Protein AF-0000000073538025 (afdb_homodimer)

Sequence (580 aa):
MCGPDCTEAGCSPNCSAKSEVQQILNSNKSWAQTQVERDPAFFQRLVNTQTPQWLWIGCSDSRVPANELLGLGPGEVFVQRNVGNLATHKDMNVMSCMEYAVTVLKVKHIIVCGHYGCGAVKGALTLPCKAPGLVNLWIQDIRDVRDKNIEVLHKLRGQAQVDKLVELNVMRQVFNVCTSPTVQQAWDAGQPVAVHGLVYALSDGILKPLTPPITSLADFEGFSHDSELDGLRHLSLRVLEHMSFERQALRTLSMDPSPDAVEKALSPQTKQASPLAVAVTADASSVRKLMCGPDCTEAGCSPNCSAKSEVQQILNSNKSWAQTQVERDPAFFQRLVNTQTPQWLWIGCSDSRVPANELLGLGPGEVFVQRNVGNLATHKDMNVMSCMEYAVTVLKVKHIIVCGHYGCGAVKGALTLPCKAPGLVNLWIQDIRDVRDKNIEVLHKLRGQAQVDKLVELNVMRQVFNVCTSPTVQQAWDAGQPVAVHGLVYALSDGILKPLTPPITSLADFEGFSHDSELDGLRHLSLRVLEHMSFERQALRTLSMDPSPDAVEKALSPQTKQASPLAVAVTADASSVRKL

Structure (mmCIF, N/CA/C/O backbone):
data_AF-0000000073538025-model_v1
#
loop_
_entity.id
_entity.type
_entity.pdbx_description
1 polymer 'Carbonic anhydrase'
#
loop_
_atom_site.group_PDB
_atom_site.id
_atom_site.type_symbol
_atom_site.label_atom_id
_atom_site.label_alt_id
_atom_site.label_comp_id
_atom_site.label_asym_id
_atom_site.label_entity_id
_atom_site.label_seq_id
_atom_site.pdbx_PDB_ins_code
_atom_site.Cartn_x
_atom_site.Cartn_y
_atom_site.Cartn_z
_atom_site.occupancy
_atom_site.B_iso_or_equiv
_atom_site.auth_seq_id
_atom_site.auth_comp_id
_atom_site.auth_asym_id
_atom_site.auth_atom_id
_atom_site.pdbx_PDB_model_num
ATOM 1 N N . MET A 1 1 ? 6.93 31.953 -3.674 1 31.81 1 MET A N 1
ATOM 2 C CA . MET A 1 1 ? 8.219 32.312 -4.242 1 31.81 1 MET A CA 1
ATOM 3 C C . MET A 1 1 ? 9.227 32.625 -3.139 1 31.81 1 MET A C 1
ATOM 5 O O . MET A 1 1 ? 8.867 33.188 -2.096 1 31.81 1 MET A O 1
ATOM 9 N N . CYS A 1 2 ? 10.352 31.891 -3.047 1 40.12 2 CYS A N 1
ATOM 10 C CA . CYS A 1 2 ? 11.375 32.312 -2.107 1 40.12 2 CYS A CA 1
ATOM 11 C C . CYS A 1 2 ? 11.57 33.844 -2.168 1 40.12 2 CYS A C 1
ATOM 13 O O . CYS A 1 2 ? 11.477 34.438 -3.24 1 40.12 2 CYS A O 1
ATOM 15 N N . GLY A 1 3 ? 11.281 34.531 -1.188 1 37.56 3 GLY A N 1
ATOM 16 C CA . GLY A 1 3 ? 11.586 35.938 -1.282 1 37.56 3 GLY A CA 1
ATOM 17 C C . GLY A 1 3 ? 12.93 36.219 -1.922 1 37.56 3 GLY A C 1
ATOM 18 O O . GLY A 1 3 ? 13.758 35.312 -2.072 1 37.56 3 GLY A O 1
ATOM 19 N N . PRO A 1 4 ? 13.266 37.375 -2.471 1 40.31 4 PRO A N 1
ATOM 20 C CA . PRO A 1 4 ? 14.5 37.875 -3.086 1 40.31 4 PRO A CA 1
ATOM 21 C C . PRO A 1 4 ? 15.758 37.375 -2.363 1 40.31 4 PRO A C 1
ATOM 23 O O . PRO A 1 4 ? 16.797 37.188 -2.99 1 40.31 4 PRO A O 1
ATOM 26 N N . ASP A 1 5 ? 15.789 37.5 -1.063 1 40.47 5 ASP A N 1
ATOM 27 C CA . ASP A 1 5 ? 17.031 37.312 -0.326 1 40.47 5 ASP A CA 1
ATOM 28 C C . ASP A 1 5 ? 17.359 35.844 -0.179 1 40.47 5 ASP A C 1
ATOM 30 O O . ASP A 1 5 ? 18.266 35.469 0.581 1 40.47 5 ASP A O 1
ATOM 34 N N . CYS A 1 6 ? 16.547 34.844 -0.466 1 44.69 6 CYS A N 1
ATOM 35 C CA . CYS A 1 6 ? 16.969 33.469 -0.414 1 44.69 6 CYS A CA 1
ATOM 36 C C . CYS A 1 6 ? 17.984 33.156 -1.511 1 44.69 6 CYS A C 1
ATOM 38 O O . CYS A 1 6 ? 17.625 33.094 -2.691 1 44.69 6 CYS A O 1
ATOM 40 N N . THR A 1 7 ? 19.156 33.594 -1.48 1 40.44 7 THR A N 1
ATOM 41 C CA . THR A 1 7 ? 20.234 33.219 -2.383 1 40.44 7 THR A CA 1
ATOM 42 C C . THR A 1 7 ? 20.391 31.719 -2.496 1 40.44 7 THR A C 1
ATOM 44 O O . THR A 1 7 ? 20 30.984 -1.589 1 40.44 7 THR A O 1
ATOM 47 N N . GLU A 1 8 ? 20.719 31.078 -3.73 1 44.03 8 GLU A N 1
ATOM 48 C CA . GLU A 1 8 ? 20.969 29.703 -4.109 1 44.03 8 GLU A CA 1
ATOM 49 C C . GLU A 1 8 ? 21.641 28.922 -2.979 1 44.03 8 GLU A C 1
ATOM 51 O O . GLU A 1 8 ? 21.312 27.766 -2.732 1 44.03 8 GLU A O 1
ATOM 56 N N . ALA A 1 9 ? 22.766 29.453 -2.494 1 46.19 9 ALA A N 1
ATOM 57 C CA . ALA A 1 9 ? 23.734 28.859 -1.585 1 46.19 9 ALA A CA 1
ATOM 58 C C . ALA A 1 9 ? 23.141 28.656 -0.195 1 46.19 9 ALA A C 1
ATOM 60 O O . ALA A 1 9 ? 23.688 27.938 0.63 1 46.19 9 ALA A O 1
ATOM 61 N N . GLY A 1 10 ? 22.031 29.312 0.195 1 45.47 10 GLY A N 1
ATOM 62 C CA . GLY A 1 10 ? 21.562 29.391 1.569 1 45.47 10 GLY A CA 1
ATOM 63 C C . GLY A 1 10 ? 20.172 28.828 1.76 1 45.47 10 GLY A C 1
ATOM 64 O O . GLY A 1 10 ? 19.469 29.188 2.711 1 45.47 10 GLY A O 1
ATOM 65 N N . CYS A 1 11 ? 19.5 28.297 0.815 1 55.97 11 CYS A N 1
ATOM 66 C CA . CYS A 1 11 ? 18.125 27.859 1.016 1 55.97 11 CYS A CA 1
ATOM 67 C C . CYS A 1 11 ? 18.047 26.75 2.047 1 55.97 11 CYS A C 1
ATOM 69 O O . CYS A 1 11 ? 18.719 25.719 1.906 1 55.97 11 CYS A O 1
ATOM 71 N N . SER A 1 12 ? 17.453 27.016 3.234 1 66.62 12 SER A N 1
ATOM 72 C CA . SER A 1 12 ? 17.25 26.047 4.309 1 66.62 12 SER A CA 1
ATOM 73 C C . SER A 1 12 ? 16.531 24.812 3.805 1 66.62 12 SER A C 1
ATOM 75 O O . SER A 1 12 ? 15.844 24.844 2.781 1 66.62 12 SER A O 1
ATOM 77 N N . PRO A 1 13 ? 16.922 23.703 4.199 1 73.81 13 PRO A N 1
ATOM 78 C CA . PRO A 1 13 ? 16.203 22.469 3.861 1 73.81 13 PRO A CA 1
ATOM 79 C C . PRO A 1 13 ? 14.695 22.656 3.828 1 73.81 13 PRO A C 1
ATOM 81 O O . PRO A 1 13 ? 14.016 22.047 2.996 1 73.81 13 PRO A O 1
ATOM 84 N N . ASN A 1 14 ? 14.328 23.578 4.504 1 78.88 14 ASN A N 1
ATOM 85 C CA . ASN A 1 14 ? 12.898 23.844 4.562 1 78.88 14 ASN A CA 1
ATOM 86 C C . ASN A 1 14 ? 12.406 24.562 3.311 1 78.88 14 ASN A C 1
ATOM 88 O O . ASN A 1 14 ? 11.305 24.281 2.822 1 78.88 14 ASN A O 1
ATOM 92 N N . CYS A 1 15 ? 13.148 25.406 2.771 1 79.19 15 CYS A N 1
ATOM 93 C CA . CYS A 1 15 ? 12.766 26.141 1.574 1 79.19 15 CYS A CA 1
ATOM 94 C C . CYS A 1 15 ? 12.688 25.219 0.365 1 79.19 15 CYS A C 1
ATOM 96 O O . CYS A 1 15 ? 11.75 25.312 -0.435 1 79.19 15 CYS A O 1
ATOM 98 N N . SER A 1 16 ? 13.609 24.328 0.261 1 82.25 16 SER A N 1
ATOM 99 C CA . SER A 1 16 ? 13.602 23.375 -0.837 1 82.25 16 SER A CA 1
ATOM 100 C C . SER A 1 16 ? 12.414 22.422 -0.721 1 82.25 16 SER A C 1
ATOM 102 O O . SER A 1 16 ? 11.75 22.125 -1.715 1 82.25 16 SER A O 1
ATOM 104 N N . ALA A 1 17 ? 12.18 22.016 0.479 1 86.19 17 ALA A N 1
ATOM 105 C CA . ALA A 1 17 ? 11.062 21.109 0.715 1 86.19 17 ALA A CA 1
ATOM 106 C C . ALA A 1 17 ? 9.734 21.766 0.382 1 86.19 17 ALA A C 1
ATOM 108 O O . ALA A 1 17 ? 8.844 21.141 -0.187 1 86.19 17 ALA A O 1
ATOM 109 N N . LYS A 1 18 ? 9.633 22.984 0.71 1 87.5 18 LYS A N 1
ATOM 110 C CA . LYS A 1 18 ? 8.414 23.734 0.427 1 87.5 18 LYS A CA 1
ATOM 111 C C . LYS A 1 18 ? 8.188 23.859 -1.076 1 87.5 18 LYS A C 1
ATOM 113 O O . LYS A 1 18 ? 7.066 23.688 -1.559 1 87.5 18 LYS A O 1
ATOM 118 N N . SER A 1 19 ? 9.234 24.156 -1.765 1 87.19 19 SER A N 1
ATOM 119 C CA . SER A 1 19 ? 9.133 24.312 -3.213 1 87.19 19 SER A CA 1
ATOM 120 C C . SER A 1 19 ? 8.789 22.984 -3.883 1 87.19 19 SER A C 1
ATOM 122 O O . SER A 1 19 ? 7.977 22.938 -4.812 1 87.19 19 SER A O 1
ATOM 124 N N . GLU A 1 20 ? 9.383 21.984 -3.414 1 90.62 20 GLU A N 1
ATOM 125 C CA . GLU A 1 20 ? 9.18 20.688 -4.031 1 90.62 20 GLU A CA 1
ATOM 126 C C . GLU A 1 20 ? 7.766 20.172 -3.781 1 90.62 20 GLU A C 1
ATOM 128 O O . GLU A 1 20 ? 7.133 19.625 -4.68 1 90.62 20 GLU A O 1
ATOM 133 N N . VAL A 1 21 ? 7.254 20.359 -2.605 1 92.94 21 VAL A N 1
ATOM 134 C CA . VAL A 1 21 ? 5.891 19.922 -2.328 1 92.94 21 VAL A CA 1
ATOM 135 C C . VAL A 1 21 ? 4.898 20.781 -3.1 1 92.94 21 VAL A C 1
ATOM 137 O O . VAL A 1 21 ? 3.859 20.297 -3.553 1 92.94 21 VAL A O 1
ATOM 140 N N . GLN A 1 22 ? 5.234 22.031 -3.244 1 93.44 22 GLN A N 1
ATOM 141 C CA . GLN A 1 22 ? 4.371 22.906 -4.027 1 93.44 22 GLN A CA 1
ATOM 142 C C . GLN A 1 22 ? 4.277 22.438 -5.477 1 93.44 22 GLN A C 1
ATOM 144 O O . GLN A 1 22 ? 3.219 22.547 -6.102 1 93.44 22 GLN A O 1
ATOM 149 N N . GLN A 1 23 ? 5.348 22 -5.961 1 92.69 23 GLN A N 1
ATOM 150 C CA . GLN A 1 23 ? 5.34 21.469 -7.316 1 92.69 23 GLN A CA 1
ATOM 151 C C . GLN A 1 23 ? 4.391 20.266 -7.426 1 92.69 23 GLN A C 1
ATOM 153 O O . GLN A 1 23 ? 3.668 20.141 -8.414 1 92.69 23 GLN A O 1
ATOM 158 N N . ILE A 1 24 ? 4.391 19.453 -6.418 1 94 24 ILE A N 1
ATOM 159 C CA . ILE A 1 24 ? 3.506 18.281 -6.387 1 94 24 ILE A CA 1
ATOM 160 C C . ILE A 1 24 ? 2.051 18.75 -6.312 1 94 24 ILE A C 1
ATOM 162 O O . ILE A 1 24 ? 1.182 18.188 -6.988 1 94 24 ILE A O 1
ATOM 166 N N . LEU A 1 25 ? 1.857 19.75 -5.52 1 94.88 25 LEU A N 1
ATOM 167 C CA . LEU A 1 25 ? 0.5 20.266 -5.375 1 94.88 25 LEU A CA 1
ATOM 168 C C . LEU A 1 25 ? 0.011 20.875 -6.676 1 94.88 25 LEU A C 1
ATOM 170 O O . LEU A 1 25 ? -1.157 20.719 -7.043 1 94.88 25 LEU A O 1
ATOM 174 N N . ASN A 1 26 ? 0.847 21.531 -7.352 1 94.81 26 ASN A N 1
ATOM 175 C CA . ASN A 1 26 ? 0.511 22.094 -8.656 1 94.81 26 ASN A CA 1
ATOM 176 C C . ASN A 1 26 ? 0.221 21 -9.68 1 94.81 26 ASN A C 1
ATOM 178 O O . ASN A 1 26 ? -0.716 21.109 -10.469 1 94.81 26 ASN A O 1
ATOM 182 N N . SER A 1 27 ? 1.021 20 -9.617 1 93.5 27 SER A N 1
ATOM 183 C CA . SER A 1 27 ? 0.797 18.859 -10.5 1 93.5 27 SER A CA 1
ATOM 184 C C . SER A 1 27 ? -0.554 18.203 -10.227 1 93.5 27 SER A C 1
ATOM 186 O O . SER A 1 27 ? -1.254 17.812 -11.164 1 93.5 27 SER A O 1
ATOM 188 N N . ASN A 1 28 ? -0.881 18.109 -9.031 1 95.81 28 ASN A N 1
ATOM 189 C CA . ASN A 1 28 ? -2.172 17.547 -8.641 1 95.81 28 ASN A CA 1
ATOM 190 C C . ASN A 1 28 ? -3.328 18.391 -9.18 1 95.81 28 ASN A C 1
ATOM 192 O O . ASN A 1 28 ? -4.297 17.844 -9.719 1 95.81 28 ASN A O 1
ATOM 196 N N . LYS A 1 29 ? -3.201 19.641 -9.023 1 95 29 LYS A N 1
ATOM 197 C CA . LYS A 1 29 ? -4.242 20.547 -9.508 1 95 29 LYS A CA 1
ATOM 198 C C . LYS A 1 29 ? -4.418 20.406 -11.016 1 95 29 LYS A C 1
ATOM 200 O O . LYS A 1 29 ? -5.547 20.391 -11.516 1 95 29 LYS A O 1
ATOM 205 N N . SER A 1 30 ? -3.365 20.328 -11.688 1 94.5 30 SER A N 1
ATOM 206 C CA . SER A 1 30 ? -3.408 20.156 -13.133 1 94.5 30 SER A CA 1
ATOM 207 C C . SER A 1 30 ? -4.059 18.844 -13.523 1 94.5 30 SER A C 1
ATOM 209 O O . SER A 1 30 ? -4.863 18.781 -14.461 1 94.5 30 SER A O 1
ATOM 211 N N . TRP A 1 31 ? -3.664 17.812 -12.844 1 92.75 31 TRP A N 1
ATOM 212 C CA . TRP A 1 31 ? -4.258 16.5 -13.086 1 92.75 31 TRP A CA 1
ATOM 213 C C . TRP A 1 31 ? -5.766 16.531 -12.867 1 92.75 31 TRP A C 1
ATOM 215 O O . TRP A 1 31 ? -6.531 16.016 -13.688 1 92.75 31 TRP A O 1
ATOM 225 N N . ALA A 1 32 ? -6.18 17.109 -11.789 1 94.12 32 ALA A N 1
ATOM 226 C CA . ALA A 1 32 ? -7.602 17.203 -11.477 1 94.12 32 ALA A CA 1
ATOM 227 C C . ALA A 1 32 ? -8.359 17.953 -12.562 1 94.12 32 ALA A C 1
ATOM 229 O O . ALA A 1 32 ? -9.438 17.516 -12.992 1 94.12 32 ALA A O 1
ATOM 230 N N . GLN A 1 33 ? -7.746 19.031 -12.977 1 94.12 33 GLN A N 1
ATOM 231 C CA . GLN A 1 33 ? -8.367 19.828 -14.023 1 94.12 33 GLN A CA 1
ATOM 232 C C . GLN A 1 33 ? -8.5 19.031 -15.32 1 94.12 33 GLN A C 1
ATOM 234 O O . GLN A 1 33 ? -9.523 19.109 -16 1 94.12 33 GLN A O 1
ATOM 239 N N . THR A 1 34 ? -7.516 18.266 -15.625 1 93.38 34 THR A N 1
ATOM 240 C CA . THR A 1 34 ? -7.523 17.453 -16.828 1 93.38 34 THR A CA 1
ATOM 241 C C . THR A 1 34 ? -8.617 16.391 -16.766 1 93.38 34 THR A C 1
ATOM 243 O O . THR A 1 34 ? -9.258 16.094 -17.781 1 93.38 34 THR A O 1
ATOM 246 N N . GLN A 1 35 ? -8.82 15.844 -15.594 1 91.56 35 GLN A N 1
ATOM 247 C CA . GLN A 1 35 ? -9.859 14.836 -15.43 1 91.56 35 GLN A CA 1
ATOM 248 C C . GLN A 1 35 ? -11.242 15.43 -15.664 1 91.56 35 GLN A C 1
ATOM 250 O O . GLN A 1 35 ? -12.078 14.828 -16.344 1 91.56 35 GLN A O 1
ATOM 255 N N . VAL A 1 36 ? -11.445 16.609 -15.156 1 92.62 36 VAL A N 1
ATOM 256 C CA . VAL A 1 36 ? -12.742 17.281 -15.281 1 92.62 36 VAL A CA 1
ATOM 257 C C . VAL A 1 36 ? -12.961 17.688 -16.734 1 92.62 36 VAL A C 1
ATOM 259 O O . VAL A 1 36 ? -14.086 17.625 -17.25 1 92.62 36 VAL A O 1
ATOM 262 N N . GLU A 1 37 ? -11.914 18.125 -17.391 1 94.75 37 GLU A N 1
ATOM 263 C CA . GLU A 1 37 ? -12.008 18.531 -18.797 1 94.75 37 GLU A CA 1
ATOM 264 C C . GLU A 1 37 ? -12.375 17.328 -19.672 1 94.75 37 GLU A C 1
ATOM 266 O O . GLU A 1 37 ? -13.148 17.469 -20.625 1 94.75 37 GLU A O 1
ATOM 271 N N . ARG A 1 38 ? -11.859 16.219 -19.328 1 93.06 38 ARG A N 1
ATOM 272 C CA . ARG A 1 38 ? -12.133 15 -20.094 1 93.06 38 ARG A CA 1
ATOM 273 C C . ARG A 1 38 ? -13.508 14.445 -19.75 1 93.06 38 ARG A C 1
ATOM 275 O O . ARG A 1 38 ? -14.219 13.953 -20.641 1 93.06 38 ARG A O 1
ATOM 282 N N . ASP A 1 39 ? -13.828 14.5 -18.484 1 93.88 39 ASP A N 1
ATOM 283 C CA . ASP A 1 39 ? -15.102 13.984 -17.984 1 93.88 39 ASP A CA 1
ATOM 284 C C . ASP A 1 39 ? -15.594 14.805 -16.797 1 93.88 39 ASP A C 1
ATOM 286 O O . ASP A 1 39 ? -15.211 14.539 -15.656 1 93.88 39 ASP A O 1
ATOM 290 N N . PRO A 1 40 ? -16.516 15.672 -16.953 1 93.25 40 PRO A N 1
ATOM 291 C CA . PRO A 1 40 ? -16.969 16.578 -15.898 1 93.25 40 PRO A CA 1
ATOM 292 C C . PRO A 1 40 ? -17.578 15.828 -14.703 1 93.25 40 PRO A C 1
ATOM 294 O O . PRO A 1 40 ? -17.641 16.391 -13.602 1 93.25 40 PRO A O 1
ATOM 297 N N . ALA A 1 41 ? -18 14.609 -14.977 1 92.94 41 ALA A N 1
ATOM 298 C CA . ALA A 1 41 ? -18.641 13.852 -13.898 1 92.94 41 ALA A CA 1
ATOM 299 C C . ALA A 1 41 ? -17.641 12.906 -13.227 1 92.94 41 ALA A C 1
ATOM 301 O O . ALA A 1 41 ? -18.031 12.062 -12.422 1 92.94 41 ALA A O 1
ATOM 302 N N . PHE A 1 42 ? -16.375 13.055 -13.562 1 91.31 42 PHE A N 1
ATOM 303 C CA . PHE A 1 42 ? -15.328 12.125 -13.133 1 91.31 42 PHE A CA 1
ATOM 304 C C . PHE A 1 42 ? -15.328 11.984 -11.617 1 91.31 42 PHE A C 1
ATOM 306 O O . PHE A 1 42 ? -15.477 10.875 -11.094 1 91.31 42 PHE A O 1
ATOM 313 N N . PHE A 1 43 ? -15.234 13.047 -10.898 1 92.62 43 PHE A N 1
ATOM 314 C CA . PHE A 1 43 ? -15.094 13 -9.453 1 92.62 43 PHE A CA 1
ATOM 315 C C . PHE A 1 43 ? -16.438 12.695 -8.789 1 92.62 43 PHE A C 1
ATOM 317 O O . PHE A 1 43 ? -16.484 12.039 -7.746 1 92.62 43 PHE A O 1
ATOM 324 N N . GLN A 1 44 ? -17.531 13.094 -9.352 1 90.56 44 GLN A N 1
ATOM 325 C CA . GLN A 1 44 ? -18.859 12.734 -8.844 1 90.56 44 GLN A CA 1
ATOM 326 C C . GLN A 1 44 ? -19.062 11.227 -8.867 1 90.56 44 GLN A C 1
ATOM 328 O O . GLN A 1 44 ? -19.609 10.656 -7.926 1 90.56 44 GLN A O 1
ATOM 333 N N . ARG A 1 45 ? -18.609 10.672 -9.883 1 90.06 45 ARG A N 1
ATOM 334 C CA . ARG A 1 45 ? -18.719 9.227 -9.992 1 90.06 45 ARG A CA 1
ATOM 335 C C . ARG A 1 45 ? -17.828 8.523 -8.969 1 90.06 45 ARG A C 1
ATOM 337 O O . ARG A 1 45 ? -18.203 7.496 -8.406 1 90.06 45 ARG A O 1
ATOM 344 N N . LEU A 1 46 ? -16.719 9.062 -8.766 1 88.75 46 LEU A N 1
ATOM 345 C CA . LEU A 1 46 ? -15.789 8.469 -7.809 1 88.75 46 LEU A CA 1
ATOM 346 C C . LEU A 1 46 ? -16.359 8.531 -6.391 1 88.75 46 LEU A C 1
ATOM 348 O O . LEU A 1 46 ? -16.203 7.582 -5.621 1 88.75 46 LEU A O 1
ATOM 352 N N . VAL A 1 47 ? -16.984 9.594 -6.07 1 88.5 47 VAL A N 1
ATOM 353 C CA . VAL A 1 47 ? -17.547 9.781 -4.738 1 88.5 47 VAL A CA 1
ATOM 354 C C . VAL A 1 47 ? -18.703 8.805 -4.516 1 88.5 47 VAL A C 1
ATOM 356 O O . VAL A 1 47 ? -18.844 8.234 -3.434 1 88.5 47 VAL A O 1
ATOM 359 N N . ASN A 1 48 ? -19.406 8.539 -5.512 1 85.31 48 ASN A N 1
ATOM 360 C CA . ASN A 1 48 ? -20.641 7.785 -5.367 1 85.31 48 ASN A CA 1
ATOM 361 C C . ASN A 1 48 ? -20.406 6.289 -5.547 1 85.31 48 ASN A C 1
ATOM 363 O O . ASN A 1 48 ? -21.266 5.473 -5.203 1 85.31 48 ASN A O 1
ATOM 367 N N . THR A 1 49 ? -19.297 6.012 -6.086 1 78.81 49 THR A N 1
ATOM 368 C CA . THR A 1 49 ? -19.094 4.598 -6.387 1 78.81 49 THR A CA 1
ATOM 369 C C . THR A 1 49 ? -17.766 4.109 -5.797 1 78.81 49 THR A C 1
ATOM 371 O O . THR A 1 49 ? -16.719 4.664 -6.09 1 78.81 49 THR A O 1
ATOM 374 N N . GLN A 1 50 ? -17.859 3.277 -4.875 1 81.06 50 GLN A N 1
ATOM 375 C CA . GLN A 1 50 ? -16.703 2.549 -4.355 1 81.06 50 GLN A CA 1
ATOM 376 C C . GLN A 1 50 ? -16.906 1.042 -4.504 1 81.06 50 GLN A C 1
ATOM 378 O O . GLN A 1 50 ? -17.188 0.348 -3.527 1 81.06 50 GLN A O 1
ATOM 383 N N . THR A 1 51 ? -16.703 0.596 -5.648 1 89.19 51 THR A N 1
ATOM 384 C CA . THR A 1 51 ? -16.906 -0.829 -5.875 1 89.19 51 THR A CA 1
ATOM 385 C C . THR A 1 51 ? -15.75 -1.427 -6.672 1 89.19 51 THR A C 1
ATOM 387 O O . THR A 1 51 ? -15.961 -1.991 -7.746 1 89.19 51 THR A O 1
ATOM 390 N N . PRO A 1 52 ? -14.586 -1.302 -6.105 1 94.75 52 PRO A N 1
ATOM 391 C CA . PRO A 1 52 ? -13.469 -1.954 -6.797 1 94.75 52 PRO A CA 1
ATOM 392 C C . PRO A 1 52 ? -13.656 -3.465 -6.922 1 94.75 52 PRO A C 1
ATOM 394 O O . PRO A 1 52 ? -14.18 -4.102 -6.004 1 94.75 52 PRO A O 1
ATOM 397 N N . GLN A 1 53 ? -13.211 -4.008 -8.055 1 95.88 53 GLN A N 1
ATOM 398 C CA . GLN A 1 53 ? -13.344 -5.445 -8.273 1 95.88 53 GLN A CA 1
ATOM 399 C C . GLN A 1 53 ? -12.062 -6.18 -7.887 1 95.88 53 GLN A C 1
ATOM 401 O O . GLN A 1 53 ? -12.062 -7.402 -7.734 1 95.88 53 GLN A O 1
ATOM 406 N N . TRP A 1 54 ? -11.008 -5.395 -7.691 1 97.88 54 TRP A N 1
ATOM 407 C CA . TRP A 1 54 ? -9.688 -5.996 -7.5 1 97.88 54 TRP A CA 1
ATOM 408 C C . TRP A 1 54 ? -9.07 -5.539 -6.184 1 97.88 54 TRP A C 1
ATOM 410 O O . TRP A 1 54 ? -9.203 -4.375 -5.797 1 97.88 54 TRP A O 1
ATOM 420 N N . LEU A 1 55 ? -8.438 -6.422 -5.461 1 98.56 55 LEU A N 1
ATOM 421 C CA . LEU A 1 55 ? -7.461 -6.125 -4.418 1 98.56 55 LEU A CA 1
ATOM 422 C C . LEU A 1 55 ? -6.051 -6.473 -4.883 1 98.56 55 LEU A C 1
ATOM 424 O O . LEU A 1 55 ? -5.801 -7.59 -5.336 1 98.56 55 LEU A O 1
ATOM 428 N N . TRP A 1 56 ? -5.211 -5.473 -4.863 1 98.62 56 TRP A N 1
ATOM 429 C CA . TRP A 1 56 ? -3.803 -5.645 -5.207 1 98.62 56 TRP A CA 1
ATOM 430 C C . TRP A 1 56 ? -2.938 -5.688 -3.951 1 98.62 56 TRP A C 1
ATOM 432 O O . TRP A 1 56 ? -2.941 -4.746 -3.154 1 98.62 56 TRP A O 1
ATOM 442 N N . ILE A 1 57 ? -2.227 -6.777 -3.736 1 98.69 57 ILE A N 1
ATOM 443 C CA . ILE A 1 57 ? -1.195 -6.895 -2.709 1 98.69 57 ILE A CA 1
ATOM 444 C C . ILE A 1 57 ? 0.18 -6.977 -3.367 1 98.69 57 ILE A C 1
ATOM 446 O O . ILE A 1 57 ? 0.518 -7.988 -3.986 1 98.69 57 ILE A O 1
ATOM 450 N N . GLY A 1 58 ? 0.973 -5.938 -3.248 1 98.38 58 GLY A N 1
ATOM 451 C CA . GLY A 1 58 ? 2.26 -5.871 -3.922 1 98.38 58 GLY A CA 1
ATOM 452 C C . GLY A 1 58 ? 3.338 -5.211 -3.082 1 98.38 58 GLY A C 1
ATOM 453 O O . GLY A 1 58 ? 3.096 -4.84 -1.933 1 98.38 58 GLY A O 1
ATOM 454 N N . CYS A 1 59 ? 4.48 -5.129 -3.682 1 98.19 59 CYS A N 1
ATOM 455 C CA . CYS A 1 59 ? 5.625 -4.539 -2.994 1 98.19 59 CYS A CA 1
ATOM 456 C C . CYS A 1 59 ? 5.523 -3.018 -2.979 1 98.19 59 CYS A C 1
ATOM 458 O O . CYS A 1 59 ? 4.953 -2.418 -3.891 1 98.19 59 CYS A O 1
ATOM 460 N N . SER A 1 60 ? 6.105 -2.365 -1.997 1 98 60 SER A N 1
ATOM 461 C CA . SER A 1 60 ? 6.164 -0.912 -1.877 1 98 60 SER A CA 1
ATOM 462 C C . SER A 1 60 ? 7.023 -0.3 -2.98 1 98 60 SER A C 1
ATOM 464 O O . SER A 1 60 ? 7.004 0.915 -3.186 1 98 60 SER A O 1
ATOM 466 N N . ASP A 1 61 ? 7.719 -1.073 -3.736 1 96.94 61 ASP A N 1
ATOM 467 C CA . ASP A 1 61 ? 8.68 -0.636 -4.742 1 96.94 61 ASP A CA 1
ATOM 468 C C . ASP A 1 61 ? 8.047 0.376 -5.699 1 96.94 61 ASP A C 1
ATOM 470 O O . ASP A 1 61 ? 6.941 0.164 -6.195 1 96.94 61 ASP A O 1
ATOM 474 N N . SER A 1 62 ? 8.742 1.438 -5.891 1 95.88 62 SER A N 1
ATOM 475 C CA . SER A 1 62 ? 8.234 2.547 -6.695 1 95.88 62 SER A CA 1
ATOM 476 C C . SER A 1 62 ? 8.055 2.131 -8.156 1 95.88 62 SER A C 1
ATOM 478 O O . SER A 1 62 ? 7.352 2.805 -8.914 1 95.88 62 SER A O 1
ATOM 480 N N . ARG A 1 63 ? 8.648 1.117 -8.57 1 94.62 63 ARG A N 1
ATOM 481 C CA . ARG A 1 63 ? 8.68 0.715 -9.977 1 94.62 63 ARG A CA 1
ATOM 482 C C . ARG A 1 63 ? 7.543 -0.249 -10.289 1 94.62 63 ARG A C 1
ATOM 484 O O . ARG A 1 63 ? 7.406 -0.705 -11.43 1 94.62 63 ARG A O 1
ATOM 491 N N . VAL A 1 64 ? 6.645 -0.495 -9.281 1 93.81 64 VAL A N 1
ATOM 492 C CA . VAL A 1 64 ? 5.574 -1.465 -9.469 1 93.81 64 VAL A CA 1
ATOM 493 C C . VAL A 1 64 ? 4.227 -0.813 -9.164 1 93.81 64 VAL A C 1
ATOM 495 O O . VAL A 1 64 ? 3.498 -1.272 -8.281 1 93.81 64 VAL A O 1
ATOM 498 N N . PRO A 1 65 ? 3.807 0.177 -9.93 1 93 65 PRO A N 1
ATOM 499 C CA . PRO A 1 65 ? 2.527 0.842 -9.672 1 93 65 PRO A CA 1
ATOM 500 C C . PRO A 1 65 ? 1.329 0.006 -10.117 1 93 65 PRO A C 1
ATOM 502 O O . PRO A 1 65 ? 1.179 -0.281 -11.305 1 93 65 PRO A O 1
ATOM 505 N N . ALA A 1 66 ? 0.476 -0.274 -9.234 1 94.5 66 ALA A N 1
ATOM 506 C CA . ALA A 1 66 ? -0.61 -1.23 -9.43 1 94.5 66 ALA A CA 1
ATOM 507 C C . ALA A 1 66 ? -1.54 -0.783 -10.555 1 94.5 66 ALA A C 1
ATOM 509 O O . ALA A 1 66 ? -1.803 -1.541 -11.492 1 94.5 66 ALA A O 1
ATOM 510 N N . ASN A 1 67 ? -2.012 0.485 -10.547 1 93.94 67 ASN A N 1
ATOM 511 C CA . ASN A 1 67 ? -3 0.965 -11.508 1 93.94 67 ASN A CA 1
ATOM 512 C C . ASN A 1 67 ? -2.475 0.883 -12.938 1 93.94 67 ASN A C 1
ATOM 514 O O . ASN A 1 67 ? -3.16 0.372 -13.828 1 93.94 67 ASN A O 1
ATOM 518 N N . GLU A 1 68 ? -1.303 1.281 -13.141 1 90.81 68 GLU A N 1
ATOM 519 C CA . GLU A 1 68 ? -0.703 1.272 -14.477 1 90.81 68 GLU A CA 1
ATOM 520 C C . GLU A 1 68 ? -0.5 -0.153 -14.977 1 90.81 68 GLU A C 1
ATOM 522 O O . GLU A 1 68 ? -0.814 -0.461 -16.125 1 90.81 68 GLU A O 1
ATOM 527 N N . LEU A 1 69 ? -0.026 -0.993 -14.102 1 93.12 69 LEU A N 1
ATOM 528 C CA . LEU A 1 69 ? 0.29 -2.363 -14.484 1 93.12 69 LEU A CA 1
ATOM 529 C C . LEU A 1 69 ? -0.976 -3.127 -14.859 1 93.12 69 LEU A C 1
ATOM 531 O O . LEU A 1 69 ? -0.945 -3.99 -15.742 1 93.12 69 LEU A O 1
ATOM 535 N N . LEU A 1 70 ? -2.041 -2.762 -14.18 1 94.06 70 LEU A N 1
ATOM 536 C CA . LEU A 1 70 ? -3.283 -3.498 -14.383 1 94.06 70 LEU A CA 1
ATOM 537 C C . LEU A 1 70 ? -4.141 -2.828 -15.453 1 94.06 70 LEU A C 1
ATOM 539 O O . LEU A 1 70 ? -5.129 -3.406 -15.914 1 94.06 70 LEU A O 1
ATOM 543 N N . GLY A 1 71 ? -3.766 -1.637 -15.828 1 91.56 71 GLY A N 1
ATOM 544 C CA . GLY A 1 71 ? -4.59 -0.883 -16.766 1 91.56 71 GLY A CA 1
ATOM 545 C C . GLY A 1 71 ? -5.922 -0.461 -16.172 1 91.56 71 GLY A C 1
ATOM 546 O O . GLY A 1 71 ? -6.941 -0.467 -16.875 1 91.56 71 GLY A O 1
ATOM 547 N N . LEU A 1 72 ? -5.93 -0.26 -14.898 1 91.81 72 LEU A N 1
ATOM 548 C CA . LEU A 1 72 ? -7.148 0.122 -14.195 1 91.81 72 LEU A CA 1
ATOM 549 C C . LEU A 1 72 ? -7.074 1.571 -13.727 1 91.81 72 LEU A C 1
ATOM 551 O O . LEU A 1 72 ? -5.996 2.062 -13.383 1 91.81 72 LEU A O 1
ATOM 555 N N . GLY A 1 73 ? -8.172 2.254 -13.711 1 88.44 73 GLY A N 1
ATOM 556 C CA . GLY A 1 73 ? -8.242 3.641 -13.281 1 88.44 73 GLY A CA 1
ATOM 557 C C . GLY A 1 73 ? -8.609 3.787 -11.812 1 88.44 73 GLY A C 1
ATOM 558 O O . GLY A 1 73 ? -8.773 2.791 -11.109 1 88.44 73 GLY A O 1
ATOM 559 N N . PRO A 1 74 ? -8.664 5.086 -11.344 1 90.81 74 PRO A N 1
ATOM 560 C CA . PRO A 1 74 ? -9.102 5.34 -9.969 1 90.81 74 PRO A CA 1
ATOM 561 C C . PRO A 1 74 ? -10.453 4.699 -9.656 1 90.81 74 PRO A C 1
ATOM 563 O O . PRO A 1 74 ? -11.375 4.754 -10.469 1 90.81 74 PRO A O 1
ATOM 566 N N . GLY A 1 75 ? -10.531 4.023 -8.547 1 92.75 75 GLY A N 1
ATOM 567 C CA . GLY A 1 75 ? -11.781 3.432 -8.109 1 92.75 75 GLY A CA 1
ATOM 568 C C . GLY A 1 75 ? -11.898 1.959 -8.453 1 92.75 75 GLY A C 1
ATOM 569 O O . GLY A 1 75 ? -12.789 1.269 -7.949 1 92.75 75 GLY A O 1
ATOM 570 N N . GLU A 1 76 ? -10.891 1.423 -9.094 1 94.56 76 GLU A N 1
ATOM 571 C CA . GLU A 1 76 ? -11.102 0.091 -9.656 1 94.56 76 GLU A CA 1
ATOM 572 C C . GLU A 1 76 ? -10.258 -0.953 -8.922 1 94.56 76 GLU A C 1
ATOM 574 O O . GLU A 1 76 ? -10.523 -2.152 -9.031 1 94.56 76 GLU A O 1
ATOM 579 N N . VAL A 1 77 ? -9.258 -0.512 -8.195 1 96.69 77 VAL A N 1
ATOM 580 C CA . VAL A 1 77 ? -8.391 -1.479 -7.531 1 96.69 77 VAL A CA 1
ATOM 581 C C . VAL A 1 77 ? -8.062 -0.995 -6.121 1 96.69 77 VAL A C 1
ATOM 583 O O . VAL A 1 77 ? -7.535 0.106 -5.941 1 96.69 77 VAL A O 1
ATOM 586 N N . PHE A 1 78 ? -8.523 -1.776 -5.113 1 97.94 78 PHE A N 1
ATOM 587 C CA . PHE A 1 78 ? -8.094 -1.611 -3.729 1 97.94 78 PHE A CA 1
ATOM 588 C C . PHE A 1 78 ? -6.652 -2.084 -3.553 1 97.94 78 PHE A C 1
ATOM 590 O O . PHE A 1 78 ? -6.262 -3.113 -4.105 1 97.94 78 PHE A O 1
ATOM 597 N N . VAL A 1 79 ? -5.758 -1.268 -2.787 1 98.19 79 VAL A N 1
ATOM 598 C CA . VAL A 1 79 ? -4.324 -1.516 -2.896 1 98.19 79 VAL A CA 1
ATOM 599 C C . VAL A 1 79 ? -3.719 -1.662 -1.502 1 98.19 79 VAL A C 1
ATOM 601 O O . VAL A 1 79 ? -3.984 -0.849 -0.614 1 98.19 79 VAL A O 1
ATOM 604 N N . GLN A 1 80 ? -3.059 -2.689 -1.318 1 98.06 80 GLN A N 1
ATOM 605 C CA . GLN A 1 80 ? -2.182 -2.973 -0.187 1 98.06 80 GLN A CA 1
ATOM 606 C C . GLN A 1 80 ? -0.737 -3.156 -0.643 1 98.06 80 GLN A C 1
ATOM 608 O O . GLN A 1 80 ? -0.443 -4.039 -1.451 1 98.06 80 GLN A O 1
ATOM 613 N N . ARG A 1 81 ? 0.167 -2.311 -0.13 1 97.94 81 ARG A N 1
ATOM 614 C CA . ARG A 1 81 ? 1.566 -2.418 -0.532 1 97.94 81 ARG A CA 1
ATOM 615 C C . ARG A 1 81 ? 2.488 -2.381 0.682 1 97.94 81 ARG A C 1
ATOM 617 O O . ARG A 1 81 ? 2.295 -1.571 1.591 1 97.94 81 ARG A O 1
ATOM 624 N N . ASN A 1 82 ? 3.418 -3.268 0.704 1 98 82 ASN A N 1
ATOM 625 C CA . ASN A 1 82 ? 4.457 -3.354 1.724 1 98 82 ASN A CA 1
ATOM 626 C C . ASN A 1 82 ? 5.762 -3.904 1.149 1 98 82 ASN A C 1
ATOM 628 O O . ASN A 1 82 ? 5.824 -4.258 -0.029 1 98 82 ASN A O 1
ATOM 632 N N . VAL A 1 83 ? 6.77 -3.889 2.01 1 97.06 83 VAL A N 1
ATOM 633 C CA . VAL A 1 83 ? 8.078 -4.375 1.575 1 97.06 83 VAL A CA 1
ATOM 634 C C . VAL A 1 83 ? 8.023 -5.887 1.371 1 97.06 83 VAL A C 1
ATOM 636 O O . VAL A 1 83 ? 7.77 -6.637 2.316 1 97.06 83 VAL A O 1
ATOM 639 N N . GLY A 1 84 ? 8.156 -6.32 0.067 1 97.44 84 GLY A N 1
ATOM 640 C CA . GLY A 1 84 ? 8.242 -7.746 -0.212 1 97.44 84 GLY A CA 1
ATOM 641 C C . GLY A 1 84 ? 6.895 -8.375 -0.513 1 97.44 84 GLY A C 1
ATOM 642 O O . GLY A 1 84 ? 6.773 -9.602 -0.572 1 97.44 84 GLY A O 1
ATOM 643 N N . ASN A 1 85 ? 5.828 -7.574 -0.588 1 98.25 85 ASN A N 1
ATOM 644 C CA . ASN A 1 85 ? 4.484 -8.039 -0.911 1 98.25 85 ASN A CA 1
ATOM 645 C C . ASN A 1 85 ? 4.055 -9.188 0.002 1 98.25 85 ASN A C 1
ATOM 647 O O . ASN A 1 85 ? 3.619 -10.234 -0.475 1 98.25 85 ASN A O 1
ATOM 651 N N . LEU A 1 86 ? 4.137 -9.008 1.269 1 97.94 86 LEU A N 1
ATOM 652 C CA . LEU A 1 86 ? 3.838 -10.055 2.236 1 97.94 86 LEU A CA 1
ATOM 653 C C . LEU A 1 86 ? 2.367 -10.023 2.637 1 97.94 86 LEU A C 1
ATOM 655 O O . LEU A 1 86 ? 1.764 -8.953 2.713 1 97.94 86 LEU A O 1
ATOM 659 N N . ALA A 1 87 ? 1.794 -11.188 2.855 1 97.5 87 ALA A N 1
ATOM 660 C CA . ALA A 1 87 ? 0.426 -11.344 3.342 1 97.5 87 ALA A CA 1
ATOM 661 C C . ALA A 1 87 ? 0.356 -12.383 4.457 1 97.5 87 ALA A C 1
ATOM 663 O O . ALA A 1 87 ? -0.461 -13.305 4.406 1 97.5 87 ALA A O 1
ATOM 664 N N . THR A 1 88 ? 1.148 -12.203 5.477 1 94.31 88 THR A N 1
ATOM 665 C CA . THR A 1 88 ? 1.205 -13.148 6.586 1 94.31 88 THR A CA 1
ATOM 666 C C . THR A 1 88 ? 0.011 -12.961 7.52 1 94.31 88 THR A C 1
ATOM 668 O O . THR A 1 88 ? -0.487 -11.844 7.684 1 94.31 88 THR A O 1
ATOM 671 N N . HIS A 1 89 ? -0.371 -14.016 8.188 1 92 89 HIS A N 1
ATOM 672 C CA . HIS A 1 89 ? -1.509 -13.992 9.102 1 92 89 HIS A CA 1
ATOM 673 C C . HIS A 1 89 ? -1.193 -13.172 10.344 1 92 89 HIS A C 1
ATOM 675 O O . HIS A 1 89 ? -2.105 -12.742 11.055 1 92 89 HIS A O 1
ATOM 681 N N . LYS A 1 90 ? 0.045 -12.945 10.594 1 91.5 90 LYS A N 1
ATOM 682 C CA . LYS A 1 90 ? 0.448 -12.234 11.805 1 91.5 90 LYS A CA 1
ATOM 683 C C . LYS A 1 90 ? 0.415 -10.727 11.594 1 91.5 90 LYS A C 1
ATOM 685 O O . LYS A 1 90 ? 0.541 -9.961 12.555 1 91.5 90 LYS A O 1
ATOM 690 N N . ASP A 1 91 ? 0.249 -10.344 10.414 1 95.38 91 ASP A N 1
ATOM 691 C CA . ASP A 1 91 ? 0.242 -8.922 10.086 1 95.38 91 ASP A CA 1
ATOM 692 C C . ASP A 1 91 ? -1.185 -8.375 10.016 1 95.38 91 ASP A C 1
ATOM 694 O O . ASP A 1 91 ? -1.862 -8.523 9 1 95.38 91 ASP A O 1
ATOM 698 N N . MET A 1 92 ? -1.557 -7.633 11 1 94.06 92 MET A N 1
ATOM 699 C CA . MET A 1 92 ? -2.908 -7.086 11.062 1 94.06 92 MET A CA 1
ATOM 700 C C . MET A 1 92 ? -3.129 -6.055 9.961 1 94.06 92 MET A C 1
ATOM 702 O O . MET A 1 92 ? -4.25 -5.883 9.484 1 94.06 92 MET A O 1
ATOM 706 N N . ASN A 1 93 ? -2.113 -5.395 9.586 1 96.94 93 ASN A N 1
ATOM 707 C CA . ASN A 1 93 ? -2.17 -4.406 8.516 1 96.94 93 ASN A CA 1
ATOM 708 C C . ASN A 1 93 ? -2.746 -5 7.23 1 96.94 93 ASN A C 1
ATOM 710 O O . ASN A 1 93 ? -3.805 -4.578 6.77 1 96.94 93 ASN A O 1
ATOM 714 N N . VAL A 1 94 ? -2.229 -6.074 6.738 1 97.69 94 VAL A N 1
ATOM 715 C CA . VAL A 1 94 ? -2.67 -6.688 5.488 1 97.69 94 VAL A CA 1
ATOM 716 C C . VAL A 1 94 ? -3.969 -7.457 5.719 1 97.69 94 VAL A C 1
ATOM 718 O O . VAL A 1 94 ? -4.855 -7.457 4.863 1 97.69 94 VAL A O 1
ATOM 721 N N . MET A 1 95 ? -4.141 -8.047 6.902 1 96.81 95 MET A N 1
ATOM 722 C CA . MET A 1 95 ? -5.324 -8.859 7.16 1 96.81 95 MET A CA 1
ATOM 723 C C . MET A 1 95 ? -6.574 -7.988 7.246 1 96.81 95 MET A C 1
ATOM 725 O O . MET A 1 95 ? -7.641 -8.383 6.77 1 96.81 95 MET A O 1
ATOM 729 N N . SER A 1 96 ? -6.426 -6.863 7.855 1 96 96 SER A N 1
ATOM 730 C CA . SER A 1 96 ? -7.562 -5.953 7.93 1 96 96 SER A CA 1
ATOM 731 C C . SER A 1 96 ? -7.926 -5.402 6.555 1 96 96 SER A C 1
ATOM 733 O O . SER A 1 96 ? -9.102 -5.234 6.238 1 96 96 SER A O 1
ATOM 735 N N . CYS A 1 97 ? -6.91 -5.113 5.785 1 97.44 97 CYS A N 1
ATOM 736 C CA . CYS A 1 97 ? -7.137 -4.664 4.418 1 97.44 97 CYS A CA 1
ATOM 737 C C . CYS A 1 97 ? -7.898 -5.719 3.619 1 97.44 97 CYS A C 1
ATOM 739 O O . CYS A 1 97 ? -8.867 -5.398 2.928 1 97.44 97 CYS A O 1
ATOM 741 N N . MET A 1 98 ? -7.492 -6.93 3.762 1 97.44 98 MET A N 1
ATOM 742 C CA . MET A 1 98 ? -8.133 -8.031 3.059 1 97.44 98 MET A CA 1
ATOM 743 C C . MET A 1 98 ? -9.578 -8.211 3.525 1 97.44 98 MET A C 1
ATOM 745 O O . MET A 1 98 ? -10.477 -8.43 2.709 1 97.44 98 MET A O 1
ATOM 749 N N . GLU A 1 99 ? -9.766 -8.156 4.805 1 96.06 99 GLU A N 1
ATOM 750 C CA . GLU A 1 99 ? -11.117 -8.289 5.332 1 96.06 99 GLU A CA 1
ATOM 751 C C . GLU A 1 99 ? -12.039 -7.211 4.773 1 96.06 99 GLU A C 1
ATOM 753 O O . GLU A 1 99 ? -13.156 -7.504 4.34 1 96.06 99 GLU A O 1
ATOM 758 N N . TYR A 1 100 ? -11.562 -6.012 4.805 1 95.88 100 TYR A N 1
ATOM 759 C CA . TYR A 1 100 ? -12.375 -4.922 4.277 1 95.88 100 TYR A CA 1
ATOM 760 C C . TYR A 1 100 ? -12.688 -5.141 2.799 1 95.88 100 TYR A C 1
ATOM 762 O O . TYR A 1 100 ? -13.828 -4.98 2.367 1 95.88 100 TYR A O 1
ATOM 770 N N . ALA A 1 101 ? -11.711 -5.477 2.027 1 97.38 101 ALA A N 1
ATOM 771 C CA . ALA A 1 101 ? -11.852 -5.664 0.586 1 97.38 101 ALA A CA 1
ATOM 772 C C . ALA A 1 101 ? -12.852 -6.77 0.269 1 97.38 101 ALA A C 1
ATOM 774 O O . ALA A 1 101 ? -13.727 -6.594 -0.58 1 97.38 101 ALA A O 1
ATOM 775 N N . VAL A 1 102 ? -12.773 -7.855 0.979 1 97.31 102 VAL A N 1
ATOM 776 C CA . VAL A 1 102 ? -13.547 -9.047 0.651 1 97.31 102 VAL A CA 1
ATOM 777 C C . VAL A 1 102 ? -14.945 -8.93 1.255 1 97.31 102 VAL A C 1
ATOM 779 O O . VAL A 1 102 ? -15.945 -9.203 0.583 1 97.31 102 VAL A O 1
ATOM 782 N N . THR A 1 103 ? -15.031 -8.461 2.479 1 93.94 103 THR A N 1
ATOM 783 C CA . THR A 1 103 ? -16.297 -8.531 3.211 1 93.94 103 THR A CA 1
ATOM 784 C C . THR A 1 103 ? -17.125 -7.27 2.99 1 93.94 103 THR A C 1
ATOM 786 O O . THR A 1 103 ? -18.359 -7.328 2.934 1 93.94 103 THR A O 1
ATOM 789 N N . VAL A 1 104 ? -16.484 -6.156 2.861 1 92.25 104 VAL A N 1
ATOM 790 C CA . VAL A 1 104 ? -17.219 -4.898 2.771 1 92.25 104 VAL A CA 1
ATOM 791 C C . VAL A 1 104 ? -17.328 -4.465 1.31 1 92.25 104 VAL A C 1
ATOM 793 O O . VAL A 1 104 ? -18.422 -4.227 0.806 1 92.25 104 VAL A O 1
ATOM 796 N N . LEU A 1 105 ? -16.219 -4.453 0.608 1 94.88 105 LEU A N 1
ATOM 797 C CA . LEU A 1 105 ? -16.219 -3.975 -0.769 1 94.88 105 LEU A CA 1
ATOM 798 C C . LEU A 1 105 ? -16.625 -5.086 -1.731 1 94.88 105 LEU A C 1
ATOM 800 O O . LEU A 1 105 ? -16.969 -4.816 -2.883 1 94.88 105 LEU A O 1
ATOM 804 N N . LYS A 1 106 ? -16.5 -6.352 -1.3 1 96.88 106 LYS A N 1
ATOM 805 C CA . LYS A 1 106 ? -16.891 -7.535 -2.059 1 96.88 106 LYS A CA 1
ATOM 806 C C . LYS A 1 106 ? -16.109 -7.633 -3.367 1 96.88 106 LYS A C 1
ATOM 808 O O . LYS A 1 106 ? -16.703 -7.855 -4.43 1 96.88 106 LYS A O 1
ATOM 813 N N . VAL A 1 107 ? -14.828 -7.434 -3.271 1 97.44 107 VAL A N 1
ATOM 814 C CA . VAL A 1 107 ? -13.984 -7.602 -4.449 1 97.44 107 VAL A CA 1
ATOM 815 C C . VAL A 1 107 ? -14.133 -9.016 -4.996 1 97.44 107 VAL A C 1
ATOM 817 O O . VAL A 1 107 ? -14.43 -9.953 -4.246 1 97.44 107 VAL A O 1
ATOM 820 N N . LYS A 1 108 ? -13.836 -9.156 -6.293 1 97.25 108 LYS A N 1
ATOM 821 C CA . LYS A 1 108 ? -13.984 -10.453 -6.945 1 97.25 108 LYS A CA 1
ATOM 822 C C . LYS A 1 108 ? -12.633 -11.117 -7.168 1 97.25 108 LYS A C 1
ATOM 824 O O . LYS A 1 108 ? -12.555 -12.328 -7.383 1 97.25 108 LYS A O 1
ATOM 829 N N . HIS A 1 109 ? -11.602 -10.273 -7.133 1 97.88 109 HIS A N 1
ATOM 830 C CA . HIS A 1 109 ? -10.258 -10.773 -7.418 1 97.88 109 HIS A CA 1
ATOM 831 C C . HIS A 1 109 ? -9.242 -10.234 -6.414 1 97.88 109 HIS A C 1
ATOM 833 O O . HIS A 1 109 ? -9.281 -9.047 -6.062 1 97.88 109 HIS A O 1
ATOM 839 N N . ILE A 1 110 ? -8.383 -11.133 -5.926 1 98.56 110 ILE A N 1
ATOM 840 C CA . ILE A 1 110 ? -7.219 -10.75 -5.133 1 98.56 110 ILE A CA 1
ATOM 841 C C . ILE A 1 110 ? -5.941 -11.125 -5.875 1 98.56 110 ILE A C 1
ATOM 843 O O . ILE A 1 110 ? -5.73 -12.297 -6.211 1 98.56 110 ILE A O 1
ATOM 847 N N . ILE A 1 111 ? -5.148 -10.117 -6.129 1 98.56 111 ILE A N 1
ATOM 848 C CA . ILE A 1 111 ? -3.867 -10.359 -6.785 1 98.56 111 ILE A CA 1
ATOM 849 C C . ILE A 1 111 ? -2.734 -10.234 -5.77 1 98.56 111 ILE A C 1
ATOM 851 O O . ILE A 1 111 ? -2.639 -9.234 -5.059 1 98.56 111 ILE A O 1
ATOM 855 N N . VAL A 1 112 ? -1.964 -11.25 -5.629 1 98.5 112 VAL A N 1
ATOM 856 C CA . VAL A 1 112 ? -0.67 -11.18 -4.957 1 98.5 112 VAL A CA 1
ATOM 857 C C . VAL A 1 112 ? 0.445 -11.07 -5.996 1 98.5 112 VAL A C 1
ATOM 859 O O . VAL A 1 112 ? 0.68 -12.008 -6.762 1 98.5 112 VAL A O 1
ATOM 862 N N . CYS A 1 113 ? 1.146 -9.938 -5.98 1 98.62 113 CYS A N 1
ATOM 863 C CA . CYS A 1 113 ? 2.107 -9.711 -7.055 1 98.62 113 CYS A CA 1
ATOM 864 C C . CYS A 1 113 ? 3.5 -9.445 -6.496 1 98.62 113 CYS A C 1
ATOM 866 O O . CYS A 1 113 ? 3.705 -8.477 -5.762 1 98.62 113 CYS A O 1
ATOM 868 N N . GLY A 1 114 ? 4.434 -10.32 -6.797 1 98.25 114 GLY A N 1
ATOM 869 C CA . GLY A 1 114 ? 5.844 -10.039 -6.582 1 98.25 114 GLY A CA 1
ATOM 870 C C . GLY A 1 114 ? 6.516 -9.406 -7.785 1 98.25 114 GLY A C 1
ATOM 871 O O . GLY A 1 114 ? 5.871 -9.164 -8.812 1 98.25 114 GLY A O 1
ATOM 872 N N . HIS A 1 115 ? 7.742 -9.102 -7.637 1 97.75 115 HIS A N 1
ATOM 873 C CA . HIS A 1 115 ? 8.477 -8.578 -8.781 1 97.75 115 HIS A CA 1
ATOM 874 C C . HIS A 1 115 ? 9.938 -9.023 -8.758 1 97.75 115 HIS A C 1
ATOM 876 O O . HIS A 1 115 ? 10.539 -9.117 -7.684 1 97.75 115 HIS A O 1
ATOM 882 N N . TYR A 1 116 ? 10.422 -9.297 -9.906 1 95.88 116 TYR A N 1
ATOM 883 C CA . TYR A 1 116 ? 11.844 -9.609 -10.016 1 95.88 116 TYR A CA 1
ATOM 884 C C . TYR A 1 116 ? 12.703 -8.398 -9.68 1 95.88 116 TYR A C 1
ATOM 886 O O . TYR A 1 116 ? 12.305 -7.258 -9.945 1 95.88 116 TYR A O 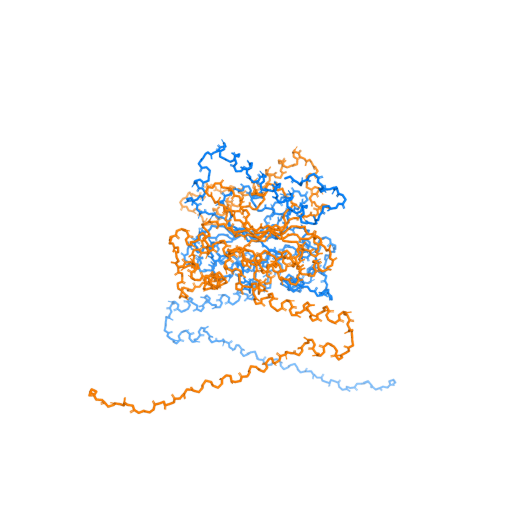1
ATOM 894 N N . GLY A 1 117 ? 13.836 -8.656 -9.078 1 92 117 GLY A N 1
ATOM 895 C CA . GLY A 1 117 ? 14.703 -7.57 -8.648 1 92 117 GLY A CA 1
ATOM 896 C C . GLY A 1 117 ? 14.281 -6.961 -7.324 1 92 117 GLY A C 1
ATOM 897 O O . GLY A 1 117 ? 14.75 -5.879 -6.957 1 92 117 GLY A O 1
ATOM 898 N N . CYS A 1 118 ? 13.453 -7.609 -6.598 1 94.88 118 CYS A N 1
ATOM 899 C CA . CYS A 1 118 ? 12.969 -7.117 -5.312 1 94.88 118 CYS A CA 1
ATOM 900 C C . CYS A 1 118 ? 14.086 -7.098 -4.277 1 94.88 118 CYS A C 1
ATOM 902 O O . CYS A 1 118 ? 14.664 -8.141 -3.965 1 94.88 118 CYS A O 1
ATOM 904 N N . GLY A 1 119 ? 14.336 -5.965 -3.688 1 91.25 119 GLY A N 1
ATOM 905 C CA . GLY A 1 119 ? 15.383 -5.816 -2.689 1 91.25 119 GLY A CA 1
ATOM 906 C C . GLY A 1 119 ? 15.133 -6.637 -1.438 1 91.25 119 GLY A C 1
ATOM 907 O O . GLY A 1 119 ? 16.078 -7.168 -0.843 1 91.25 119 GLY A O 1
ATOM 908 N N . ALA A 1 120 ? 13.914 -6.719 -0.989 1 93.5 120 ALA A N 1
ATOM 909 C CA . ALA A 1 120 ? 13.578 -7.492 0.201 1 93.5 120 ALA A CA 1
ATOM 910 C C . ALA A 1 120 ? 13.914 -8.969 0.008 1 93.5 120 ALA A C 1
ATOM 912 O O . ALA A 1 120 ? 14.445 -9.617 0.915 1 93.5 120 ALA A O 1
ATOM 913 N N . VAL A 1 121 ? 13.602 -9.508 -1.164 1 93.94 121 VAL A N 1
ATOM 914 C CA . VAL A 1 121 ? 13.859 -10.914 -1.455 1 93.94 121 VAL A CA 1
ATOM 915 C C . VAL A 1 121 ? 15.367 -11.156 -1.558 1 93.94 121 VAL A C 1
ATOM 917 O O . VAL A 1 121 ? 15.883 -12.148 -1.037 1 93.94 121 VAL A O 1
ATOM 920 N N . LYS A 1 122 ? 16.031 -10.211 -2.215 1 91.06 122 LYS A N 1
ATOM 921 C CA . LYS A 1 122 ? 17.484 -10.305 -2.287 1 91.06 122 LYS A CA 1
ATOM 922 C C . LYS A 1 122 ? 18.109 -10.281 -0.894 1 91.06 122 LYS A C 1
ATOM 924 O O . LYS A 1 122 ? 19.031 -11.047 -0.608 1 91.06 122 LYS A O 1
ATOM 929 N N . GLY A 1 123 ? 17.562 -9.414 -0.076 1 88.62 123 GLY A N 1
ATOM 930 C CA . GLY A 1 123 ? 18.031 -9.336 1.295 1 88.62 123 GLY A CA 1
ATOM 931 C C . GLY A 1 123 ? 17.812 -10.617 2.08 1 88.62 123 GLY A C 1
ATOM 932 O O . GLY A 1 123 ? 18.625 -10.961 2.953 1 88.62 123 GLY A O 1
ATOM 933 N N . ALA A 1 124 ? 16.828 -11.32 1.814 1 89.81 124 ALA A N 1
ATOM 934 C CA . ALA A 1 124 ? 16.484 -12.539 2.537 1 89.81 124 ALA A CA 1
ATOM 935 C C . ALA A 1 124 ? 17.438 -13.672 2.186 1 89.81 124 ALA A C 1
ATOM 937 O O . ALA A 1 124 ? 17.547 -14.656 2.92 1 89.81 124 ALA A O 1
ATOM 938 N N . LEU A 1 125 ? 18.016 -13.586 1.016 1 86.62 125 LEU A N 1
ATOM 939 C CA . LEU A 1 125 ? 18.969 -14.617 0.611 1 86.62 125 LEU A CA 1
ATOM 940 C C . LEU A 1 125 ? 20.266 -14.5 1.389 1 86.62 125 LEU A C 1
ATOM 942 O O . LEU A 1 125 ? 21 -15.477 1.533 1 86.62 125 LEU A O 1
ATOM 946 N N . THR A 1 126 ? 20.453 -13.273 1.79 1 75.06 126 THR A N 1
ATOM 947 C CA . THR A 1 126 ? 21.688 -13.062 2.541 1 75.06 126 THR A CA 1
ATOM 948 C C . THR A 1 126 ? 21.484 -13.352 4.023 1 75.06 126 THR A C 1
ATOM 950 O O . THR A 1 126 ? 20.375 -13.156 4.551 1 75.06 126 THR A O 1
ATOM 953 N N . LEU A 1 127 ? 22.297 -14.328 4.68 1 60.06 127 LEU A N 1
ATOM 954 C CA . LEU A 1 127 ? 22.156 -14.633 6.098 1 60.06 127 LEU A CA 1
ATOM 955 C C . LEU A 1 127 ? 21.906 -13.367 6.91 1 60.06 127 LEU A C 1
ATOM 957 O O . LEU A 1 127 ? 22.328 -12.273 6.5 1 60.06 127 LEU A O 1
ATOM 961 N N . PRO A 1 128 ? 21 -13.648 8.07 1 59.47 128 PRO A N 1
ATOM 962 C CA . PRO A 1 128 ? 20.656 -12.477 8.883 1 59.47 128 PRO A CA 1
ATOM 963 C C . PRO A 1 128 ? 21.844 -11.531 9.078 1 59.47 128 PRO A C 1
ATOM 965 O O . PRO A 1 128 ? 22.922 -11.969 9.492 1 59.47 128 PRO A O 1
ATOM 968 N N . CYS A 1 129 ? 21.844 -10.555 8.266 1 56.5 129 CYS A N 1
ATOM 969 C CA . CYS A 1 129 ? 22.859 -9.516 8.391 1 56.5 129 CYS A CA 1
ATOM 970 C C . CYS A 1 129 ? 22.875 -8.93 9.797 1 56.5 129 CYS A C 1
ATOM 972 O O . CYS A 1 129 ? 21.828 -8.875 10.461 1 56.5 129 CYS A O 1
ATOM 974 N N . LYS A 1 130 ? 23.953 -8.969 10.492 1 59.94 130 LYS A N 1
ATOM 975 C CA . LYS A 1 130 ? 24.219 -8.328 11.773 1 59.94 130 LYS A CA 1
ATOM 976 C C . LYS A 1 130 ? 23.594 -6.934 11.836 1 59.94 130 LYS A C 1
ATOM 978 O O . LYS A 1 130 ? 23.625 -6.285 12.883 1 59.94 130 LYS A O 1
ATOM 983 N N . ALA A 1 131 ? 23.047 -6.621 10.758 1 56.66 131 ALA A N 1
ATOM 984 C CA . ALA A 1 131 ? 22.594 -5.234 10.82 1 56.66 131 ALA A CA 1
ATOM 985 C C . ALA A 1 131 ? 21.234 -5.133 11.523 1 56.66 131 ALA A C 1
ATOM 987 O O . ALA A 1 131 ? 20.328 -5.914 11.242 1 56.66 131 ALA A O 1
ATOM 988 N N . PRO A 1 132 ? 21.312 -4.34 12.586 1 64.69 132 PRO A N 1
ATOM 989 C CA . PRO A 1 132 ? 20.016 -4.027 13.188 1 64.69 132 PRO A CA 1
ATOM 990 C C . PRO A 1 132 ? 19.062 -3.346 12.211 1 64.69 132 PRO A C 1
ATOM 992 O O . PRO A 1 132 ? 19.5 -2.723 11.242 1 64.69 132 PRO A O 1
ATOM 995 N N . GLY A 1 133 ? 17.812 -3.736 12.102 1 82.31 133 GLY A N 1
ATOM 996 C CA . GLY A 1 133 ? 16.875 -2.975 11.297 1 82.31 133 GLY A CA 1
ATOM 997 C C . GLY A 1 133 ? 15.5 -3.609 11.227 1 82.31 133 GLY A C 1
ATOM 998 O O . GLY A 1 133 ? 15.375 -4.832 11.305 1 82.31 133 GLY A O 1
ATOM 999 N N . LEU A 1 134 ? 14.562 -2.787 11.188 1 86.75 134 LEU A N 1
ATOM 1000 C CA . LEU A 1 134 ? 13.164 -3.201 11.117 1 86.75 134 LEU A CA 1
ATOM 1001 C C . LEU A 1 134 ? 12.898 -4.012 9.852 1 86.75 134 LEU A C 1
ATOM 1003 O O . LEU A 1 134 ? 12.133 -4.98 9.883 1 86.75 134 LEU A O 1
ATOM 1007 N N . VAL A 1 135 ? 13.633 -3.713 8.836 1 88.75 135 VAL A N 1
ATOM 1008 C CA . VAL A 1 135 ? 13.461 -4.434 7.578 1 88.75 135 VAL A CA 1
ATOM 1009 C C . VAL A 1 135 ? 13.945 -5.871 7.734 1 88.75 135 VAL A C 1
ATOM 1011 O O . VAL A 1 135 ? 13.297 -6.805 7.254 1 88.75 135 VAL A O 1
ATOM 1014 N N . ASN A 1 136 ? 15.062 -5.922 8.43 1 84.88 136 ASN A N 1
ATOM 1015 C CA . ASN A 1 136 ? 15.617 -7.25 8.664 1 84.88 136 ASN A CA 1
ATOM 1016 C C . ASN A 1 136 ? 14.641 -8.148 9.414 1 84.88 136 ASN A C 1
ATOM 1018 O O . ASN A 1 136 ? 14.539 -9.344 9.125 1 84.88 136 ASN A O 1
ATOM 1022 N N . LEU A 1 137 ? 14.008 -7.613 10.344 1 85.19 137 LEU A N 1
ATOM 1023 C CA . LEU A 1 137 ? 13.008 -8.367 11.102 1 85.19 137 LEU A CA 1
ATOM 1024 C C . LEU A 1 137 ? 11.773 -8.641 10.242 1 85.19 137 LEU A C 1
ATOM 1026 O O . LEU A 1 137 ? 11.211 -9.734 10.297 1 85.19 137 LEU A O 1
ATOM 1030 N N . TRP A 1 138 ? 11.398 -7.719 9.477 1 92.25 138 TRP A N 1
ATOM 1031 C CA . TRP A 1 138 ? 10.195 -7.777 8.648 1 92.25 138 TRP A CA 1
ATOM 1032 C C . TRP A 1 138 ? 10.305 -8.883 7.605 1 92.25 138 TRP A C 1
ATOM 1034 O O . TRP A 1 138 ? 9.328 -9.586 7.34 1 92.25 138 TRP A O 1
ATOM 1044 N N . ILE A 1 139 ? 11.477 -9.156 7.07 1 92 139 ILE A N 1
ATOM 1045 C CA . ILE A 1 139 ? 11.602 -10.07 5.938 1 92 139 ILE A CA 1
ATOM 1046 C C . ILE A 1 139 ? 11.852 -11.484 6.438 1 92 139 ILE A C 1
ATOM 1048 O O . ILE A 1 139 ? 12.242 -12.367 5.664 1 92 139 ILE A O 1
ATOM 1052 N N . GLN A 1 140 ? 11.648 -11.711 7.711 1 89.62 140 GLN A N 1
ATOM 1053 C CA . GLN A 1 140 ? 11.812 -13.047 8.281 1 89.62 140 GLN A CA 1
ATOM 1054 C C . GLN A 1 140 ? 10.922 -14.055 7.566 1 89.62 140 GLN A C 1
ATOM 1056 O O . GLN A 1 140 ? 11.32 -15.203 7.363 1 89.62 140 GLN A O 1
ATOM 1061 N N . ASP A 1 141 ? 9.789 -13.617 7.203 1 91.06 141 ASP A N 1
ATOM 1062 C CA . ASP A 1 141 ? 8.859 -14.508 6.516 1 91.06 141 ASP A CA 1
ATOM 1063 C C . ASP A 1 141 ? 9.438 -14.992 5.188 1 91.06 141 ASP A C 1
ATOM 1065 O O . ASP A 1 141 ? 9.219 -16.141 4.785 1 91.06 141 ASP A O 1
ATOM 1069 N N . ILE A 1 142 ? 10.109 -14.125 4.508 1 93.75 142 ILE A N 1
ATOM 1070 C CA . ILE A 1 142 ? 10.75 -14.5 3.25 1 93.75 142 ILE A CA 1
ATOM 1071 C C . ILE A 1 142 ? 11.906 -15.461 3.523 1 93.75 142 ILE A C 1
ATOM 1073 O O . ILE A 1 142 ? 12.117 -16.422 2.771 1 93.75 142 ILE A O 1
ATOM 1077 N N . ARG A 1 143 ? 12.609 -15.25 4.586 1 89.56 143 ARG A N 1
ATOM 1078 C CA . ARG A 1 143 ? 13.688 -16.156 4.973 1 89.56 143 ARG A CA 1
ATOM 1079 C C . ARG A 1 143 ? 13.156 -17.547 5.301 1 89.56 143 ARG A C 1
ATOM 1081 O O . ARG A 1 143 ? 13.797 -18.547 4.996 1 89.56 143 ARG A O 1
ATOM 1088 N N . ASP A 1 144 ? 12.039 -17.531 5.961 1 89.19 144 ASP A N 1
ATOM 1089 C CA . ASP A 1 144 ? 11.414 -18.828 6.25 1 89.19 144 ASP A CA 1
ATOM 1090 C C . ASP A 1 144 ? 11.109 -19.594 4.965 1 89.19 144 ASP A C 1
ATOM 1092 O O . ASP A 1 144 ? 11.289 -20.812 4.906 1 89.19 144 ASP A O 1
ATOM 1096 N N . VAL A 1 145 ? 10.625 -18.859 3.957 1 90.69 145 VAL A N 1
ATOM 1097 C CA . VAL A 1 145 ? 10.375 -19.469 2.654 1 90.69 145 VAL A CA 1
ATOM 1098 C C . VAL A 1 145 ? 11.68 -19.984 2.062 1 90.69 145 VAL A C 1
ATOM 1100 O O . VAL A 1 145 ? 11.734 -21.094 1.53 1 90.69 145 VAL A O 1
ATOM 1103 N N . ARG A 1 146 ? 12.688 -19.156 2.168 1 88.12 146 ARG A N 1
ATOM 1104 C CA . ARG A 1 146 ? 14.023 -19.547 1.729 1 88.12 146 ARG A CA 1
ATOM 1105 C C . ARG A 1 146 ? 14.453 -20.844 2.391 1 88.12 146 ARG A C 1
ATOM 1107 O O . ARG A 1 146 ? 14.82 -21.812 1.708 1 88.12 146 ARG A O 1
ATOM 1114 N N . ASP A 1 147 ? 14.336 -20.938 3.691 1 85.62 147 ASP A N 1
ATOM 1115 C CA . ASP A 1 147 ? 14.82 -22.078 4.465 1 85.62 147 ASP A CA 1
ATOM 1116 C C . ASP A 1 147 ? 14.039 -23.344 4.121 1 85.62 147 ASP A C 1
ATOM 1118 O O . ASP A 1 147 ? 14.617 -24.438 4.047 1 85.62 147 ASP A O 1
ATOM 1122 N N . LYS A 1 148 ? 12.836 -23.203 3.912 1 86.06 148 LYS A N 1
ATOM 1123 C CA . LYS A 1 148 ? 11.977 -24.344 3.596 1 86.06 148 LYS A CA 1
ATOM 1124 C C . LYS A 1 148 ? 12.266 -24.875 2.193 1 86.06 148 LYS A C 1
ATOM 1126 O O . LYS A 1 148 ? 11.93 -26.016 1.876 1 86.06 148 LYS A O 1
ATOM 1131 N N . ASN A 1 149 ? 12.805 -24 1.369 1 87 149 ASN A N 1
ATOM 1132 C CA . ASN A 1 149 ? 13.055 -24.391 -0.014 1 87 149 ASN A CA 1
ATOM 1133 C C . ASN A 1 149 ? 14.547 -24.375 -0.334 1 87 149 ASN A C 1
ATOM 1135 O O . ASN A 1 149 ? 14.938 -24.094 -1.468 1 87 149 ASN A O 1
ATOM 1139 N N . ILE A 1 150 ? 15.32 -24.609 0.633 1 85.38 150 ILE A N 1
ATOM 1140 C CA . ILE A 1 150 ? 16.766 -24.438 0.533 1 85.38 150 ILE A CA 1
ATOM 1141 C C . ILE A 1 150 ? 17.328 -25.391 -0.502 1 85.38 150 ILE A C 1
ATOM 1143 O O . ILE A 1 150 ? 18.297 -25.078 -1.203 1 85.38 150 ILE A O 1
ATOM 1147 N N . GLU A 1 151 ? 16.797 -26.578 -0.632 1 84.56 151 GLU A N 1
ATOM 1148 C CA . GLU A 1 151 ? 17.297 -27.578 -1.555 1 84.56 151 GLU A CA 1
ATOM 1149 C C . GLU A 1 151 ? 17.172 -27.125 -3.004 1 84.56 151 GLU A C 1
ATOM 1151 O O . GLU A 1 151 ? 18.094 -27.312 -3.805 1 84.56 151 GLU A O 1
ATOM 1156 N N . VAL A 1 152 ? 16.031 -26.516 -3.281 1 85.62 152 VAL A N 1
ATOM 1157 C CA . VAL A 1 152 ? 15.789 -26.031 -4.637 1 85.62 152 VAL A CA 1
ATOM 1158 C C . VAL A 1 152 ? 16.656 -24.781 -4.898 1 85.62 152 VAL A C 1
ATOM 1160 O O . VAL A 1 152 ? 17.234 -24.641 -5.977 1 85.62 152 VAL A O 1
ATOM 1163 N N . LEU A 1 153 ? 16.797 -23.969 -3.936 1 87.56 153 LEU A N 1
ATOM 1164 C CA . LEU A 1 153 ? 17.484 -22.703 -4.09 1 87.56 153 LEU A CA 1
ATOM 1165 C C . LEU A 1 153 ? 19 -22.922 -4.172 1 87.56 153 LEU A C 1
ATOM 1167 O O . LEU A 1 153 ? 19.688 -22.172 -4.871 1 87.56 153 LEU A O 1
ATOM 1171 N N . HIS A 1 154 ? 19.484 -23.922 -3.553 1 87.56 154 HIS A N 1
ATOM 1172 C CA . HIS A 1 154 ? 20.922 -24.203 -3.529 1 87.56 154 HIS A CA 1
ATOM 1173 C C . HIS A 1 154 ? 21.422 -24.641 -4.902 1 87.56 154 HIS A C 1
ATOM 1175 O O . HIS A 1 154 ? 22.609 -24.516 -5.203 1 87.56 154 HIS A O 1
ATOM 1181 N N . LYS A 1 155 ? 20.5 -25.156 -5.688 1 89.5 155 LYS A N 1
ATOM 1182 C CA . LYS A 1 155 ? 20.859 -25.641 -7.02 1 89.5 155 LYS A CA 1
ATOM 1183 C C . LYS A 1 155 ? 21.016 -24.469 -7.992 1 89.5 155 LYS A C 1
ATOM 1185 O O . LYS A 1 155 ? 21.547 -24.641 -9.094 1 89.5 155 LYS A O 1
ATOM 1190 N N . LEU A 1 156 ? 20.547 -23.344 -7.551 1 89.44 156 LEU A N 1
ATOM 1191 C CA . LEU A 1 156 ? 20.578 -22.156 -8.398 1 89.44 156 LEU A CA 1
ATOM 1192 C C . LEU A 1 156 ? 21.641 -21.172 -7.922 1 89.44 156 LEU A C 1
ATOM 1194 O O . LEU A 1 156 ? 22.156 -21.297 -6.805 1 89.44 156 LEU A O 1
ATOM 1198 N N . ARG A 1 157 ? 22.062 -20.25 -8.875 1 87.12 157 ARG A N 1
ATOM 1199 C CA . ARG A 1 157 ? 23.062 -19.25 -8.523 1 87.12 157 ARG A CA 1
ATOM 1200 C C . ARG A 1 157 ? 22.688 -17.875 -9.078 1 87.12 157 ARG A C 1
ATOM 1202 O O . ARG A 1 157 ? 21.938 -17.781 -10.047 1 87.12 157 ARG A O 1
ATOM 1209 N N . GLY A 1 158 ? 23.156 -16.797 -8.383 1 88.88 158 GLY A N 1
ATOM 1210 C CA . GLY A 1 158 ? 23 -15.43 -8.859 1 88.88 158 GLY A CA 1
ATOM 1211 C C . GLY A 1 158 ? 21.562 -15.008 -9 1 88.88 158 GLY A C 1
ATOM 1212 O O . GLY A 1 158 ? 20.75 -15.203 -8.086 1 88.88 158 GLY A O 1
ATOM 1213 N N . GLN A 1 159 ? 21.234 -14.438 -10.086 1 90.88 159 GLN A N 1
ATOM 1214 C CA . GLN A 1 159 ? 19.922 -13.859 -10.328 1 90.88 159 GLN A CA 1
ATOM 1215 C C . GLN A 1 159 ? 18.844 -14.945 -10.383 1 90.88 159 GLN A C 1
ATOM 1217 O O . GLN A 1 159 ? 17.703 -14.719 -9.969 1 90.88 159 GLN A O 1
ATOM 1222 N N . ALA A 1 160 ? 19.234 -16.078 -10.883 1 92 160 ALA A N 1
ATOM 1223 C CA . ALA A 1 160 ? 18.266 -17.188 -10.977 1 92 160 ALA A CA 1
ATOM 1224 C C . ALA A 1 160 ? 17.781 -17.594 -9.594 1 92 160 ALA A C 1
ATOM 1226 O O . ALA A 1 160 ? 16.625 -17.984 -9.43 1 92 160 ALA A O 1
ATOM 1227 N N . GLN A 1 161 ? 18.688 -17.547 -8.625 1 92.25 161 GLN A N 1
ATOM 1228 C CA . GLN A 1 161 ? 18.344 -17.875 -7.25 1 92.25 161 GLN A CA 1
ATOM 1229 C C . GLN A 1 161 ? 17.375 -16.844 -6.668 1 92.25 161 GLN A C 1
ATOM 1231 O O . GLN A 1 161 ? 16.391 -17.203 -6.016 1 92.25 161 GLN A O 1
ATOM 1236 N N . VAL A 1 162 ? 17.609 -15.602 -6.957 1 93.31 162 VAL A N 1
ATOM 1237 C CA . VAL A 1 162 ? 16.766 -14.523 -6.477 1 93.31 162 VAL A CA 1
ATOM 1238 C C . VAL A 1 162 ? 15.383 -14.625 -7.113 1 93.31 162 VAL A C 1
ATOM 1240 O O . VAL A 1 162 ? 14.359 -14.539 -6.426 1 93.31 162 VAL A O 1
ATOM 1243 N N . ASP A 1 163 ? 15.375 -14.891 -8.398 1 94.5 163 ASP A N 1
ATOM 1244 C CA . ASP A 1 163 ? 14.117 -14.977 -9.141 1 94.5 163 ASP A CA 1
ATOM 1245 C C . ASP A 1 163 ? 13.25 -16.125 -8.625 1 94.5 163 ASP A C 1
ATOM 1247 O O . ASP A 1 163 ? 12.039 -15.977 -8.469 1 94.5 163 ASP A O 1
ATOM 1251 N N . LYS A 1 164 ? 13.898 -17.188 -8.398 1 93.44 164 LYS A N 1
ATOM 1252 C CA . LYS A 1 164 ? 13.156 -18.328 -7.891 1 93.44 164 LYS A CA 1
ATOM 1253 C C . LYS A 1 164 ? 12.562 -18.047 -6.52 1 93.44 164 LYS A C 1
ATOM 1255 O O . LYS A 1 164 ? 11.422 -18.406 -6.242 1 93.44 164 LYS A O 1
ATOM 1260 N N . LEU A 1 165 ? 13.328 -17.391 -5.656 1 93.44 165 LEU A N 1
ATOM 1261 C CA . LEU A 1 165 ? 12.812 -17.062 -4.332 1 93.44 165 LEU A CA 1
ATOM 1262 C C . LEU A 1 165 ? 11.672 -16.047 -4.426 1 93.44 165 LEU A C 1
ATOM 1264 O O . LEU A 1 165 ? 10.727 -16.109 -3.635 1 93.44 165 LEU A O 1
ATOM 1268 N N . VAL A 1 166 ? 11.703 -15.141 -5.398 1 96.5 166 VAL A N 1
ATOM 1269 C CA . VAL A 1 166 ? 10.594 -14.219 -5.645 1 96.5 166 VAL A CA 1
ATOM 1270 C C . VAL A 1 166 ? 9.32 -15.008 -5.926 1 96.5 166 VAL A C 1
ATOM 1272 O O . VAL A 1 166 ? 8.273 -14.742 -5.336 1 96.5 166 VAL A O 1
ATOM 1275 N N . GLU A 1 167 ? 9.438 -15.969 -6.77 1 95.19 167 GLU A N 1
ATOM 1276 C CA . GLU A 1 167 ? 8.289 -16.781 -7.148 1 95.19 167 GLU A CA 1
ATOM 1277 C C . GLU A 1 167 ? 7.77 -17.594 -5.969 1 95.19 167 GLU A C 1
ATOM 1279 O O . GLU A 1 167 ? 6.559 -17.672 -5.738 1 95.19 167 GLU A O 1
ATOM 1284 N N . LEU A 1 168 ? 8.703 -18.125 -5.246 1 92.94 168 LEU A N 1
ATOM 1285 C CA . LEU A 1 168 ? 8.336 -18.922 -4.078 1 92.94 168 LEU A CA 1
ATOM 1286 C C . LEU A 1 168 ? 7.652 -18.047 -3.025 1 92.94 168 LEU A C 1
ATOM 1288 O O . LEU A 1 168 ? 6.711 -18.5 -2.365 1 92.94 168 LEU A O 1
ATOM 1292 N N . ASN A 1 169 ? 8.172 -16.875 -2.861 1 95.06 169 ASN A N 1
ATOM 1293 C CA . ASN A 1 169 ? 7.547 -15.945 -1.922 1 95.06 169 ASN A CA 1
ATOM 1294 C C . ASN A 1 169 ? 6.113 -15.617 -2.322 1 95.06 169 ASN A C 1
ATOM 1296 O O . ASN A 1 169 ? 5.219 -15.594 -1.476 1 95.06 169 ASN A O 1
ATOM 1300 N N . VAL A 1 170 ? 5.895 -15.344 -3.594 1 96.56 170 VAL A N 1
ATOM 1301 C CA . VAL A 1 170 ? 4.543 -15.078 -4.078 1 96.56 170 VAL A CA 1
ATOM 1302 C C . VAL A 1 170 ? 3.635 -16.266 -3.766 1 96.56 170 VAL A C 1
ATOM 1304 O O . VAL A 1 170 ? 2.52 -16.094 -3.271 1 96.56 170 VAL A O 1
ATOM 1307 N N . MET A 1 171 ? 4.121 -17.406 -3.98 1 93 171 MET A N 1
ATOM 1308 C CA . MET A 1 171 ? 3.326 -18.609 -3.756 1 93 171 MET A CA 1
ATOM 1309 C C . MET A 1 171 ? 2.967 -18.75 -2.281 1 93 171 MET A C 1
ATOM 1311 O O . MET A 1 171 ? 1.837 -19.125 -1.947 1 93 171 MET A O 1
ATOM 1315 N N . ARG A 1 172 ? 3.896 -18.531 -1.472 1 92.44 172 ARG A N 1
ATOM 1316 C CA . ARG A 1 172 ? 3.641 -18.594 -0.037 1 92.44 172 ARG A CA 1
ATOM 1317 C C . ARG A 1 172 ? 2.566 -17.594 0.375 1 92.44 172 ARG A C 1
ATOM 1319 O O . ARG A 1 172 ? 1.689 -17.922 1.181 1 92.44 172 ARG A O 1
ATOM 1326 N N . GLN A 1 173 ? 2.701 -16.406 -0.152 1 96 173 GLN A N 1
ATOM 1327 C CA . GLN A 1 173 ? 1.716 -15.391 0.199 1 96 173 GLN A CA 1
ATOM 1328 C C . GLN A 1 173 ? 0.34 -15.734 -0.363 1 96 173 GLN A C 1
ATOM 1330 O O . GLN A 1 173 ? -0.682 -15.461 0.27 1 96 173 GLN A O 1
ATOM 1335 N N . VAL A 1 174 ? 0.278 -16.328 -1.56 1 94.69 174 VAL A N 1
ATOM 1336 C CA . VAL A 1 174 ? -0.978 -16.828 -2.117 1 94.69 174 VAL A CA 1
ATOM 1337 C C . VAL A 1 174 ? -1.591 -17.859 -1.175 1 94.69 174 VAL A C 1
ATOM 1339 O O . VAL A 1 174 ? -2.793 -17.828 -0.902 1 94.69 174 VAL A O 1
ATOM 1342 N N . PHE A 1 175 ? -0.771 -18.719 -0.701 1 90.62 175 PHE A N 1
ATOM 1343 C CA . PHE A 1 175 ? -1.215 -19.703 0.274 1 90.62 175 PHE A CA 1
ATOM 1344 C C . PHE A 1 175 ? -1.82 -19.031 1.497 1 90.62 175 PHE A C 1
ATOM 1346 O O . PHE A 1 175 ? -2.887 -19.422 1.97 1 90.62 175 PHE A O 1
ATOM 1353 N N . ASN A 1 176 ? -1.124 -18.062 2.004 1 93.5 176 ASN A N 1
ATOM 1354 C CA . ASN A 1 176 ? -1.616 -17.344 3.17 1 93.5 176 ASN A CA 1
ATOM 1355 C C . ASN A 1 176 ? -2.971 -16.703 2.898 1 93.5 176 ASN A C 1
ATOM 1357 O O . ASN A 1 176 ? -3.865 -16.734 3.746 1 93.5 176 ASN A O 1
ATOM 1361 N N . VAL A 1 177 ? -3.109 -16.094 1.737 1 96.5 177 VAL A N 1
ATOM 1362 C CA . VAL A 1 177 ? -4.359 -15.438 1.366 1 96.5 177 VAL A CA 1
ATOM 1363 C C . VAL A 1 177 ? -5.48 -16.469 1.273 1 96.5 177 VAL A C 1
ATOM 1365 O O . VAL A 1 177 ? -6.551 -16.281 1.856 1 96.5 177 VAL A O 1
ATOM 1368 N N . CYS A 1 178 ? -5.23 -17.562 0.655 1 92.94 178 CYS A N 1
ATOM 1369 C CA . CYS A 1 178 ? -6.238 -18.594 0.432 1 92.94 178 CYS A CA 1
ATOM 1370 C C . CYS A 1 178 ? -6.668 -19.234 1.748 1 92.94 178 CYS A C 1
ATOM 1372 O O . CYS A 1 178 ? -7.816 -19.641 1.896 1 92.94 178 CYS A O 1
ATOM 1374 N N . THR A 1 179 ? -5.777 -19.281 2.689 1 90.88 179 THR A N 1
ATOM 1375 C CA . THR A 1 179 ? -6.078 -19.969 3.936 1 90.88 179 THR A CA 1
ATOM 1376 C C . THR A 1 179 ? -6.523 -18.984 5.012 1 90.88 179 THR A C 1
ATOM 1378 O O . THR A 1 179 ? -6.766 -19.375 6.156 1 90.88 179 THR A O 1
ATOM 1381 N N . SER A 1 180 ? -6.57 -17.75 4.633 1 93 180 SER A N 1
ATOM 1382 C CA . SER A 1 180 ? -7.047 -16.766 5.598 1 93 180 SER A CA 1
ATOM 1383 C C . SER A 1 180 ? -8.516 -17 5.949 1 93 180 SER A C 1
ATOM 1385 O O . SER A 1 180 ? -9.305 -17.422 5.098 1 93 180 SER A O 1
ATOM 1387 N N . PRO A 1 181 ? -8.898 -16.703 7.238 1 90.94 181 PRO A N 1
ATOM 1388 C CA . PRO A 1 181 ? -10.305 -16.859 7.621 1 90.94 181 PRO A CA 1
ATOM 1389 C C . PRO A 1 181 ? -11.25 -16.047 6.738 1 90.94 181 PRO A C 1
ATOM 1391 O O . PRO A 1 181 ? -12.344 -16.5 6.414 1 90.94 181 PRO A O 1
ATOM 1394 N N . THR A 1 182 ? -10.805 -14.906 6.316 1 94.94 182 THR A N 1
ATOM 1395 C CA . THR A 1 182 ? -11.625 -14.008 5.512 1 94.94 182 THR A CA 1
ATOM 1396 C C . THR A 1 182 ? -11.977 -14.656 4.172 1 94.94 182 THR A C 1
ATOM 1398 O O . THR A 1 182 ? -13.141 -14.688 3.779 1 94.94 182 THR A O 1
ATOM 1401 N N . VAL A 1 183 ? -11.016 -15.18 3.502 1 95.56 183 VAL A N 1
ATOM 1402 C CA . VAL A 1 183 ? -11.219 -15.758 2.18 1 95.56 183 VAL A CA 1
ATOM 1403 C C . VAL A 1 183 ? -11.961 -17.094 2.311 1 95.56 183 VAL A C 1
ATOM 1405 O O . VAL A 1 183 ? -12.875 -17.375 1.536 1 95.56 183 VAL A O 1
ATOM 1408 N N . GLN A 1 184 ? -11.633 -17.844 3.299 1 92.44 184 GLN A N 1
ATOM 1409 C CA . GLN A 1 184 ? -12.305 -19.109 3.541 1 92.44 184 GLN A CA 1
ATOM 1410 C C . GLN A 1 184 ? -13.789 -18.906 3.82 1 92.44 184 GLN A C 1
ATOM 1412 O O . GLN A 1 184 ? -14.633 -19.609 3.281 1 92.44 184 GLN A O 1
ATOM 1417 N N . GLN A 1 185 ? -14.078 -17.938 4.645 1 94.19 185 GLN A N 1
ATOM 1418 C CA . GLN A 1 185 ? -15.469 -17.641 4.965 1 94.19 185 GLN A CA 1
ATOM 1419 C C . GLN A 1 185 ? -16.234 -17.172 3.729 1 94.19 185 GLN A C 1
ATOM 1421 O O . GLN A 1 185 ? -17.406 -17.516 3.547 1 94.19 185 GLN A O 1
ATOM 1426 N N . ALA A 1 186 ? -15.578 -16.375 2.936 1 95.81 186 ALA A N 1
ATOM 1427 C CA . ALA A 1 186 ? -16.203 -15.914 1.695 1 95.81 186 ALA A CA 1
ATOM 1428 C C . ALA A 1 186 ? -16.531 -17.094 0.777 1 95.81 186 ALA A C 1
ATOM 1430 O O . ALA A 1 186 ? -17.625 -17.172 0.242 1 95.81 186 ALA A O 1
ATOM 1431 N N . TRP A 1 187 ? -15.602 -17.984 0.585 1 92.94 187 TRP A N 1
ATOM 1432 C CA . TRP A 1 187 ? -15.82 -19.172 -0.242 1 92.94 187 TRP A CA 1
ATOM 1433 C C . TRP A 1 187 ? -16.938 -20.031 0.332 1 92.94 187 TRP A C 1
ATOM 1435 O O . TRP A 1 187 ? -17.797 -20.516 -0.406 1 92.94 187 TRP A O 1
ATOM 1445 N N . ASP A 1 188 ? -16.938 -20.188 1.619 1 93.12 188 ASP A N 1
ATOM 1446 C CA . ASP A 1 188 ? -17.969 -20.984 2.285 1 93.12 188 ASP A CA 1
ATOM 1447 C C . ASP A 1 188 ? -19.359 -20.375 2.064 1 93.12 188 ASP A C 1
ATOM 1449 O O . ASP A 1 188 ? -20.344 -21.109 1.954 1 93.12 188 ASP A O 1
ATOM 1453 N N . ALA A 1 189 ? -19.422 -19.141 2.012 1 95.19 189 ALA A N 1
ATOM 1454 C CA . ALA A 1 189 ? -20.688 -18.422 1.841 1 95.19 189 ALA A CA 1
ATOM 1455 C C . ALA A 1 189 ? -21.094 -18.359 0.369 1 95.19 189 ALA A C 1
ATOM 1457 O O . ALA A 1 189 ? -22.125 -17.781 0.025 1 95.19 189 ALA A O 1
ATOM 1458 N N . GLY A 1 190 ? -20.266 -18.828 -0.511 1 94.44 190 GLY A N 1
ATOM 1459 C CA . GLY A 1 190 ? -20.562 -18.844 -1.934 1 94.44 190 GLY A CA 1
ATOM 1460 C C . GLY A 1 190 ? -20.219 -17.531 -2.623 1 94.44 190 GLY A C 1
ATOM 1461 O O . GLY A 1 190 ? -20.672 -17.281 -3.748 1 94.44 190 GLY A O 1
ATOM 1462 N N . GLN A 1 191 ? -19.5 -16.672 -1.929 1 95.06 191 GLN A N 1
ATOM 1463 C CA . GLN A 1 191 ? -19.062 -15.422 -2.545 1 95.06 191 GLN A CA 1
ATOM 1464 C C . GLN A 1 191 ? -18 -15.68 -3.604 1 95.06 191 GLN A C 1
ATOM 1466 O O . GLN A 1 191 ? -17.047 -16.422 -3.365 1 95.06 191 GLN A O 1
ATOM 1471 N N . PRO A 1 192 ? -18.203 -15.125 -4.797 1 94.5 192 PRO A N 1
ATOM 1472 C CA . PRO A 1 192 ? -17.172 -15.305 -5.828 1 94.5 192 PRO A CA 1
ATOM 1473 C C . PRO A 1 192 ? -15.922 -14.477 -5.574 1 94.5 192 PRO A C 1
ATOM 1475 O O . PRO A 1 192 ? -15.945 -13.25 -5.734 1 94.5 192 PRO A O 1
ATOM 1478 N N . VAL A 1 193 ? -14.844 -15.148 -5.156 1 96.69 193 VAL A N 1
ATOM 1479 C CA . VAL A 1 193 ? -13.547 -14.5 -4.969 1 96.69 193 VAL A CA 1
ATOM 1480 C C . VAL A 1 193 ? -12.445 -15.383 -5.551 1 96.69 193 VAL A C 1
ATOM 1482 O O . VAL A 1 193 ? -12.328 -16.562 -5.195 1 96.69 193 VAL A O 1
ATOM 1485 N N . ALA A 1 194 ? -11.711 -14.797 -6.465 1 97.5 194 ALA A N 1
ATOM 1486 C CA . ALA A 1 194 ? -10.594 -15.516 -7.078 1 97.5 194 ALA A CA 1
ATOM 1487 C C . ALA A 1 194 ? -9.258 -14.938 -6.621 1 97.5 194 ALA A C 1
ATOM 1489 O O . ALA A 1 194 ? -9.102 -13.719 -6.512 1 97.5 194 ALA A O 1
ATOM 1490 N N . VAL A 1 195 ? -8.32 -15.82 -6.309 1 97.12 195 VAL A N 1
ATOM 1491 C CA . VAL A 1 195 ? -6.977 -15.414 -5.922 1 97.12 195 VAL A CA 1
ATOM 1492 C C . VAL A 1 195 ? -6 -15.711 -7.059 1 97.12 195 VAL A C 1
ATOM 1494 O O . VAL A 1 195 ? -6.051 -16.781 -7.664 1 97.12 195 VAL A O 1
ATOM 1497 N N . HIS A 1 196 ? -5.141 -14.703 -7.344 1 97.06 196 HIS A N 1
ATOM 1498 C CA . HIS A 1 196 ? -4.184 -14.797 -8.438 1 97.06 196 HIS A CA 1
ATOM 1499 C C . HIS A 1 196 ? -2.766 -14.5 -7.961 1 97.06 196 HIS A C 1
ATOM 1501 O O . HIS A 1 196 ? -2.518 -13.461 -7.352 1 97.06 196 HIS A O 1
ATOM 1507 N N . GLY A 1 197 ? -1.82 -15.406 -8.203 1 97.06 197 GLY A N 1
ATOM 1508 C CA . GLY A 1 197 ? -0.404 -15.125 -8.031 1 97.06 197 GLY A CA 1
ATOM 1509 C C . GLY A 1 197 ? 0.27 -14.648 -9.305 1 97.06 197 GLY A C 1
ATOM 1510 O O . GLY A 1 197 ? 0.254 -15.344 -10.32 1 97.06 197 GLY A O 1
ATOM 1511 N 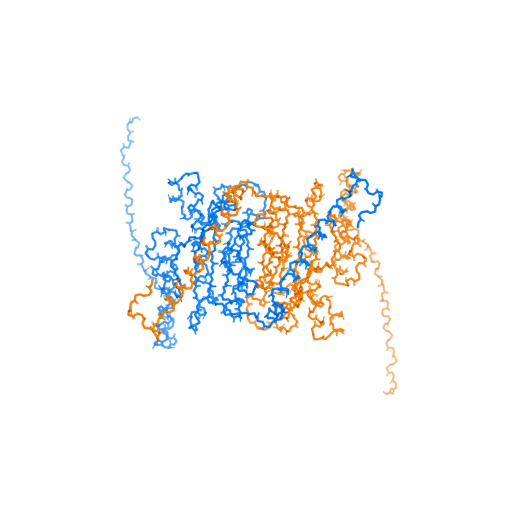N . LEU A 1 198 ? 0.832 -13.445 -9.266 1 97.69 198 LEU A N 1
ATOM 1512 C CA . LEU A 1 198 ? 1.511 -12.875 -10.422 1 97.69 198 LEU A CA 1
ATOM 1513 C C . LEU A 1 198 ? 2.926 -12.43 -10.062 1 97.69 198 LEU A C 1
ATOM 1515 O O . LEU A 1 198 ? 3.225 -12.195 -8.891 1 97.69 198 LEU A O 1
ATOM 1519 N N . VAL A 1 199 ? 3.76 -12.375 -11.07 1 97.88 199 VAL A N 1
ATOM 1520 C CA . VAL A 1 199 ? 5.082 -11.781 -10.906 1 97.88 199 VAL A CA 1
ATOM 1521 C C . VAL A 1 199 ? 5.336 -10.766 -12.023 1 97.88 199 VAL A C 1
ATOM 1523 O O . VAL A 1 199 ? 4.938 -10.992 -13.172 1 97.88 199 VAL A O 1
ATOM 1526 N N . TYR A 1 200 ? 5.895 -9.672 -11.625 1 97.81 200 TYR A N 1
ATOM 1527 C CA . TYR A 1 200 ? 6.172 -8.562 -12.539 1 97.81 200 TYR A CA 1
ATOM 1528 C C . TYR A 1 200 ? 7.656 -8.484 -12.859 1 97.81 200 TYR A C 1
ATOM 1530 O O . TYR A 1 200 ? 8.5 -8.562 -11.961 1 97.81 200 TYR A O 1
ATOM 1538 N N . ALA A 1 201 ? 7.934 -8.359 -14.133 1 95.81 201 ALA A N 1
ATOM 1539 C CA . ALA A 1 201 ? 9.32 -8.172 -14.555 1 95.81 201 ALA A CA 1
ATOM 1540 C C . ALA A 1 201 ? 9.586 -6.723 -14.938 1 95.81 201 ALA A C 1
ATOM 1542 O O . ALA A 1 201 ? 8.977 -6.199 -15.875 1 95.81 201 ALA A O 1
ATOM 1543 N N . LEU A 1 202 ? 10.523 -6.141 -14.258 1 91.44 202 LEU A N 1
ATOM 1544 C CA . LEU A 1 202 ? 10.883 -4.75 -14.516 1 91.44 202 LEU A CA 1
ATOM 1545 C C . LEU A 1 202 ? 11.531 -4.602 -15.891 1 91.44 202 LEU A C 1
ATOM 1547 O O . LEU A 1 202 ? 11.461 -3.533 -16.5 1 91.44 202 LEU A O 1
ATOM 1551 N N . SER A 1 203 ? 12.117 -5.625 -16.391 1 91.81 203 SER A N 1
ATOM 1552 C CA . SER A 1 203 ? 12.922 -5.598 -17.594 1 91.81 203 SER A CA 1
ATOM 1553 C C . SER A 1 203 ? 12.062 -5.359 -18.828 1 91.81 203 SER A C 1
ATOM 1555 O O . SER A 1 203 ? 12.516 -4.754 -19.812 1 91.81 203 SER A O 1
ATOM 1557 N N . ASP A 1 204 ? 10.82 -5.824 -18.734 1 92.81 204 ASP A N 1
ATOM 1558 C CA . ASP A 1 204 ? 9.992 -5.688 -19.938 1 92.81 204 ASP A CA 1
ATOM 1559 C C . ASP A 1 204 ? 8.586 -5.219 -19.578 1 92.81 204 ASP A C 1
ATOM 1561 O O . ASP A 1 204 ? 7.758 -4.996 -20.469 1 92.81 204 ASP A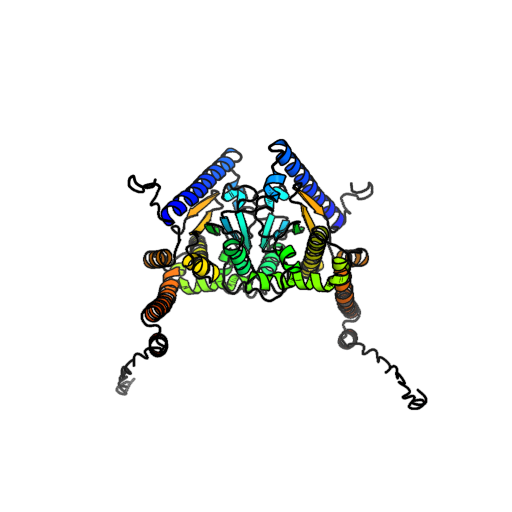 O 1
ATOM 1565 N N . GLY A 1 205 ? 8.281 -5.094 -18.328 1 94.44 205 GLY A N 1
ATOM 1566 C CA . GLY A 1 205 ? 7.008 -4.543 -17.891 1 94.44 205 GLY A CA 1
ATOM 1567 C C . GLY A 1 205 ? 5.867 -5.539 -17.984 1 94.44 205 GLY A C 1
ATOM 1568 O O . GLY A 1 205 ? 4.699 -5.152 -17.969 1 94.44 205 GLY A O 1
ATOM 1569 N N . ILE A 1 206 ? 6.203 -6.844 -17.984 1 95.94 206 ILE A N 1
ATOM 1570 C CA . ILE A 1 206 ? 5.168 -7.84 -18.25 1 95.94 206 ILE A CA 1
ATOM 1571 C C . ILE A 1 206 ? 4.801 -8.547 -16.938 1 95.94 206 ILE A C 1
ATOM 1573 O O . ILE A 1 206 ? 5.68 -8.914 -16.156 1 95.94 206 ILE A O 1
ATOM 1577 N N . LEU A 1 207 ? 3.502 -8.672 -16.703 1 97.19 207 LEU A N 1
ATOM 1578 C CA . LEU A 1 207 ? 2.949 -9.5 -15.633 1 97.19 207 LEU A CA 1
ATOM 1579 C C . LEU A 1 207 ? 2.793 -10.945 -16.094 1 97.19 207 LEU A C 1
ATOM 1581 O O . LEU A 1 207 ? 2.227 -11.203 -17.156 1 97.19 207 LEU A O 1
ATOM 1585 N N . LYS A 1 208 ? 3.303 -11.82 -15.297 1 95.75 208 LYS A N 1
ATOM 1586 C CA . LYS A 1 208 ? 3.201 -13.242 -15.609 1 95.75 208 LYS A CA 1
ATOM 1587 C C . LYS A 1 208 ? 2.455 -14 -14.508 1 95.75 208 LYS A C 1
ATOM 1589 O O . LYS A 1 208 ? 2.727 -13.805 -13.32 1 95.75 208 LYS A O 1
ATOM 1594 N N . PRO A 1 209 ? 1.535 -14.812 -14.922 1 95.31 209 PRO A N 1
ATOM 1595 C CA . PRO A 1 209 ? 0.845 -15.625 -13.914 1 95.31 209 PRO A CA 1
ATOM 1596 C C . PRO A 1 209 ? 1.707 -16.766 -13.383 1 95.31 209 PRO A C 1
ATOM 1598 O O . PRO A 1 209 ? 2.41 -17.422 -14.156 1 95.31 209 PRO A O 1
ATOM 1601 N N . LEU A 1 210 ? 1.7 -16.906 -12.055 1 93.06 210 LEU A N 1
ATOM 1602 C CA . LEU A 1 210 ? 2.385 -18.031 -11.422 1 93.06 210 LEU A CA 1
ATOM 1603 C C . LEU A 1 210 ? 1.396 -19.125 -11.039 1 93.06 210 LEU A C 1
ATOM 1605 O O . LEU A 1 210 ? 1.796 -20.266 -10.773 1 93.06 210 LEU A O 1
ATOM 1609 N N . THR A 1 211 ? 0.098 -18.688 -10.961 1 90 211 THR A N 1
ATOM 1610 C CA . THR A 1 211 ? -0.952 -19.641 -10.602 1 90 211 THR A CA 1
ATOM 1611 C C . THR A 1 211 ? -2.152 -19.5 -11.531 1 90 211 THR A C 1
ATOM 1613 O O . THR A 1 211 ? -2.369 -18.422 -12.109 1 90 211 THR A O 1
ATOM 1616 N N . PRO A 1 212 ? -2.891 -20.656 -11.719 1 89.25 212 PRO A N 1
ATOM 1617 C CA . PRO A 1 212 ? -4.25 -20.438 -12.219 1 89.25 212 PRO A CA 1
ATOM 1618 C C . PRO A 1 212 ? -5.145 -19.719 -11.219 1 89.25 212 PRO A C 1
ATOM 1620 O O . PRO A 1 212 ? -4.758 -19.531 -10.055 1 89.25 212 PRO A O 1
ATOM 1623 N N . PRO A 1 213 ? -6.281 -19.25 -11.695 1 93.06 213 PRO A N 1
ATOM 1624 C CA . PRO A 1 213 ? -7.211 -18.688 -10.711 1 93.06 213 PRO A CA 1
ATOM 1625 C C . PRO A 1 213 ? -7.633 -19.703 -9.656 1 93.06 213 PRO A C 1
ATOM 1627 O O . PRO A 1 213 ? -7.938 -20.859 -9.984 1 93.06 213 PRO A O 1
ATOM 1630 N N . ILE A 1 214 ? -7.535 -19.328 -8.422 1 92.75 214 ILE A N 1
ATOM 1631 C CA . ILE A 1 214 ? -7.977 -20.156 -7.312 1 92.75 214 ILE A CA 1
ATOM 1632 C C . ILE A 1 214 ? -9.281 -19.609 -6.742 1 92.75 214 ILE A C 1
ATOM 1634 O O . ILE A 1 214 ? -9.312 -18.531 -6.164 1 92.75 214 ILE A O 1
ATOM 1638 N N . THR A 1 215 ? -10.352 -20.344 -6.863 1 93.81 215 THR A N 1
ATOM 1639 C CA . THR A 1 215 ? -11.664 -19.797 -6.523 1 93.81 215 THR A CA 1
ATOM 1640 C C . THR A 1 215 ? -12.289 -20.562 -5.367 1 93.81 215 THR A C 1
ATOM 1642 O O . THR A 1 215 ? -13.398 -20.25 -4.938 1 93.81 215 THR A O 1
ATOM 1645 N N . SER A 1 216 ? -11.578 -21.578 -4.957 1 89.81 216 SER A N 1
ATOM 1646 C CA . SER A 1 216 ? -12.078 -22.406 -3.873 1 89.81 216 SER A CA 1
ATOM 1647 C C . SER A 1 216 ? -10.945 -23.188 -3.203 1 89.81 216 SER A C 1
ATOM 1649 O O . SER A 1 216 ? -9.82 -23.219 -3.717 1 89.81 216 SER A O 1
ATOM 1651 N N . LEU A 1 217 ? -11.281 -23.734 -2.105 1 82.94 217 LEU A N 1
ATOM 1652 C CA . LEU A 1 217 ? -10.305 -24.578 -1.423 1 82.94 217 LEU A CA 1
ATOM 1653 C C . LEU A 1 217 ? -9.93 -25.781 -2.279 1 82.94 217 LEU A C 1
ATOM 1655 O O . LEU A 1 217 ? -8.781 -26.234 -2.258 1 82.94 217 LEU A O 1
ATOM 1659 N N . ALA A 1 218 ? -10.883 -26.281 -3.025 1 81.31 218 ALA A N 1
ATOM 1660 C CA . ALA A 1 218 ? -10.641 -27.406 -3.916 1 81.31 218 ALA A CA 1
ATOM 1661 C C . ALA A 1 218 ? -9.641 -27.047 -5.008 1 81.31 218 ALA A C 1
ATOM 1663 O O . ALA A 1 218 ? -8.75 -27.828 -5.332 1 81.31 218 ALA A O 1
ATOM 1664 N N . ASP A 1 219 ? -9.867 -25.828 -5.578 1 82.44 219 ASP A N 1
ATOM 1665 C CA . ASP A 1 219 ? -8.898 -25.328 -6.559 1 82.44 219 ASP A CA 1
ATOM 1666 C C . ASP A 1 219 ? -7.5 -25.25 -5.957 1 82.44 219 ASP A C 1
ATOM 1668 O O . ASP A 1 219 ? -6.52 -25.641 -6.602 1 82.44 219 ASP A O 1
ATOM 1672 N N . PHE A 1 220 ? -7.516 -24.797 -4.766 1 81.38 220 PHE A N 1
ATOM 1673 C CA . PHE A 1 220 ? -6.246 -24.594 -4.078 1 81.38 220 PHE A CA 1
ATOM 1674 C C . PHE A 1 220 ? -5.547 -25.922 -3.824 1 81.38 220 PHE A C 1
ATOM 1676 O O . PHE A 1 220 ? -4.34 -26.047 -4.039 1 81.38 220 PHE A O 1
ATOM 1683 N N . GLU A 1 221 ? -6.203 -26.875 -3.459 1 75.56 221 GLU A N 1
ATOM 1684 C CA . GLU A 1 221 ? -5.66 -28.203 -3.203 1 75.56 221 GLU A CA 1
ATOM 1685 C C . GLU A 1 221 ? -5.176 -28.859 -4.492 1 75.56 221 GLU A C 1
ATOM 1687 O O . GLU A 1 221 ? -4.133 -29.531 -4.508 1 75.56 221 GLU A O 1
ATOM 1692 N N . GLY A 1 222 ? -5.973 -28.719 -5.488 1 72.81 222 GLY A N 1
ATOM 1693 C CA . GLY A 1 222 ? -5.582 -29.25 -6.781 1 72.81 222 GLY A CA 1
ATOM 1694 C C . GLY A 1 222 ? -4.293 -28.656 -7.312 1 72.81 222 GLY A C 1
ATOM 1695 O O . GLY A 1 222 ? -3.422 -29.375 -7.801 1 72.81 222 GLY A O 1
ATOM 1696 N N . PHE A 1 223 ? -4.246 -27.375 -7.129 1 73.69 223 PHE A N 1
ATOM 1697 C CA . PHE A 1 223 ? -3.055 -26.672 -7.59 1 73.69 223 PHE A CA 1
ATOM 1698 C C . PHE A 1 223 ? -1.84 -27.062 -6.754 1 73.69 223 PHE A C 1
ATOM 1700 O O . PHE A 1 223 ? -0.746 -27.234 -7.289 1 73.69 223 PHE A O 1
ATOM 1707 N N . SER A 1 224 ? -1.971 -27.125 -5.562 1 68.06 224 SER A N 1
ATOM 1708 C CA . SER A 1 224 ? -0.877 -27.453 -4.652 1 68.06 224 SER A CA 1
ATOM 1709 C C . SER A 1 224 ? -0.329 -28.844 -4.93 1 68.06 224 SER A C 1
ATOM 1711 O O . SER A 1 224 ? 0.869 -29.094 -4.773 1 68.06 224 SER A O 1
ATOM 1713 N N . HIS A 1 225 ? -1.23 -29.719 -5.371 1 64.88 225 HIS A N 1
ATOM 1714 C CA . HIS A 1 225 ? -0.833 -31.078 -5.668 1 64.88 225 HIS A CA 1
ATOM 1715 C C . HIS A 1 225 ? -0.084 -31.172 -6.996 1 64.88 225 HIS A C 1
ATOM 1717 O O . HIS A 1 225 ? 0.881 -31.922 -7.121 1 64.88 225 HIS A O 1
ATOM 1723 N N . ASP A 1 226 ? -0.576 -30.438 -7.922 1 59.75 226 ASP A N 1
ATOM 1724 C CA . ASP A 1 226 ? -0.017 -30.516 -9.266 1 59.75 226 ASP A CA 1
ATOM 1725 C C . ASP A 1 226 ? 1.295 -29.75 -9.367 1 59.75 226 ASP A C 1
ATOM 1727 O O . ASP A 1 226 ? 2.158 -30.078 -10.18 1 59.75 226 ASP A O 1
ATOM 1731 N N . SER A 1 227 ? 1.229 -28.578 -8.68 1 56.69 227 SER A N 1
ATOM 1732 C CA . SER A 1 227 ? 2.357 -27.688 -8.898 1 56.69 227 SER A CA 1
ATOM 1733 C C . SER A 1 227 ? 3.631 -28.234 -8.258 1 56.69 227 SER A C 1
ATOM 1735 O O . SER A 1 227 ? 3.607 -28.688 -7.113 1 56.69 227 SER A O 1
ATOM 1737 N N . GLU A 1 228 ? 4.484 -28.656 -9.094 1 48.88 228 GLU A N 1
ATOM 1738 C CA . GLU A 1 228 ? 5.867 -28.984 -8.773 1 48.88 228 GLU A CA 1
ATOM 1739 C C . GLU A 1 228 ? 6.527 -27.875 -7.957 1 48.88 228 GLU A C 1
ATOM 1741 O O . GLU A 1 228 ? 7.73 -27.938 -7.691 1 48.88 228 GLU A O 1
ATOM 1746 N N . LEU A 1 229 ? 5.75 -26.812 -7.863 1 51 229 LEU A N 1
ATOM 1747 C CA . LEU A 1 229 ? 6.516 -25.875 -7.043 1 51 229 LEU A CA 1
ATOM 1748 C C . LEU A 1 229 ? 6.707 -26.422 -5.633 1 51 229 LEU A C 1
ATOM 1750 O O . LEU A 1 229 ? 5.738 -26.609 -4.891 1 51 229 LEU A O 1
ATOM 1754 N N . ASP A 1 230 ? 7.66 -27.219 -5.488 1 49.94 230 ASP A N 1
ATOM 1755 C CA . ASP A 1 230 ? 8.164 -27.828 -4.262 1 49.94 230 ASP A CA 1
ATOM 1756 C C . ASP A 1 230 ? 7.914 -26.922 -3.055 1 49.94 230 ASP A C 1
ATOM 1758 O O . ASP A 1 230 ? 7.73 -27.406 -1.937 1 49.94 230 ASP A O 1
ATOM 1762 N N . GLY A 1 231 ? 7.75 -25.703 -3.395 1 48.72 231 GLY A N 1
ATOM 1763 C CA . GLY A 1 231 ? 7.711 -24.781 -2.275 1 48.72 231 GLY A CA 1
ATOM 1764 C C . GLY A 1 231 ? 6.402 -24.828 -1.507 1 48.72 231 GLY A C 1
ATOM 1765 O O . GLY A 1 231 ? 6.348 -24.422 -0.342 1 48.72 231 GLY A O 1
ATOM 1766 N N . LEU A 1 232 ? 5.316 -25.203 -2.271 1 54.03 232 LEU A N 1
ATOM 1767 C CA . LEU A 1 232 ? 4.043 -25.25 -1.562 1 54.03 232 LEU A CA 1
ATOM 1768 C C . LEU A 1 232 ? 3.742 -26.672 -1.092 1 54.03 232 LEU A C 1
ATOM 1770 O O . LEU A 1 232 ? 2.797 -26.891 -0.33 1 54.03 232 LEU A O 1
ATOM 1774 N N . ARG A 1 233 ? 4.496 -27.531 -1.679 1 50.97 233 ARG A N 1
ATOM 1775 C CA . ARG A 1 233 ? 4.242 -28.906 -1.309 1 50.97 233 ARG A CA 1
ATOM 1776 C C . ARG A 1 233 ? 4.289 -29.094 0.205 1 50.97 233 ARG A C 1
ATOM 1778 O O . ARG A 1 233 ? 3.49 -29.844 0.771 1 50.97 233 ARG A O 1
ATOM 1785 N N . HIS A 1 234 ? 5.297 -28.422 0.712 1 48.84 234 HIS A N 1
ATOM 1786 C CA . HIS A 1 234 ? 5.375 -28.562 2.164 1 48.84 234 HIS A CA 1
ATOM 1787 C C . HIS A 1 234 ? 4.168 -27.906 2.836 1 48.84 234 HIS A C 1
ATOM 1789 O O . HIS A 1 234 ? 3.768 -28.328 3.93 1 48.84 234 HIS A O 1
ATOM 1795 N N . LEU A 1 235 ? 3.705 -26.906 2.205 1 48.5 235 LEU A N 1
ATOM 1796 C CA . LEU A 1 235 ? 2.555 -26.219 2.783 1 48.5 235 LEU A CA 1
ATOM 1797 C C . LEU A 1 235 ? 1.287 -27.047 2.623 1 48.5 235 LEU A C 1
ATOM 1799 O O . LEU A 1 235 ? 0.451 -27.094 3.527 1 48.5 235 LEU A O 1
ATOM 1803 N N . SER A 1 236 ? 1.146 -27.547 1.39 1 45.41 236 SER A N 1
ATOM 1804 C CA . SER A 1 236 ? -0.082 -28.25 1.043 1 45.41 236 SER A CA 1
ATOM 1805 C C . SER A 1 236 ? -0.204 -29.562 1.818 1 45.41 236 SER A C 1
ATOM 1807 O O . SER A 1 236 ? -1.293 -29.922 2.27 1 45.41 236 SER A O 1
ATOM 1809 N N . LEU A 1 237 ? 0.884 -30.188 1.923 1 43.09 237 LEU A N 1
ATOM 1810 C CA . LEU A 1 237 ? 0.733 -31.5 2.549 1 43.09 237 LEU A CA 1
ATOM 1811 C C . LEU A 1 237 ? 0.232 -31.359 3.982 1 43.09 237 LEU A C 1
ATOM 1813 O O . LEU A 1 237 ? -0.646 -32.125 4.414 1 43.09 237 LEU A O 1
ATOM 1817 N N . ARG A 1 238 ? 0.821 -30.438 4.648 1 41.22 238 ARG A N 1
ATOM 1818 C CA . ARG A 1 238 ? 0.428 -30.344 6.051 1 41.22 238 ARG A CA 1
ATOM 1819 C C . ARG A 1 238 ? -0.927 -29.656 6.195 1 41.22 238 ARG A C 1
ATOM 1821 O O . ARG A 1 238 ? -1.744 -30.062 7.031 1 41.22 238 ARG A O 1
ATOM 1828 N N . VAL A 1 239 ? -1.03 -28.578 5.539 1 44.56 239 VAL A N 1
ATOM 1829 C CA . VAL A 1 239 ? -2.312 -27.891 5.633 1 44.56 239 VAL A CA 1
ATOM 1830 C C . VAL A 1 239 ? -3.428 -28.812 5.129 1 44.56 239 VAL A C 1
ATOM 1832 O O . VAL A 1 239 ? -4.5 -28.891 5.738 1 44.56 239 VAL A O 1
ATOM 1835 N N . LEU A 1 240 ? -3.158 -29.484 4.074 1 44.66 240 LEU A N 1
ATOM 1836 C CA . LEU A 1 240 ? -4.164 -30.375 3.492 1 44.66 240 LEU A CA 1
ATOM 1837 C C . LEU A 1 240 ? -4.445 -31.547 4.41 1 44.66 240 LEU A C 1
ATOM 1839 O O . LEU A 1 240 ? -5.594 -31.984 4.527 1 44.66 240 LEU A O 1
ATOM 1843 N N . GLU A 1 241 ? -3.395 -31.969 4.969 1 44.66 241 GLU A N 1
ATOM 1844 C CA . GLU A 1 241 ? -3.67 -33.031 5.922 1 44.66 241 GLU A CA 1
ATOM 1845 C C . GLU A 1 241 ? -4.566 -32.562 7.055 1 44.66 241 GLU A C 1
ATOM 1847 O O . GLU A 1 241 ? -5.461 -33.281 7.504 1 44.66 241 GLU A O 1
ATOM 1852 N N . HIS A 1 242 ? -4.281 -31.344 7.379 1 42.69 242 HIS A N 1
ATOM 1853 C CA . HIS A 1 242 ? -5.062 -30.828 8.5 1 42.69 242 HIS A CA 1
ATOM 1854 C C . HIS A 1 242 ? -6.422 -30.328 8.031 1 42.69 242 HIS A C 1
ATOM 1856 O O . HIS A 1 242 ? -7.422 -30.469 8.742 1 42.69 242 HIS A O 1
ATOM 1862 N N . MET A 1 243 ? -6.469 -29.594 6.953 1 44.34 243 MET A N 1
ATOM 1863 C CA . MET A 1 243 ? -7.758 -29.141 6.441 1 44.34 243 MET A CA 1
ATOM 1864 C C . MET A 1 243 ? -8.664 -30.328 6.113 1 44.34 243 MET A C 1
ATOM 1866 O O . MET A 1 243 ? -9.883 -30.25 6.289 1 44.34 243 MET A O 1
ATOM 1870 N N . SER A 1 244 ? -8.094 -31.297 5.582 1 42.09 244 SER A N 1
ATOM 1871 C CA . SER A 1 244 ? -8.828 -32.531 5.371 1 42.09 244 SER A CA 1
ATOM 1872 C C . SER A 1 244 ? -9.344 -33.094 6.688 1 42.09 244 SER A C 1
ATOM 1874 O O . SER A 1 244 ? -10.445 -33.656 6.746 1 42.09 244 SER A O 1
ATOM 1876 N N . PHE A 1 245 ? -8.562 -32.938 7.633 1 37.53 245 PHE A N 1
ATOM 1877 C CA . PHE A 1 245 ? -9.008 -33.438 8.93 1 37.53 245 PHE A CA 1
ATOM 1878 C C . PHE A 1 245 ? -10.227 -32.688 9.414 1 37.53 245 PHE A C 1
ATOM 1880 O O . PHE A 1 245 ? -11.203 -33.281 9.883 1 37.53 245 PHE A O 1
ATOM 1887 N N . GLU A 1 246 ? -10.133 -31.453 9.219 1 41.91 246 GLU A N 1
ATOM 1888 C CA . GLU A 1 246 ? -11.227 -30.641 9.742 1 41.91 246 GLU A CA 1
ATOM 1889 C C . GLU A 1 246 ? -12.469 -30.766 8.852 1 41.91 246 GLU A C 1
ATOM 1891 O O . GLU A 1 246 ? -13.594 -30.828 9.359 1 41.91 246 GLU A O 1
ATOM 1896 N N . ARG A 1 247 ? -12.305 -30.844 7.582 1 43.06 247 ARG A N 1
ATOM 1897 C CA . ARG A 1 247 ? -13.438 -31.078 6.699 1 43.06 247 ARG A CA 1
ATOM 1898 C C . ARG A 1 247 ? -14.047 -32.438 6.941 1 43.06 247 ARG A C 1
ATOM 1900 O O . ARG A 1 247 ? -15.273 -32.594 6.934 1 43.06 247 ARG A O 1
ATOM 1907 N N . GLN A 1 248 ? -13.18 -33.375 7.086 1 44.31 248 GLN A N 1
ATOM 1908 C CA . GLN A 1 248 ? -13.703 -34.688 7.461 1 44.31 248 GLN A CA 1
ATOM 1909 C C . GLN A 1 248 ? -14.414 -34.625 8.805 1 44.31 248 GLN A C 1
ATOM 1911 O O . GLN A 1 248 ? -15.477 -35.219 8.977 1 44.31 248 GLN A O 1
ATOM 1916 N N . ALA A 1 249 ? -13.859 -33.906 9.664 1 41.94 249 ALA A N 1
ATOM 1917 C CA . ALA A 1 249 ? -14.5 -33.781 10.977 1 41.94 249 ALA A CA 1
ATOM 1918 C C . ALA A 1 249 ? -15.797 -32.969 10.883 1 41.94 249 ALA A C 1
ATOM 1920 O O . ALA A 1 249 ? -16.812 -33.344 11.477 1 41.94 249 ALA A O 1
ATOM 1921 N N . LEU A 1 250 ? -15.773 -31.969 10.094 1 45.38 250 LEU A N 1
ATOM 1922 C CA . LEU A 1 250 ? -16.969 -31.156 9.914 1 45.38 250 LEU A CA 1
ATOM 1923 C C . LEU A 1 250 ? -18.031 -31.906 9.102 1 45.38 250 LEU A C 1
ATOM 1925 O O . LEU A 1 250 ? -19.219 -31.812 9.406 1 45.38 250 LEU A O 1
ATOM 1929 N N . ARG A 1 251 ? -17.656 -32.594 8.031 1 46.69 251 ARG A N 1
ATOM 1930 C CA . ARG A 1 251 ? -18.594 -33.438 7.301 1 46.69 251 ARG A CA 1
ATOM 1931 C C . ARG A 1 251 ? -19.141 -34.562 8.203 1 46.69 251 ARG A C 1
ATOM 1933 O O . ARG A 1 251 ? -20.328 -34.875 8.156 1 46.69 251 ARG A O 1
ATOM 1940 N N . THR A 1 252 ? -18.312 -35.094 8.984 1 48.56 252 THR A N 1
ATOM 1941 C CA . THR A 1 252 ? -18.766 -36.125 9.914 1 48.56 252 THR A CA 1
ATOM 1942 C C . THR A 1 252 ? -19.703 -35.531 10.969 1 48.56 252 THR A C 1
ATOM 1944 O O . THR A 1 252 ? -20.688 -36.156 11.352 1 48.56 252 THR A O 1
ATOM 1947 N N . LEU A 1 253 ? -19.438 -34.281 11.273 1 49.81 253 LEU A N 1
ATOM 1948 C CA . LEU A 1 253 ? -20.297 -33.625 12.25 1 49.81 253 LEU A CA 1
ATOM 1949 C C . LEU A 1 253 ? -21.609 -33.219 11.617 1 49.81 253 LEU A C 1
ATOM 1951 O O . LEU A 1 253 ? -22.656 -33.188 12.281 1 49.81 253 LEU A O 1
ATOM 1955 N N . SER A 1 254 ? -21.578 -32.781 10.43 1 49.19 254 SER A N 1
ATOM 1956 C CA . SER A 1 254 ? -22.812 -32.438 9.75 1 49.19 254 SER A CA 1
ATOM 1957 C C . SER A 1 254 ? -23.672 -33.656 9.492 1 49.19 254 SER A C 1
ATOM 1959 O O . SER A 1 254 ? -24.906 -33.562 9.461 1 49.19 254 SER A O 1
ATOM 1961 N N . MET A 1 255 ? -23.094 -34.781 9.32 1 54.5 255 MET A N 1
ATOM 1962 C CA . MET A 1 255 ? -23.859 -36 9.055 1 54.5 255 MET A CA 1
ATOM 1963 C C . MET A 1 255 ? -24.375 -36.594 10.352 1 54.5 255 MET A C 1
ATOM 1965 O O . MET A 1 255 ? -25.422 -37.281 10.352 1 54.5 255 MET A O 1
ATOM 1969 N N . ASP A 1 256 ? -23.672 -36.625 11.438 1 50.69 256 ASP A N 1
ATOM 1970 C CA . ASP A 1 256 ? -24.172 -37.125 12.719 1 50.69 256 ASP A CA 1
ATOM 1971 C C . ASP A 1 256 ? -23.828 -36.125 13.844 1 50.69 256 ASP A C 1
ATOM 1973 O O . ASP A 1 256 ? -22.703 -36.125 14.336 1 50.69 256 ASP A O 1
ATOM 1977 N N . PRO A 1 257 ? -24.766 -35.125 14.031 1 51.44 257 PRO A N 1
ATOM 1978 C CA . PRO A 1 257 ? -24.547 -34.062 14.984 1 51.44 257 PRO A CA 1
ATOM 1979 C C . PRO A 1 257 ? -24.516 -34.531 16.438 1 51.44 257 PRO A C 1
ATOM 1981 O O . PRO A 1 257 ? -24.531 -33.719 17.359 1 51.44 257 PRO A O 1
ATOM 1984 N N . SER A 1 258 ? -24.484 -35.75 16.688 1 55.78 258 SER A N 1
ATOM 1985 C CA . SER A 1 258 ? -24.562 -36.188 18.078 1 55.78 258 SER A CA 1
ATOM 1986 C C . SER A 1 258 ? -23.266 -35.875 18.828 1 55.78 258 SER A C 1
ATOM 1988 O O . SER A 1 258 ? -22.172 -35.938 18.234 1 55.78 258 SER A O 1
ATOM 1990 N N . PRO A 1 259 ? -23.328 -35.312 20.062 1 55.44 259 PRO A N 1
ATOM 1991 C CA . PRO A 1 259 ? -22.156 -35 20.891 1 55.44 259 PRO A CA 1
ATOM 1992 C C . PRO A 1 259 ? -21.078 -36.062 20.844 1 55.44 259 PRO A C 1
ATOM 1994 O O . PRO A 1 259 ? -19.891 -35.781 20.875 1 55.44 259 PRO A O 1
ATOM 1997 N N . ASP A 1 260 ? -21.375 -37.312 20.828 1 56.56 260 ASP A N 1
ATOM 1998 C CA . ASP A 1 260 ? -20.453 -38.438 20.812 1 56.56 260 ASP A CA 1
ATOM 1999 C C . ASP A 1 260 ? -19.672 -38.469 19.5 1 56.56 260 ASP A C 1
ATOM 2001 O O . ASP A 1 260 ? -18.484 -38.812 19.5 1 56.56 260 ASP A O 1
ATOM 2005 N N . ALA A 1 261 ? -20.203 -38.062 18.422 1 51.72 261 ALA A N 1
ATOM 2006 C CA . ALA A 1 261 ? -19.578 -38.094 17.094 1 51.72 261 ALA A CA 1
ATOM 2007 C C . ALA A 1 261 ? -18.547 -36.969 16.953 1 51.72 261 ALA A C 1
ATOM 2009 O O . ALA A 1 261 ? -17.5 -37.156 16.328 1 51.72 261 ALA A O 1
ATOM 2010 N N . VAL A 1 262 ? -18.797 -35.906 17.547 1 53.38 262 VAL A N 1
ATOM 2011 C CA . VAL A 1 262 ? -17.859 -34.781 17.609 1 53.38 262 VAL A CA 1
ATOM 2012 C C . VAL A 1 262 ? -16.625 -35.188 18.422 1 53.38 262 VAL A C 1
ATOM 2014 O O . VAL A 1 262 ? -15.492 -34.906 18.016 1 53.38 262 VAL A O 1
ATOM 2017 N N . GLU A 1 263 ? -16.641 -35.75 19.578 1 54.94 263 GLU A N 1
ATOM 2018 C CA . GLU A 1 263 ? -15.531 -36.25 20.375 1 54.94 263 GLU A CA 1
ATOM 2019 C C . GLU A 1 263 ? -14.703 -37.281 19.625 1 54.94 263 GLU A C 1
ATOM 2021 O O . GLU A 1 263 ? -13.469 -37.25 19.672 1 54.94 263 GLU A O 1
ATOM 2026 N N . LYS A 1 264 ? -15.234 -38.062 18.844 1 56.94 264 LYS A N 1
ATOM 2027 C CA . LYS A 1 264 ? -14.547 -39.125 18.109 1 56.94 264 LYS A CA 1
ATOM 2028 C C . LYS A 1 264 ? -13.797 -38.562 16.906 1 56.94 264 LYS A C 1
ATOM 2030 O O . LYS A 1 264 ? -12.703 -39.031 16.578 1 56.94 264 LYS A O 1
ATOM 2035 N N . ALA A 1 265 ? -14.359 -37.562 16.297 1 53.34 265 ALA A N 1
ATOM 2036 C CA . ALA A 1 265 ? -13.766 -36.938 15.117 1 53.34 265 ALA A CA 1
ATOM 2037 C C . ALA A 1 265 ? -12.594 -36.031 15.516 1 53.34 265 ALA A C 1
ATOM 2039 O O . ALA A 1 265 ? -11.641 -35.875 14.75 1 53.34 265 ALA A O 1
ATOM 2040 N N . LEU A 1 266 ? -12.68 -35.438 16.656 1 50.19 266 LEU A N 1
ATOM 2041 C CA . LEU A 1 266 ? -11.641 -34.562 17.172 1 50.19 266 LEU A CA 1
ATOM 2042 C C . LEU A 1 266 ? -10.625 -35.344 18 1 50.19 266 LEU A C 1
ATOM 2044 O O . LEU A 1 266 ? -9.602 -34.781 18.406 1 50.19 266 LEU A O 1
ATOM 2048 N N . SER A 1 267 ? -10.797 -36.562 18.375 1 42.16 267 SER A N 1
ATOM 2049 C CA . SER A 1 267 ? -9.836 -37.344 19.141 1 42.16 267 SER A CA 1
ATOM 2050 C C . SER A 1 267 ? -8.648 -37.75 18.281 1 42.16 267 SER A C 1
ATOM 2052 O O . SER A 1 267 ? -8.828 -38.344 17.203 1 42.16 267 SER A O 1
ATOM 2054 N N . PRO A 1 268 ? -7.566 -37.188 18.469 1 43.44 268 PRO A N 1
ATOM 2055 C CA . PRO A 1 268 ? -6.367 -37.688 17.797 1 43.44 268 PRO A CA 1
ATOM 2056 C C . PRO A 1 268 ? -6.289 -39.188 17.766 1 43.44 268 PRO A C 1
ATOM 2058 O O . PRO A 1 268 ? -6.473 -39.844 18.812 1 43.44 268 PRO A O 1
ATOM 2061 N N . GLN A 1 269 ? -6.707 -39.812 16.703 1 36.41 269 GLN A N 1
ATOM 2062 C CA . GLN A 1 269 ? -6.363 -41.25 16.656 1 36.41 269 GLN A CA 1
ATOM 2063 C C . GLN A 1 269 ? -4.895 -41.469 17.016 1 36.41 269 GLN A C 1
ATOM 2065 O O . GLN A 1 269 ? -4.004 -40.969 16.312 1 36.41 269 GLN A O 1
ATOM 2070 N N . THR A 1 270 ? -4.516 -41.625 18.188 1 36.62 270 THR A N 1
ATOM 2071 C CA . THR A 1 270 ? -3.232 -42.188 18.594 1 36.62 270 THR A CA 1
ATOM 2072 C C . THR A 1 270 ? -2.908 -43.438 17.797 1 36.62 270 THR A C 1
ATOM 2074 O O . THR A 1 270 ? -3.514 -44.5 18.031 1 36.62 270 THR A O 1
ATOM 2077 N N . LYS A 1 271 ? -2.604 -43.344 16.5 1 37.5 271 LYS A N 1
ATOM 2078 C CA . LYS A 1 271 ? -1.89 -44.531 16.016 1 37.5 271 LYS A CA 1
ATOM 2079 C C . LYS A 1 271 ? -0.808 -44.969 17 1 37.5 271 LYS A C 1
ATOM 2081 O O . LYS A 1 271 ? 0.047 -44.156 17.391 1 37.5 271 LYS A O 1
ATOM 2086 N N . GLN A 1 272 ? -0.995 -45.906 17.75 1 31.98 272 GLN A N 1
ATOM 2087 C CA . GLN A 1 272 ? 0.005 -46.688 18.453 1 31.98 272 GLN A CA 1
ATOM 2088 C C . GLN A 1 272 ? 1.164 -47.062 17.531 1 31.98 272 GLN A C 1
ATOM 2090 O O . GLN A 1 272 ? 1.026 -47.938 16.672 1 31.98 272 GLN A O 1
ATOM 2095 N N . ALA A 1 273 ? 1.972 -46.062 17.125 1 33.81 273 ALA A N 1
ATOM 2096 C CA . ALA A 1 273 ? 3.258 -46.438 16.547 1 33.81 273 ALA A CA 1
ATOM 2097 C C . ALA A 1 273 ? 3.953 -47.5 17.406 1 33.81 273 ALA A C 1
ATOM 2099 O O . ALA A 1 273 ? 4.164 -47.281 18.594 1 33.81 273 ALA A O 1
ATOM 2100 N N . SER A 1 274 ? 3.854 -48.688 17.047 1 31.16 274 SER A N 1
ATOM 2101 C CA . SER A 1 274 ? 4.602 -49.781 17.641 1 31.16 274 SER A CA 1
ATOM 2102 C C . SER A 1 274 ? 6.086 -49.438 17.75 1 31.16 274 SER A C 1
ATOM 2104 O O . SER A 1 274 ? 6.664 -48.875 16.812 1 31.16 274 SER A O 1
ATOM 2106 N N . PRO A 1 275 ? 6.691 -49.375 18.953 1 33.47 275 PRO A N 1
ATOM 2107 C CA . PRO A 1 275 ? 8.117 -49.188 19.219 1 33.47 275 PRO A CA 1
ATOM 2108 C C . PRO A 1 275 ? 9.008 -50.062 18.344 1 33.47 275 PRO A C 1
ATOM 2110 O O . PRO A 1 275 ? 8.883 -51.312 18.359 1 33.47 275 PRO A O 1
ATOM 2113 N N . LEU A 1 276 ? 9.203 -49.75 17.078 1 28.81 276 LEU A N 1
ATOM 2114 C CA . LEU A 1 276 ? 10.219 -50.5 16.359 1 28.81 276 LEU A CA 1
ATOM 2115 C C . LEU A 1 276 ? 11.5 -50.625 17.172 1 28.81 276 LEU A C 1
ATOM 2117 O O . LEU A 1 276 ? 12.086 -49.594 17.547 1 28.81 276 LEU A O 1
ATOM 2121 N N . ALA A 1 277 ? 11.75 -51.719 17.922 1 28.97 277 ALA A N 1
ATOM 2122 C CA . ALA A 1 277 ? 12.891 -52.25 18.656 1 28.97 277 ALA A CA 1
ATOM 2123 C C . ALA A 1 277 ? 14.148 -52.25 17.797 1 28.97 277 ALA A C 1
ATOM 2125 O O . ALA A 1 277 ? 14.266 -53 16.828 1 28.97 277 ALA A O 1
ATOM 2126 N N . VAL A 1 278 ? 14.695 -51.031 17.469 1 28.56 278 VAL A N 1
ATOM 2127 C CA . VAL A 1 278 ? 16.016 -51 16.844 1 28.56 278 VAL A CA 1
ATOM 2128 C C . VAL A 1 278 ? 17.016 -51.688 17.75 1 28.56 278 VAL A C 1
ATOM 2130 O O . VAL A 1 278 ? 17.297 -51.25 18.859 1 28.56 278 VAL A O 1
ATOM 2133 N N . ALA A 1 279 ? 17.141 -53 17.703 1 26.36 279 ALA A N 1
ATOM 2134 C CA . ALA A 1 279 ? 18.172 -53.875 18.281 1 26.36 279 ALA A CA 1
ATOM 2135 C C . ALA A 1 279 ? 19.562 -53.469 17.844 1 26.36 279 ALA A C 1
ATOM 2137 O O . ALA A 1 279 ? 19.938 -53.656 16.688 1 26.36 279 ALA A O 1
ATOM 2138 N N . VAL A 1 280 ? 20.031 -52.25 18.266 1 28.47 280 VAL A N 1
ATOM 2139 C CA . VAL A 1 280 ? 21.438 -51.938 18.094 1 28.47 280 VAL A CA 1
ATOM 2140 C C . VAL A 1 280 ? 22.312 -52.969 18.797 1 28.47 280 VAL A C 1
ATOM 2142 O O . VAL A 1 280 ? 22.281 -53.062 20.031 1 28.47 280 VAL A O 1
ATOM 2145 N N . THR A 1 281 ? 22.516 -54.125 18.234 1 26.59 281 THR A N 1
ATOM 2146 C CA . THR A 1 281 ? 23.5 -55.125 18.688 1 26.59 281 THR A CA 1
ATOM 2147 C C . THR A 1 281 ? 24.891 -54.5 18.719 1 26.59 281 THR A C 1
ATOM 2149 O O . THR A 1 281 ? 25.375 -53.969 17.703 1 26.59 281 THR A O 1
ATOM 2152 N N . ALA A 1 282 ? 25.359 -53.938 19.891 1 27.98 282 ALA A N 1
ATOM 2153 C CA . ALA A 1 282 ? 26.688 -53.5 20.312 1 27.98 282 ALA A CA 1
ATOM 2154 C C . ALA A 1 282 ? 27.719 -54.594 20.078 1 27.98 282 ALA A C 1
ATOM 2156 O O . ALA A 1 282 ? 27.703 -55.625 20.75 1 27.98 282 ALA A O 1
ATOM 2157 N N . ASP A 1 283 ? 27.969 -55 18.812 1 25.45 283 ASP A N 1
ATOM 2158 C CA . ASP A 1 283 ? 29.062 -55.938 18.688 1 25.45 283 ASP A CA 1
ATOM 2159 C C . ASP A 1 283 ? 30.375 -55.375 19.188 1 25.45 283 ASP A C 1
ATOM 2161 O O . ASP A 1 283 ? 30.844 -54.344 18.688 1 25.45 283 ASP A O 1
ATOM 2165 N N . ALA A 1 284 ? 30.859 -55.531 20.516 1 28.2 284 ALA A N 1
ATOM 2166 C CA . ALA A 1 284 ? 32 -55.281 21.375 1 28.2 284 ALA A CA 1
ATOM 2167 C C . ALA A 1 284 ? 33.281 -55.781 20.719 1 28.2 284 ALA A C 1
ATOM 2169 O O . ALA A 1 284 ? 34.375 -55.75 21.328 1 28.2 284 ALA A O 1
ATOM 2170 N N . SER A 1 285 ? 33.219 -56.625 19.656 1 24.23 285 SER A N 1
ATOM 2171 C CA . SER A 1 285 ? 34.406 -57.469 19.609 1 24.23 285 SER A CA 1
ATOM 2172 C C . SER A 1 285 ? 35.688 -56.688 19.453 1 24.23 285 SER A C 1
ATOM 2174 O O . SER A 1 285 ? 36.625 -56.875 20.219 1 24.23 285 SER A O 1
ATOM 2176 N N . SER A 1 286 ? 36.281 -56.562 18.203 1 24.27 286 SER A N 1
ATOM 2177 C CA . SER A 1 286 ? 37.594 -57.031 17.797 1 24.27 286 SER A CA 1
ATOM 2178 C C . SER A 1 286 ? 38.656 -55.938 17.891 1 24.27 286 SER A C 1
ATOM 2180 O O . SER A 1 286 ? 39.719 -56.031 17.328 1 24.27 286 SER A O 1
ATOM 2182 N N . VAL A 1 287 ? 38.344 -54.562 18.219 1 25.2 287 VAL A N 1
ATOM 2183 C CA . VAL A 1 287 ? 39.5 -53.812 17.797 1 25.2 287 VAL A CA 1
ATOM 2184 C C . VAL A 1 287 ? 40.656 -54.062 18.75 1 25.2 287 VAL A C 1
ATOM 2186 O O . VAL A 1 287 ? 40.656 -53.625 19.891 1 25.2 287 VAL A O 1
ATOM 2189 N N . ARG A 1 288 ? 41.094 -55.281 18.844 1 22.84 288 ARG A N 1
ATOM 2190 C CA . ARG A 1 288 ? 42.344 -55.719 19.453 1 22.84 288 ARG A CA 1
ATOM 2191 C C . ARG A 1 288 ? 43.5 -54.781 19.094 1 22.84 288 ARG A C 1
ATOM 2193 O O . ARG A 1 288 ? 44.188 -54.281 19.984 1 22.84 288 ARG A O 1
ATOM 2200 N N . LYS A 1 289 ? 44.469 -55.344 18.266 1 24.38 289 LYS A N 1
ATOM 2201 C CA . LYS A 1 289 ? 45.906 -55.531 18.297 1 24.38 289 LYS A CA 1
ATOM 2202 C C . LYS A 1 289 ? 46.625 -54.344 17.625 1 24.38 289 LYS A C 1
ATOM 2204 O O . LYS A 1 289 ? 47.844 -54.281 17.625 1 24.38 289 LYS A O 1
ATOM 2209 N N . LEU A 1 290 ? 46.062 -53.25 16.984 1 23.53 290 LEU A N 1
ATOM 2210 C CA . LEU A 1 290 ? 47.281 -52.562 16.516 1 23.53 290 LEU A CA 1
ATOM 2211 C C . LEU A 1 290 ? 47.906 -51.75 17.641 1 23.53 290 LEU A C 1
ATOM 2213 O O . LEU A 1 290 ? 47.188 -51.156 18.438 1 23.53 290 LEU A O 1
ATOM 2217 N N . MET B 1 1 ? -9.867 -18.969 -24.969 1 31.44 1 MET B N 1
ATOM 2218 C CA . MET B 1 1 ? -11.289 -18.906 -25.312 1 31.44 1 MET B CA 1
ATOM 2219 C C . MET B 1 1 ? -12.07 -20.016 -24.625 1 31.44 1 MET B C 1
ATOM 2221 O O . MET B 1 1 ? -11.555 -21.125 -24.453 1 31.44 1 MET B O 1
ATOM 2225 N N . CYS B 1 2 ? -13.047 -19.719 -23.766 1 39.84 2 CYS B N 1
ATOM 2226 C CA . CYS B 1 2 ? -13.891 -20.797 -23.266 1 39.84 2 CYS B CA 1
ATOM 2227 C C . CYS B 1 2 ? -14.234 -21.766 -24.391 1 39.84 2 CYS B C 1
ATOM 2229 O O . CYS B 1 2 ? -14.43 -21.359 -25.547 1 39.84 2 CYS B O 1
ATOM 2231 N N . GLY B 1 3 ? -13.82 -22.922 -24.359 1 37.56 3 GLY B N 1
ATOM 2232 C CA . GLY B 1 3 ? -14.273 -23.812 -25.422 1 37.56 3 GLY B CA 1
ATOM 2233 C C . GLY B 1 3 ? -15.742 -23.641 -25.75 1 37.56 3 GLY B C 1
ATOM 2234 O O . GLY B 1 3 ? -16.484 -23.016 -25 1 37.56 3 GLY B O 1
ATOM 2235 N N . PRO B 1 4 ? -16.297 -24.016 -26.875 1 40.5 4 PRO B N 1
ATOM 2236 C CA . PRO B 1 4 ? -17.672 -24 -27.391 1 40.5 4 PRO B CA 1
ATOM 2237 C C . PRO B 1 4 ? -18.703 -24.344 -26.328 1 40.5 4 PRO B C 1
ATOM 2239 O O . PRO B 1 4 ? -19.844 -23.859 -26.375 1 40.5 4 PRO B O 1
ATOM 2242 N N . ASP B 1 5 ? -18.5 -25.406 -25.562 1 40.44 5 ASP B N 1
ATOM 2243 C CA . ASP B 1 5 ? -19.547 -25.953 -24.719 1 40.44 5 ASP B CA 1
ATOM 2244 C C . ASP B 1 5 ? -19.719 -25.125 -23.453 1 40.44 5 ASP B C 1
ATOM 2246 O O . ASP B 1 5 ? -20.422 -25.547 -22.516 1 40.44 5 ASP B O 1
ATOM 2250 N N . CYS B 1 6 ? -18.938 -24.188 -23.031 1 45.06 6 CYS B N 1
ATOM 2251 C CA . CYS B 1 6 ? -19.219 -23.359 -21.859 1 45.06 6 CYS B CA 1
ATOM 2252 C C . CYS B 1 6 ? -20.391 -22.438 -22.141 1 45.06 6 CYS B C 1
ATOM 2254 O O . CYS B 1 6 ? -20.281 -21.5 -22.938 1 45.06 6 CYS B O 1
ATOM 2256 N N . THR B 1 7 ? -21.562 -22.844 -22.203 1 40.94 7 THR B 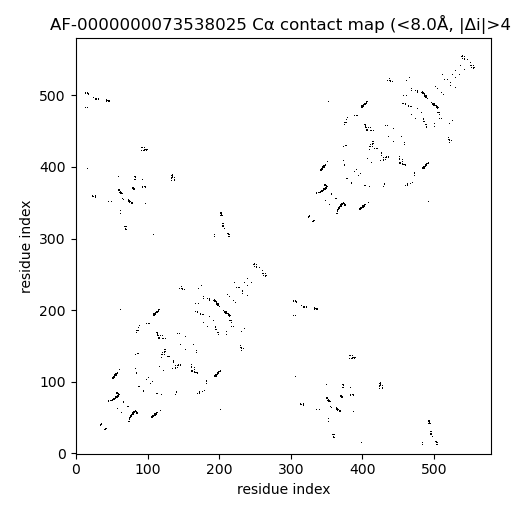N 1
ATOM 2257 C CA . THR B 1 7 ? -22.781 -22.047 -22.297 1 40.94 7 THR B CA 1
ATOM 2258 C C . THR B 1 7 ? -22.812 -20.984 -21.203 1 40.94 7 THR B C 1
ATOM 2260 O O . THR B 1 7 ? -22.188 -21.141 -20.156 1 40.94 7 THR B O 1
ATOM 2263 N N . GLU B 1 8 ? -23.375 -19.703 -21.469 1 44.34 8 GLU B N 1
ATOM 2264 C CA . GLU B 1 8 ? -23.562 -18.516 -20.625 1 44.34 8 GLU B CA 1
ATOM 2265 C C . GLU B 1 8 ? -23.922 -18.922 -19.203 1 44.34 8 GLU B C 1
ATOM 2267 O O . GLU B 1 8 ? -23.438 -18.312 -18.234 1 44.34 8 GLU B O 1
ATOM 2272 N N . ALA B 1 9 ? -25 -19.719 -19.062 1 47 9 ALA B N 1
ATOM 2273 C CA . ALA B 1 9 ? -25.688 -20.094 -17.828 1 47 9 ALA B CA 1
ATOM 2274 C C . ALA B 1 9 ? -24.812 -20.969 -16.953 1 47 9 ALA B C 1
ATOM 2276 O O . ALA B 1 9 ? -25.094 -21.156 -15.766 1 47 9 ALA B O 1
ATOM 2277 N N . GLY B 1 10 ? -23.672 -21.531 -17.453 1 45.19 10 GLY B N 1
ATOM 2278 C CA . GLY B 1 10 ? -22.922 -22.578 -16.75 1 45.19 10 GLY B CA 1
ATOM 2279 C C . GLY B 1 10 ? -21.469 -22.219 -16.5 1 45.19 10 GLY B C 1
ATOM 2280 O O . GLY B 1 10 ? -20.625 -23.094 -16.312 1 45.19 10 GLY B O 1
ATOM 2281 N N . CYS B 1 11 ? -20.922 -21.109 -16.828 1 56.22 11 CYS B N 1
ATOM 2282 C CA . CYS B 1 11 ? -19.516 -20.828 -16.656 1 56.22 11 CYS B CA 1
ATOM 2283 C C . CYS B 1 11 ? -19.125 -20.844 -15.188 1 56.22 11 CYS B C 1
ATOM 2285 O O . CYS B 1 11 ? -19.703 -20.141 -14.375 1 56.22 11 CYS B O 1
ATOM 2287 N N . SER B 1 12 ? -18.328 -21.859 -14.766 1 66.56 12 SER B N 1
ATOM 2288 C CA . SER B 1 12 ? -17.812 -22.016 -13.406 1 66.56 12 SER B CA 1
ATOM 2289 C C . SER B 1 12 ? -17.094 -20.75 -12.938 1 66.56 12 SER B C 1
ATOM 2291 O O . SER B 1 12 ? -16.641 -19.953 -13.758 1 66.56 12 SER B O 1
ATOM 2293 N N . PRO B 1 13 ? -17.297 -20.359 -11.789 1 73.75 13 PRO B N 1
ATOM 2294 C CA . PRO B 1 13 ? -16.562 -19.234 -11.219 1 73.75 13 PRO B CA 1
ATOM 2295 C C . PRO B 1 13 ? -15.109 -19.188 -11.68 1 73.75 13 PRO B C 1
ATOM 2297 O O . PRO B 1 13 ? -14.555 -18.109 -11.891 1 73.75 13 PRO B O 1
ATOM 2300 N N . ASN B 1 14 ? -14.711 -20.281 -12.031 1 79.25 14 ASN B N 1
ATOM 2301 C CA . ASN B 1 14 ? -13.32 -20.359 -12.461 1 79.25 14 ASN B CA 1
ATOM 2302 C C . ASN B 1 14 ? -13.156 -19.859 -13.898 1 79.25 14 ASN B C 1
ATOM 2304 O O . ASN B 1 14 ? -12.156 -19.219 -14.219 1 79.25 14 ASN B O 1
ATOM 2308 N N . CYS B 1 15 ? -14.062 -20.078 -14.711 1 79.5 15 CYS B N 1
ATOM 2309 C CA . CYS B 1 15 ? -13.992 -19.641 -16.109 1 79.5 15 CYS B CA 1
ATOM 2310 C C . CYS B 1 15 ? -14.07 -18.125 -16.188 1 79.5 15 CYS B C 1
ATOM 2312 O O . CYS B 1 15 ? -13.328 -17.5 -16.953 1 79.5 15 CYS B O 1
ATOM 2314 N N . SER B 1 16 ? -14.914 -17.531 -15.414 1 82.5 16 SER B N 1
ATOM 2315 C CA . SER B 1 16 ? -15.023 -16.078 -15.398 1 82.5 16 SER B CA 1
ATOM 2316 C C . SER B 1 16 ? -13.766 -15.438 -14.844 1 82.5 16 SER B C 1
ATOM 2318 O O . SER B 1 16 ? -13.281 -14.438 -15.383 1 82.5 16 SER B O 1
ATOM 2320 N N . ALA B 1 17 ? -13.266 -16.047 -13.836 1 86.69 17 ALA B N 1
ATOM 2321 C CA . ALA B 1 17 ? -12.047 -15.523 -13.227 1 86.69 17 ALA B CA 1
ATOM 2322 C C . ALA B 1 17 ? -10.875 -15.594 -14.195 1 86.69 17 ALA B C 1
ATOM 2324 O O . ALA B 1 17 ? -10.062 -14.664 -14.258 1 86.69 17 ALA B O 1
ATOM 2325 N N . LYS B 1 18 ? -10.82 -16.625 -14.906 1 87.94 18 LYS B N 1
ATOM 2326 C CA . LYS B 1 18 ? -9.75 -16.781 -15.883 1 87.94 18 LYS B CA 1
ATOM 2327 C C . LYS B 1 18 ? -9.844 -15.734 -16.984 1 87.94 18 LYS B C 1
ATOM 2329 O O . LYS B 1 18 ? -8.828 -15.156 -17.375 1 87.94 18 LYS B O 1
ATOM 2334 N N . SER B 1 19 ? -11.016 -15.508 -17.438 1 87.75 19 SER B N 1
ATOM 2335 C CA . SER B 1 19 ? -11.227 -14.516 -18.484 1 87.75 19 SER B CA 1
ATOM 2336 C C . SER B 1 19 ? -10.898 -13.109 -17.984 1 87.75 19 SER B C 1
ATOM 2338 O O . SER B 1 19 ? -10.289 -12.32 -18.703 1 87.75 19 SER B O 1
ATOM 2340 N N . GLU B 1 20 ? -11.305 -12.867 -16.828 1 91 20 GLU B N 1
ATOM 2341 C CA . GLU B 1 20 ? -11.102 -11.523 -16.281 1 91 20 GLU B CA 1
ATOM 2342 C C . GLU B 1 20 ? -9.625 -11.25 -16.031 1 91 20 GLU B C 1
ATOM 2344 O O . GLU B 1 20 ? -9.133 -10.156 -16.312 1 91 20 GLU B O 1
ATOM 2349 N N . VAL B 1 21 ? -8.906 -12.203 -15.516 1 93.19 21 VAL B N 1
ATOM 2350 C CA . VAL B 1 21 ? -7.484 -11.992 -15.281 1 93.19 21 VAL B CA 1
ATOM 2351 C C . VAL B 1 21 ? -6.746 -11.906 -16.609 1 93.19 21 VAL B C 1
ATOM 2353 O O . VAL B 1 21 ? -5.777 -11.156 -16.75 1 93.19 21 VAL B O 1
ATOM 2356 N N . GLN B 1 22 ? -7.211 -12.648 -17.562 1 93.62 22 GLN B N 1
ATOM 2357 C CA . GLN B 1 22 ? -6.602 -12.562 -18.891 1 93.62 22 GLN B CA 1
ATOM 2358 C C . GLN B 1 22 ? -6.754 -11.164 -19.484 1 93.62 22 GLN B C 1
ATOM 2360 O O . GLN B 1 22 ? -5.852 -10.672 -20.156 1 93.62 22 GLN B O 1
ATOM 2365 N N . GLN B 1 23 ? -7.852 -10.617 -19.25 1 92.88 23 GLN B N 1
ATOM 2366 C CA . GLN B 1 23 ? -8.062 -9.25 -19.719 1 92.88 23 GLN B CA 1
ATOM 2367 C C . GLN B 1 23 ? -7.051 -8.297 -19.078 1 92.88 23 GLN B C 1
ATOM 2369 O O . GLN B 1 23 ? -6.531 -7.402 -19.75 1 92.88 23 GLN B O 1
ATOM 2374 N N . ILE B 1 24 ? -6.785 -8.508 -17.828 1 94.25 24 ILE B N 1
ATOM 2375 C CA . ILE B 1 24 ? -5.809 -7.684 -17.109 1 94.25 24 ILE B CA 1
ATOM 2376 C C . ILE B 1 24 ? -4.418 -7.91 -17.703 1 94.25 24 ILE B C 1
ATOM 2378 O O . ILE B 1 24 ? -3.654 -6.961 -17.891 1 94.25 24 ILE B O 1
ATOM 2382 N N . LEU B 1 25 ? -4.156 -9.141 -17.969 1 95.12 25 LEU B N 1
ATOM 2383 C CA . LEU B 1 25 ? -2.852 -9.469 -18.531 1 95.12 25 LEU B CA 1
ATOM 2384 C C . LEU B 1 25 ? -2.688 -8.859 -19.922 1 95.12 25 LEU B C 1
ATOM 2386 O O . LEU B 1 25 ? -1.606 -8.375 -20.266 1 95.12 25 LEU B O 1
ATOM 2390 N N . ASN B 1 26 ? -3.693 -8.867 -20.672 1 94.94 26 ASN B N 1
ATOM 2391 C CA . ASN B 1 26 ? -3.674 -8.227 -21.984 1 94.94 26 ASN B CA 1
ATOM 2392 C C . ASN B 1 26 ? -3.494 -6.719 -21.875 1 94.94 26 ASN B C 1
ATOM 2394 O O . ASN B 1 26 ? -2.748 -6.117 -22.641 1 94.94 26 ASN B O 1
ATOM 2398 N N . SER B 1 27 ? -4.172 -6.18 -20.938 1 93.69 27 SER B N 1
ATOM 2399 C CA . SER B 1 27 ? -4.027 -4.75 -20.688 1 93.69 27 SER B CA 1
ATOM 2400 C C . SER B 1 27 ? -2.596 -4.398 -20.297 1 93.69 27 SER B C 1
ATOM 2402 O O . SER B 1 27 ? -2.061 -3.375 -20.734 1 93.69 27 SER B O 1
ATOM 2404 N N . ASN B 1 28 ? -2.033 -5.195 -19.531 1 95.94 28 ASN B N 1
ATOM 2405 C CA . ASN B 1 28 ? -0.646 -4.996 -19.125 1 95.94 28 ASN B CA 1
ATOM 2406 C C . ASN B 1 28 ? 0.302 -5.047 -20.312 1 95.94 28 ASN B C 1
ATOM 2408 O O . ASN B 1 28 ? 1.189 -4.203 -20.453 1 95.94 28 ASN B O 1
ATOM 2412 N N . LYS B 1 29 ? 0.092 -6 -21.125 1 95.12 29 LYS B N 1
ATOM 2413 C CA . LYS B 1 29 ? 0.928 -6.137 -22.312 1 95.12 29 LYS B CA 1
ATOM 2414 C C . LYS B 1 29 ? 0.814 -4.91 -23.219 1 95.12 29 LYS B C 1
ATOM 2416 O O . LYS B 1 29 ? 1.818 -4.422 -23.734 1 95.12 29 LYS B O 1
ATOM 2421 N N . SER B 1 30 ? -0.33 -4.453 -23.359 1 94.81 30 SER B N 1
ATOM 2422 C CA . SER B 1 30 ? -0.562 -3.26 -24.172 1 94.81 30 SER B CA 1
ATOM 2423 C C . SER B 1 30 ? 0.117 -2.037 -23.562 1 94.81 30 SER B C 1
ATOM 2425 O O . SER B 1 30 ? 0.72 -1.235 -24.281 1 94.81 30 SER B O 1
ATOM 2427 N N . TRP B 1 31 ? -0.042 -1.909 -22.281 1 92.94 31 TRP B N 1
ATOM 2428 C CA . TRP B 1 31 ? 0.605 -0.804 -21.578 1 92.94 31 TRP B CA 1
ATOM 2429 C C . TRP B 1 31 ? 2.119 -0.854 -21.766 1 92.94 31 TRP B C 1
ATOM 2431 O O . TRP B 1 31 ? 2.75 0.166 -22.047 1 92.94 31 TRP B O 1
ATOM 2441 N N . ALA B 1 32 ? 2.686 -2.002 -21.594 1 94.25 32 ALA B N 1
ATOM 2442 C CA . ALA B 1 32 ? 4.129 -2.164 -21.734 1 94.25 32 ALA B CA 1
ATOM 2443 C C . ALA B 1 32 ? 4.586 -1.78 -23.141 1 94.25 32 ALA B C 1
ATOM 2445 O O . ALA B 1 32 ? 5.586 -1.077 -23.312 1 94.25 32 ALA B O 1
ATOM 2446 N N . GLN B 1 33 ? 3.807 -2.234 -24.094 1 94.31 33 GLN B N 1
ATOM 2447 C CA . GLN B 1 33 ? 4.129 -1.926 -25.484 1 94.31 33 GLN B CA 1
ATOM 2448 C C . GLN B 1 33 ? 4.078 -0.422 -25.734 1 94.31 33 GLN B C 1
ATOM 2450 O O . GLN B 1 33 ? 4.93 0.124 -26.438 1 94.31 33 GLN B O 1
ATOM 2455 N N . THR B 1 34 ? 3.125 0.212 -25.156 1 93.56 34 THR B N 1
ATOM 2456 C CA . THR B 1 34 ? 2.965 1.652 -25.328 1 93.56 34 THR B CA 1
ATOM 2457 C C . THR B 1 34 ? 4.141 2.404 -24.719 1 93.56 34 THR B C 1
ATOM 2459 O O . THR B 1 34 ? 4.59 3.416 -25.25 1 93.56 34 THR B O 1
ATOM 2462 N N . GLN B 1 35 ? 4.625 1.912 -23.594 1 91.81 35 GLN B N 1
ATOM 2463 C CA . GLN B 1 35 ? 5.766 2.551 -22.938 1 91.81 35 GLN B CA 1
ATOM 2464 C C . GLN B 1 35 ? 7.012 2.461 -23.812 1 91.81 35 GLN B C 1
ATOM 2466 O O . GLN B 1 35 ? 7.742 3.443 -23.969 1 91.81 35 GLN B O 1
ATOM 2471 N N . VAL B 1 36 ? 7.207 1.318 -24.406 1 92.81 36 VAL B N 1
ATOM 2472 C CA . VAL B 1 36 ? 8.383 1.098 -25.234 1 92.81 36 VAL B CA 1
ATOM 2473 C C . VAL B 1 36 ? 8.273 1.924 -26.516 1 92.81 36 VAL B C 1
ATOM 2475 O O . VAL B 1 36 ? 9.273 2.455 -27.016 1 92.81 36 VAL B O 1
ATOM 2478 N N . GLU B 1 37 ? 7.082 2.025 -27.047 1 95 37 GLU B N 1
ATOM 2479 C CA . GLU B 1 37 ? 6.859 2.822 -28.25 1 95 37 GLU B CA 1
ATOM 2480 C C . GLU B 1 37 ? 7.148 4.297 -28 1 95 37 GLU B C 1
ATOM 2482 O O . GLU B 1 37 ? 7.699 4.988 -28.859 1 95 37 GLU B O 1
ATOM 2487 N N . ARG B 1 38 ? 6.809 4.73 -26.844 1 93.25 38 ARG B N 1
ATOM 2488 C CA . ARG B 1 38 ? 7.031 6.125 -26.469 1 93.25 38 ARG B CA 1
ATOM 2489 C C . ARG B 1 38 ? 8.492 6.371 -26.109 1 93.25 38 ARG B C 1
ATOM 2491 O O . ARG B 1 38 ? 9.047 7.418 -26.453 1 93.25 38 ARG B O 1
ATOM 2498 N N . ASP B 1 39 ? 9.047 5.418 -25.422 1 94.06 39 ASP B N 1
ATOM 2499 C CA . ASP B 1 39 ? 10.438 5.5 -24.953 1 94.06 39 ASP B CA 1
ATOM 2500 C C . ASP B 1 39 ? 11.078 4.117 -24.922 1 94.06 39 ASP B C 1
ATOM 2502 O O . ASP B 1 39 ? 10.961 3.404 -23.922 1 94.06 39 ASP B O 1
ATOM 2506 N N . PRO B 1 40 ? 11.867 3.738 -25.844 1 93.44 40 PRO B N 1
ATOM 2507 C CA . PRO B 1 40 ? 12.453 2.398 -25.938 1 93.44 40 PRO B CA 1
ATOM 2508 C C . PRO B 1 40 ? 13.336 2.055 -24.75 1 93.44 40 PRO B C 1
ATOM 2510 O O . PRO B 1 40 ? 13.586 0.877 -24.469 1 93.44 40 PRO B O 1
ATOM 2513 N N . ALA B 1 41 ? 13.812 3.109 -24.094 1 93.12 41 ALA B N 1
ATOM 2514 C CA . ALA B 1 41 ? 14.711 2.863 -22.969 1 93.12 41 ALA B CA 1
ATOM 2515 C C . ALA B 1 41 ? 13.961 2.9 -21.641 1 93.12 41 ALA B C 1
ATOM 2517 O O . ALA B 1 41 ? 14.578 2.887 -20.578 1 93.12 41 ALA B O 1
ATOM 2518 N N . PHE B 1 42 ? 12.641 2.926 -21.719 1 91.5 42 PHE B N 1
ATOM 2519 C CA . PHE B 1 42 ? 11.805 3.123 -20.547 1 91.5 42 PHE B CA 1
ATOM 2520 C C . PHE B 1 42 ? 12.117 2.084 -19.469 1 91.5 42 PHE B C 1
ATOM 2522 O O . PHE B 1 42 ? 12.461 2.434 -18.344 1 91.5 42 PHE B O 1
ATOM 2529 N N . PHE B 1 43 ? 12.07 0.838 -19.812 1 92.69 43 PHE B N 1
ATOM 2530 C CA . PHE B 1 43 ? 12.227 -0.229 -18.828 1 92.69 43 PHE B CA 1
ATOM 2531 C C . PHE B 1 43 ? 13.688 -0.402 -18.438 1 92.69 43 PHE B C 1
ATOM 2533 O O . PHE B 1 43 ? 14 -0.745 -17.297 1 92.69 43 PHE B O 1
ATOM 2540 N N . GLN B 1 44 ? 14.609 -0.131 -19.312 1 90.81 44 GLN B N 1
ATOM 2541 C CA . GLN B 1 44 ? 16.031 -0.16 -18.984 1 90.81 44 GLN B CA 1
ATOM 2542 C C . GLN B 1 44 ? 16.359 0.869 -17.906 1 90.81 44 GLN B C 1
ATOM 2544 O O . GLN B 1 44 ? 17.141 0.587 -16.984 1 90.81 44 GLN B O 1
ATOM 2549 N N . ARG B 1 45 ? 15.781 1.951 -18.047 1 90.19 45 ARG B N 1
ATOM 2550 C CA . ARG B 1 45 ? 16 2.994 -17.047 1 90.19 45 ARG B CA 1
ATOM 2551 C C . ARG B 1 45 ? 15.391 2.607 -15.703 1 90.19 45 ARG B C 1
ATOM 2553 O O . ARG B 1 45 ? 15.961 2.893 -14.648 1 90.19 45 ARG B O 1
ATOM 2560 N N . LEU B 1 46 ? 14.289 1.993 -15.75 1 88.88 46 LEU B N 1
ATOM 2561 C CA . LEU B 1 46 ? 13.625 1.58 -14.523 1 88.88 46 LEU B CA 1
ATOM 2562 C C . LEU B 1 46 ? 14.445 0.534 -13.781 1 88.88 46 LEU B C 1
ATOM 2564 O O . LEU B 1 46 ? 14.539 0.567 -12.555 1 88.88 46 LEU B O 1
ATOM 2568 N N . VAL B 1 47 ? 15.039 -0.344 -14.5 1 88.62 47 VAL B N 1
ATOM 2569 C CA . VAL B 1 47 ? 15.828 -1.414 -13.906 1 88.62 47 VAL B CA 1
ATOM 2570 C C . VAL B 1 47 ? 17.094 -0.83 -13.266 1 88.62 47 VAL B C 1
ATOM 2572 O O . VAL B 1 47 ? 17.484 -1.25 -12.18 1 88.62 47 VAL B O 1
ATOM 2575 N N . ASN B 1 48 ? 17.609 0.151 -13.828 1 85.44 48 ASN B N 1
ATOM 2576 C CA . ASN B 1 48 ? 18.906 0.652 -13.414 1 85.44 48 ASN B CA 1
ATOM 2577 C C . ASN B 1 48 ? 18.781 1.751 -12.367 1 85.44 48 ASN B C 1
ATOM 2579 O O . ASN B 1 48 ? 19.766 2.107 -11.711 1 85.44 48 ASN B O 1
ATOM 2583 N N . THR B 1 49 ? 17.609 2.234 -12.281 1 78.81 49 THR B N 1
ATOM 2584 C CA . THR B 1 49 ? 17.469 3.371 -11.383 1 78.81 49 THR B CA 1
ATOM 2585 C C . THR B 1 49 ? 16.344 3.135 -10.383 1 78.81 49 THR B C 1
ATOM 2587 O O . THR B 1 49 ? 15.203 2.9 -10.766 1 78.81 49 THR B O 1
ATOM 2590 N N . GLN B 1 50 ? 16.703 2.992 -9.18 1 81.12 50 GLN B N 1
ATOM 2591 C CA . GLN B 1 50 ? 15.75 2.986 -8.078 1 81.12 50 GLN B CA 1
ATOM 2592 C C . GLN B 1 50 ? 16.047 4.109 -7.086 1 81.12 50 GLN B C 1
ATOM 2594 O O . GLN B 1 50 ? 16.578 3.867 -6.008 1 81.12 50 GLN B O 1
ATOM 2599 N N . THR B 1 51 ? 15.664 5.242 -7.441 1 89.19 51 THR B N 1
ATOM 2600 C CA . THR B 1 51 ? 15.953 6.371 -6.566 1 89.19 51 THR B CA 1
ATOM 2601 C C . THR B 1 51 ? 14.719 7.258 -6.398 1 89.19 51 THR B C 1
ATOM 2603 O O . THR B 1 51 ? 14.766 8.453 -6.699 1 89.19 51 THR B O 1
ATOM 2606 N N . PRO B 1 52 ? 13.68 6.656 -5.898 1 94.75 52 PRO B N 1
ATOM 2607 C CA . PRO B 1 52 ? 12.516 7.508 -5.629 1 94.75 52 PRO B CA 1
ATOM 2608 C C . PRO B 1 52 ? 12.812 8.609 -4.613 1 94.75 52 PRO B C 1
ATOM 2610 O O . PRO B 1 52 ? 13.562 8.391 -3.66 1 94.75 52 PRO B O 1
ATOM 2613 N N . GLN B 1 53 ? 12.195 9.773 -4.84 1 95.94 53 GLN B N 1
ATOM 2614 C CA . GLN B 1 53 ? 12.414 10.891 -3.926 1 95.94 53 GLN B CA 1
ATOM 2615 C C . GLN B 1 53 ? 11.312 10.969 -2.879 1 95.94 53 GLN B C 1
ATOM 2617 O O . GLN B 1 53 ? 11.453 11.664 -1.867 1 95.94 53 GLN B O 1
ATOM 2622 N N . TRP B 1 54 ? 10.25 10.211 -3.133 1 97.88 54 TRP B N 1
ATOM 2623 C CA . TRP B 1 54 ? 9.055 10.344 -2.301 1 97.88 54 TRP B CA 1
ATOM 2624 C C . TRP B 1 54 ? 8.664 9.008 -1.684 1 97.88 54 TRP B C 1
ATOM 2626 O O . TRP B 1 54 ? 8.766 7.965 -2.336 1 97.88 54 TRP B O 1
ATOM 2636 N N . LEU B 1 55 ? 8.266 8.992 -0.445 1 98.56 55 LEU B N 1
ATOM 2637 C CA . LEU B 1 55 ? 7.492 7.926 0.187 1 98.56 55 LEU B CA 1
ATOM 2638 C C . LEU B 1 55 ? 6.059 8.375 0.433 1 98.56 55 LEU B C 1
ATOM 2640 O O . LEU B 1 55 ? 5.824 9.43 1.027 1 98.56 55 LEU B O 1
ATOM 2644 N N . TRP B 1 56 ? 5.152 7.633 -0.139 1 98.62 56 TRP B N 1
ATOM 2645 C CA . TRP B 1 56 ? 3.727 7.875 0.052 1 98.62 56 TRP B CA 1
ATOM 2646 C C . TRP B 1 56 ? 3.133 6.891 1.053 1 98.62 56 TRP B C 1
ATOM 2648 O O . TRP B 1 56 ? 3.205 5.676 0.853 1 98.62 56 TRP B O 1
ATOM 2658 N N . ILE B 1 57 ? 2.58 7.379 2.143 1 98.69 57 ILE B N 1
ATOM 2659 C CA . ILE B 1 57 ? 1.787 6.594 3.084 1 98.69 57 ILE B CA 1
ATOM 2660 C C . ILE B 1 57 ? 0.322 7.016 3.002 1 98.69 57 ILE B C 1
ATOM 2662 O O . ILE B 1 57 ? -0.039 8.117 3.432 1 98.69 57 ILE B O 1
ATOM 2666 N N . GLY B 1 58 ? -0.521 6.172 2.461 1 98.44 58 GLY B N 1
ATOM 2667 C CA . GLY B 1 58 ? -1.917 6.512 2.24 1 98.44 58 GLY B CA 1
ATOM 2668 C C . GLY B 1 58 ? -2.863 5.355 2.496 1 98.44 58 GLY B C 1
ATOM 2669 O O . GLY B 1 58 ? -2.434 4.277 2.914 1 98.44 58 GLY B O 1
ATOM 2670 N N . CYS B 1 59 ? -4.109 5.645 2.264 1 98.25 59 CYS B N 1
ATOM 2671 C CA . CYS B 1 59 ? -5.141 4.641 2.488 1 98.25 59 CYS B CA 1
ATOM 2672 C C . CYS B 1 59 ? -5.18 3.633 1.347 1 98.25 59 CYS B C 1
ATOM 2674 O O . CYS B 1 59 ? -4.863 3.971 0.204 1 98.25 59 CYS B O 1
ATOM 2676 N N . SER B 1 60 ? -5.609 2.422 1.6 1 98.06 60 SER B N 1
ATOM 2677 C CA . SER B 1 60 ? -5.773 1.363 0.608 1 98.06 60 SER B CA 1
ATOM 2678 C C . SER B 1 60 ? -6.891 1.699 -0.377 1 98.06 60 SER B C 1
ATOM 2680 O O . SER B 1 60 ? -7.023 1.051 -1.416 1 98.06 60 SER B O 1
ATOM 2682 N N . ASP B 1 61 ? -7.648 2.719 -0.145 1 97.06 61 ASP B N 1
ATOM 2683 C CA . ASP B 1 61 ? -8.828 3.092 -0.921 1 97.06 61 ASP B CA 1
ATOM 2684 C C . ASP B 1 61 ? -8.492 3.193 -2.408 1 97.06 61 ASP B C 1
ATOM 2686 O O . ASP B 1 61 ? -7.492 3.805 -2.785 1 97.06 61 ASP B O 1
ATOM 2690 N N . SER B 1 62 ? -9.305 2.57 -3.189 1 96 62 SER B N 1
ATOM 2691 C CA . SER B 1 62 ? -9.078 2.488 -4.629 1 96 62 SER B CA 1
ATOM 2692 C C . SER B 1 62 ? -9.148 3.865 -5.277 1 96 62 SER B C 1
ATOM 2694 O O . SER B 1 62 ? -8.672 4.051 -6.402 1 96 62 SER B O 1
ATOM 2696 N N . ARG B 1 63 ? -9.727 4.793 -4.664 1 94.69 63 ARG B N 1
ATOM 2697 C CA . ARG B 1 63 ? -9.992 6.102 -5.246 1 94.69 63 ARG B CA 1
ATOM 2698 C C . ARG B 1 63 ? -8.852 7.074 -4.953 1 94.69 63 ARG B C 1
ATOM 2700 O O . ARG B 1 63 ? -8.898 8.234 -5.367 1 94.69 63 ARG B O 1
ATOM 2707 N N . VAL B 1 64 ? -7.754 6.57 -4.309 1 94.06 64 VAL B N 1
ATOM 2708 C CA . VAL B 1 64 ? -6.652 7.441 -3.916 1 94.06 64 VAL B CA 1
ATOM 2709 C C . VAL B 1 64 ? -5.34 6.902 -4.477 1 94.06 64 VAL B C 1
ATOM 2711 O O . VAL B 1 64 ? -4.41 6.613 -3.721 1 94.06 64 VAL B O 1
ATOM 2714 N N . PRO B 1 65 ? -5.172 6.859 -5.785 1 93.12 65 PRO B N 1
ATOM 2715 C CA . PRO B 1 65 ? -3.934 6.352 -6.379 1 93.12 65 PRO B CA 1
ATOM 2716 C C . PRO B 1 65 ? -2.775 7.34 -6.273 1 93.12 65 PRO B C 1
ATOM 2718 O O . PRO B 1 65 ? -2.836 8.43 -6.848 1 93.12 65 PRO B O 1
ATOM 2721 N N . ALA B 1 66 ? -1.742 6.945 -5.672 1 94.56 66 ALA B N 1
ATOM 2722 C CA . ALA B 1 66 ? -0.634 7.82 -5.297 1 94.56 66 ALA B CA 1
ATOM 2723 C C . ALA B 1 66 ? 0.013 8.445 -6.527 1 94.56 66 ALA B C 1
ATOM 2725 O O . ALA B 1 66 ? 0.153 9.672 -6.605 1 94.56 66 ALA B O 1
ATOM 2726 N N . ASN B 1 67 ? 0.359 7.656 -7.562 1 94 67 ASN B N 1
ATOM 2727 C CA . ASN B 1 67 ? 1.086 8.148 -8.727 1 94 67 ASN B CA 1
ATOM 2728 C C . ASN B 1 67 ? 0.297 9.219 -9.469 1 94 67 ASN B C 1
ATOM 2730 O O . ASN B 1 67 ? 0.834 10.281 -9.789 1 94 67 ASN B O 1
ATOM 2734 N N . GLU B 1 68 ? -0.922 9 -9.656 1 91 68 GLU B N 1
ATOM 2735 C CA . GLU B 1 68 ? -1.773 9.945 -10.375 1 91 68 GLU B CA 1
ATOM 2736 C C . GLU B 1 68 ? -1.941 11.242 -9.594 1 91 68 GLU B C 1
ATOM 2738 O O . GLU B 1 68 ? -1.837 12.336 -10.156 1 91 68 GLU B O 1
ATOM 2743 N N . LEU B 1 69 ? -2.145 11.094 -8.312 1 93.19 69 LEU B N 1
ATOM 2744 C CA . LEU B 1 69 ? -2.404 12.258 -7.473 1 93.19 69 LEU B CA 1
ATOM 2745 C C . LEU B 1 69 ? -1.176 13.156 -7.395 1 93.19 69 LEU B C 1
ATOM 2747 O O . LEU B 1 69 ? -1.302 14.383 -7.301 1 93.19 69 LEU B O 1
ATOM 2751 N N . LEU B 1 70 ? -0.041 12.508 -7.449 1 94.19 70 LEU B N 1
ATOM 2752 C CA . LEU B 1 70 ? 1.197 13.266 -7.277 1 94.19 70 LEU B CA 1
ATOM 2753 C C . LEU B 1 70 ? 1.76 13.695 -8.625 1 94.19 70 LEU B C 1
ATOM 2755 O O . LEU B 1 70 ? 2.682 14.516 -8.68 1 94.19 70 LEU B O 1
ATOM 2759 N N . GLY B 1 71 ? 1.209 13.148 -9.68 1 91.56 71 GLY B N 1
ATOM 2760 C CA . GLY B 1 71 ? 1.756 13.422 -11 1 91.56 71 GLY B CA 1
ATOM 2761 C C . GLY B 1 71 ? 3.137 12.828 -11.211 1 91.56 71 GLY B C 1
ATOM 2762 O O . GLY B 1 71 ? 3.99 13.445 -11.852 1 91.56 71 GLY B O 1
ATOM 2763 N N . LEU B 1 72 ? 3.389 11.742 -10.547 1 92 72 LEU B N 1
ATOM 2764 C CA . LEU B 1 72 ? 4.684 11.078 -10.633 1 92 72 LEU B CA 1
ATOM 2765 C C . LEU B 1 72 ? 4.574 9.766 -11.398 1 92 72 LEU B C 1
ATOM 2767 O O . LEU B 1 72 ? 3.547 9.086 -11.328 1 92 72 LEU B O 1
ATOM 2771 N N . GLY B 1 73 ? 5.578 9.414 -12.117 1 88.44 73 GLY B N 1
ATOM 2772 C CA . GLY B 1 73 ? 5.602 8.18 -12.891 1 88.44 73 GLY B CA 1
ATOM 2773 C C . GLY B 1 73 ? 6.238 7.023 -12.148 1 88.44 73 GLY B C 1
ATOM 2774 O O . GLY B 1 73 ? 6.645 7.168 -10.992 1 88.44 73 GLY B O 1
ATOM 2775 N N . PRO B 1 74 ? 6.27 5.828 -12.82 1 90.88 74 PRO B N 1
ATOM 2776 C CA . PRO B 1 74 ? 6.941 4.672 -12.227 1 90.88 74 PRO B CA 1
ATOM 2777 C C . PRO B 1 74 ? 8.383 4.973 -11.82 1 90.88 74 PRO B C 1
ATOM 2779 O O . PRO B 1 74 ? 9.117 5.629 -12.562 1 90.88 74 PRO B O 1
ATOM 2782 N N . GLY B 1 75 ? 8.742 4.602 -10.625 1 92.75 75 GLY B N 1
ATOM 2783 C CA . GLY B 1 75 ? 10.109 4.777 -10.156 1 92.75 75 GLY B CA 1
ATOM 2784 C C . GLY B 1 75 ? 10.289 6.012 -9.297 1 92.75 75 GLY B C 1
ATOM 2785 O O . GLY B 1 75 ? 11.32 6.172 -8.641 1 92.75 75 GLY B O 1
ATOM 2786 N N . GLU B 1 76 ? 9.227 6.762 -9.109 1 94.56 76 GLU B N 1
ATOM 2787 C CA . GLU B 1 76 ? 9.445 8.07 -8.508 1 94.56 76 GLU B CA 1
ATOM 2788 C C . GLU B 1 76 ? 8.859 8.141 -7.098 1 94.56 76 GLU B C 1
ATOM 2790 O O . GLU B 1 76 ? 9.203 9.039 -6.32 1 94.56 76 GLU B O 1
ATOM 2795 N N . VAL B 1 77 ? 7.992 7.215 -6.766 1 96.69 77 VAL B N 1
ATOM 2796 C CA . VAL B 1 77 ? 7.367 7.277 -5.449 1 96.69 77 VAL B CA 1
ATOM 2797 C C . VAL B 1 77 ? 7.281 5.879 -4.852 1 96.69 77 VAL B C 1
ATOM 2799 O O . VAL B 1 77 ? 6.703 4.973 -5.453 1 96.69 77 VAL B O 1
ATOM 2802 N N . PHE B 1 78 ? 8 5.676 -3.719 1 97.94 78 PHE B N 1
ATOM 2803 C CA . PHE B 1 78 ? 7.836 4.496 -2.877 1 97.94 78 PHE B CA 1
ATOM 2804 C C . PHE B 1 78 ? 6.512 4.547 -2.127 1 97.94 78 PHE B C 1
ATOM 2806 O O . PHE B 1 78 ? 6.113 5.602 -1.63 1 97.94 78 PHE B O 1
ATOM 2813 N N . VAL B 1 79 ? 5.715 3.359 -2.082 1 98.19 79 VAL B N 1
ATOM 2814 C CA . VAL B 1 79 ? 4.316 3.475 -1.681 1 98.19 79 VAL B CA 1
ATOM 2815 C C . VAL B 1 79 ? 4.012 2.475 -0.567 1 98.19 79 VAL B C 1
ATOM 2817 O O . VAL B 1 79 ? 4.371 1.299 -0.667 1 98.19 79 VAL B O 1
ATOM 2820 N N . GLN B 1 80 ? 3.496 2.953 0.449 1 98.12 80 GLN B N 1
ATOM 2821 C CA . GLN B 1 80 ? 2.889 2.215 1.551 1 98.12 80 GLN B CA 1
ATOM 2822 C C . GLN B 1 80 ? 1.405 2.547 1.685 1 98.12 80 GLN B C 1
ATOM 2824 O O . GLN B 1 80 ? 1.038 3.707 1.883 1 98.12 80 GLN B O 1
ATOM 2829 N N . ARG B 1 81 ? 0.545 1.53 1.569 1 98 81 ARG B N 1
ATOM 2830 C CA . ARG B 1 81 ? -0.89 1.773 1.67 1 98 81 ARG B CA 1
ATOM 2831 C C . ARG B 1 81 ? -1.555 0.758 2.594 1 98 81 ARG B C 1
ATOM 2833 O O . ARG B 1 81 ? -1.263 -0.437 2.523 1 98 81 ARG B O 1
ATOM 2840 N N . ASN B 1 82 ? -2.373 1.236 3.451 1 98 82 ASN B N 1
ATOM 2841 C CA . ASN B 1 82 ? -3.18 0.439 4.371 1 98 82 ASN B CA 1
ATOM 2842 C C . ASN B 1 82 ? -4.516 1.111 4.672 1 98 82 ASN B C 1
ATOM 2844 O O . ASN B 1 82 ? -4.781 2.217 4.195 1 98 82 ASN B O 1
ATOM 2848 N N . VAL B 1 83 ? -5.332 0.375 5.418 1 97.19 83 VAL B N 1
ATOM 2849 C CA . VAL B 1 83 ? -6.648 0.905 5.762 1 97.19 83 VAL B CA 1
ATOM 2850 C C . VAL B 1 83 ? -6.496 2.059 6.754 1 97.19 83 VAL B C 1
ATOM 2852 O O . VAL B 1 83 ? -5.996 1.87 7.863 1 97.19 83 VAL B O 1
ATOM 2855 N N . GLY B 1 84 ? -6.848 3.307 6.27 1 97.56 84 GLY B N 1
ATOM 2856 C CA . GLY B 1 84 ? -6.855 4.445 7.172 1 97.56 84 GLY B CA 1
ATOM 2857 C C . GLY B 1 84 ? -5.539 5.203 7.184 1 97.56 84 GLY B C 1
ATOM 2858 O O . GLY B 1 84 ? -5.32 6.062 8.039 1 97.56 84 GLY B O 1
ATOM 2859 N N . ASN B 1 85 ? -4.586 4.824 6.328 1 98.31 85 ASN B N 1
ATOM 2860 C CA . ASN B 1 85 ? -3.295 5.492 6.211 1 98.31 85 ASN B CA 1
ATOM 2861 C C . ASN B 1 85 ? -2.594 5.602 7.559 1 98.31 85 ASN B C 1
ATOM 2863 O O . ASN B 1 85 ? -2.158 6.688 7.949 1 98.31 85 ASN B O 1
ATOM 2867 N N . LEU B 1 86 ? -2.445 4.531 8.25 1 97.94 86 LEU B N 1
ATOM 2868 C CA . LEU B 1 86 ? -1.869 4.527 9.594 1 97.94 86 LEU B CA 1
ATOM 2869 C C . LEU B 1 86 ? -0.357 4.344 9.531 1 97.94 86 LEU B C 1
ATOM 2871 O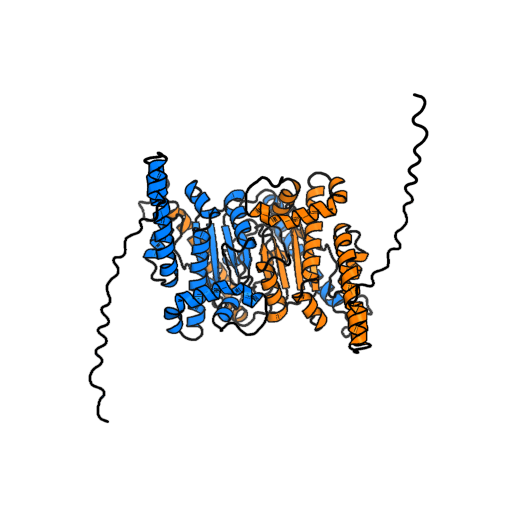 O . LEU B 1 86 ? 0.151 3.631 8.664 1 97.94 86 LEU B O 1
ATOM 2875 N N . ALA B 1 87 ? 0.353 4.996 10.422 1 97.5 87 ALA B N 1
ATOM 2876 C CA . ALA B 1 87 ? 1.799 4.863 10.586 1 97.5 87 ALA B CA 1
ATOM 2877 C C . ALA B 1 87 ? 2.178 4.723 12.055 1 97.5 87 ALA B C 1
ATOM 2879 O O . ALA B 1 87 ? 3.045 5.445 12.547 1 97.5 87 ALA B O 1
ATOM 2880 N N . THR B 1 88 ? 1.596 3.766 12.719 1 94.38 88 THR B N 1
ATOM 2881 C CA . THR B 1 88 ? 1.849 3.562 14.141 1 94.38 88 THR B CA 1
ATOM 2882 C C . THR B 1 88 ? 3.184 2.854 14.359 1 94.38 88 THR B C 1
ATOM 2884 O O . THR B 1 88 ? 3.6 2.041 13.531 1 94.38 88 THR B O 1
ATOM 2887 N N . HIS B 1 89 ? 3.803 3.076 15.492 1 91.94 89 HIS B N 1
ATOM 2888 C CA . HIS B 1 89 ? 5.094 2.484 15.82 1 91.94 89 HIS B CA 1
ATOM 2889 C C . HIS B 1 89 ? 4.969 0.985 16.062 1 91.94 89 HIS B C 1
ATOM 2891 O O . HIS B 1 89 ? 5.957 0.255 15.992 1 91.94 89 HIS B O 1
ATOM 2897 N N . LYS B 1 90 ? 3.777 0.53 16.312 1 91.56 90 LYS B N 1
ATOM 2898 C CA . LYS B 1 90 ? 3.572 -0.88 16.625 1 91.56 90 LYS B CA 1
ATOM 2899 C C . LYS B 1 90 ? 3.418 -1.712 15.352 1 91.56 90 LYS B C 1
ATOM 2901 O O . LYS B 1 90 ? 3.43 -2.943 15.406 1 91.56 90 LYS B O 1
ATOM 2906 N N . ASP B 1 91 ? 3.295 -1.058 14.289 1 95.44 91 ASP B N 1
ATOM 2907 C CA . ASP B 1 91 ? 3.104 -1.744 13.016 1 95.44 91 ASP B CA 1
ATOM 2908 C C . ASP B 1 91 ? 4.43 -1.924 12.281 1 95.44 91 ASP B C 1
ATOM 2910 O O . ASP B 1 91 ? 4.902 -1.007 11.609 1 95.44 91 ASP B O 1
ATOM 2914 N N . MET B 1 92 ? 4.926 -3.115 12.273 1 94.31 92 MET B N 1
ATOM 2915 C CA . MET B 1 92 ? 6.207 -3.408 11.641 1 94.31 92 MET B CA 1
ATOM 2916 C C . MET B 1 92 ? 6.113 -3.246 10.125 1 94.31 92 MET B C 1
ATOM 2918 O O . MET B 1 92 ? 7.098 -2.906 9.469 1 94.31 92 MET B O 1
ATOM 2922 N N . ASN B 1 93 ? 4.98 -3.49 9.602 1 97 93 ASN B N 1
ATOM 2923 C CA . ASN B 1 93 ? 4.734 -3.336 8.172 1 97 93 ASN B CA 1
ATOM 2924 C C . ASN B 1 93 ? 5.098 -1.936 7.684 1 97 93 ASN B C 1
ATOM 2926 O O . ASN B 1 93 ? 5.996 -1.774 6.859 1 97 93 ASN B O 1
ATOM 2930 N N . VAL B 1 94 ? 4.598 -0.902 8.273 1 97.69 94 VAL B N 1
ATOM 2931 C CA . VAL B 1 94 ? 4.836 0.473 7.848 1 97.69 94 VAL B CA 1
ATOM 2932 C C . VAL B 1 94 ? 6.219 0.926 8.312 1 97.69 94 VAL B C 1
ATOM 2934 O O . VAL B 1 94 ? 6.918 1.647 7.594 1 97.69 94 VAL B O 1
ATOM 2937 N N . MET B 1 95 ? 6.676 0.445 9.469 1 96.81 95 MET B N 1
ATOM 2938 C CA . MET B 1 95 ? 7.957 0.892 10.008 1 96.81 95 MET B CA 1
ATOM 2939 C C . MET B 1 95 ? 9.117 0.365 9.164 1 96.81 95 MET B C 1
ATOM 2941 O O . MET B 1 95 ? 10.102 1.074 8.938 1 96.81 95 MET B O 1
ATOM 2945 N N . SER B 1 96 ? 8.984 -0.844 8.742 1 96.19 96 SER B N 1
ATOM 2946 C CA . SER B 1 96 ? 10.023 -1.4 7.887 1 96.19 96 SER B CA 1
ATOM 2947 C C . SER B 1 96 ? 10.055 -0.704 6.531 1 96.19 96 SER B C 1
ATOM 2949 O O . SER B 1 96 ? 11.133 -0.474 5.969 1 96.19 96 SER B O 1
ATOM 2951 N N . CYS B 1 97 ? 8.883 -0.408 6.023 1 97.38 97 CYS B N 1
ATOM 2952 C CA . CYS B 1 97 ? 8.797 0.341 4.777 1 97.38 97 CYS B CA 1
ATOM 2953 C C . CYS B 1 97 ? 9.477 1.699 4.906 1 97.38 97 CYS B C 1
ATOM 2955 O O . CYS B 1 97 ? 10.258 2.092 4.035 1 97.38 97 CYS B O 1
ATOM 2957 N N . MET B 1 98 ? 9.219 2.357 5.977 1 97.5 98 MET B N 1
ATOM 2958 C CA . MET B 1 98 ? 9.812 3.668 6.23 1 97.5 98 MET B CA 1
ATOM 2959 C C . MET B 1 98 ? 11.328 3.566 6.375 1 97.5 98 MET B C 1
ATOM 2961 O O . MET B 1 98 ? 12.062 4.402 5.844 1 97.5 98 MET B O 1
ATOM 2965 N N . GLU B 1 99 ? 11.758 2.59 7.105 1 96.25 99 GLU B N 1
ATOM 2966 C CA . GLU B 1 99 ? 13.195 2.402 7.273 1 96.25 99 GLU B CA 1
ATOM 2967 C C . GLU B 1 99 ? 13.883 2.193 5.93 1 96.25 99 GLU B C 1
ATOM 2969 O O . GLU B 1 99 ? 14.914 2.811 5.652 1 96.25 99 GLU B O 1
ATOM 2974 N N . TYR B 1 100 ? 13.32 1.338 5.148 1 95.88 100 TYR B N 1
ATOM 2975 C CA . TYR B 1 100 ? 13.906 1.088 3.84 1 95.88 100 TYR B CA 1
ATOM 2976 C C . TYR B 1 100 ? 13.938 2.359 3 1 95.88 100 TYR B C 1
ATOM 2978 O O . TYR B 1 100 ? 14.953 2.68 2.377 1 95.88 100 TYR B O 1
ATOM 2986 N N . ALA B 1 101 ? 12.859 3.066 2.967 1 97.38 101 ALA B N 1
ATOM 2987 C CA . ALA B 1 101 ? 12.727 4.277 2.162 1 97.38 101 ALA B CA 1
ATOM 2988 C C . ALA B 1 101 ? 13.742 5.332 2.586 1 97.38 101 ALA B C 1
ATOM 2990 O O . ALA B 1 101 ? 14.422 5.926 1.741 1 97.38 101 ALA B O 1
ATOM 2991 N N . VAL B 1 102 ? 13.898 5.508 3.861 1 97.44 102 VAL B N 1
ATOM 2992 C CA . VAL B 1 102 ? 14.703 6.605 4.387 1 97.44 102 VAL B CA 1
ATOM 2993 C C . VAL B 1 102 ? 16.172 6.207 4.406 1 97.44 102 VAL B C 1
ATOM 2995 O O . VAL B 1 102 ? 17.047 6.977 3.988 1 97.44 102 VAL B O 1
ATOM 2998 N N . THR B 1 103 ? 16.469 4.992 4.809 1 94.25 103 THR B N 1
ATOM 2999 C CA . THR B 1 103 ? 17.844 4.609 5.078 1 94.25 103 THR B CA 1
ATOM 3000 C C . THR B 1 103 ? 18.5 4.012 3.832 1 94.25 103 THR B C 1
ATOM 3002 O O . THR B 1 103 ? 19.688 4.203 3.6 1 94.25 103 THR B O 1
ATOM 3005 N N . VAL B 1 104 ? 17.75 3.326 3.047 1 92.5 104 VAL B N 1
ATOM 3006 C CA . VAL B 1 104 ? 18.328 2.631 1.903 1 92.5 104 VAL B CA 1
ATOM 3007 C C . VAL B 1 104 ? 18.109 3.447 0.632 1 92.5 104 VAL B C 1
ATOM 3009 O O . VAL B 1 104 ? 19.062 3.768 -0.085 1 92.5 104 VAL B O 1
ATOM 3012 N N . LEU B 1 105 ? 16.891 3.861 0.396 1 95 105 LEU B N 1
ATOM 3013 C CA . LEU B 1 105 ? 16.578 4.578 -0.836 1 95 105 LEU B CA 1
ATOM 3014 C C . LEU B 1 105 ? 16.875 6.062 -0.695 1 95 105 LEU B C 1
ATOM 3016 O O . LEU B 1 105 ? 16.969 6.781 -1.694 1 95 105 LEU B O 1
ATOM 3020 N N . LYS B 1 106 ? 16.953 6.559 0.55 1 96.88 106 LYS B N 1
ATOM 3021 C CA . LYS B 1 106 ? 17.297 7.941 0.874 1 96.88 106 LYS B CA 1
ATOM 3022 C C . LYS B 1 106 ? 16.281 8.914 0.268 1 96.88 106 LYS B C 1
ATOM 3024 O O . LYS B 1 106 ? 16.672 9.906 -0.353 1 96.88 106 LYS B O 1
ATOM 3029 N N . VAL B 1 107 ? 15.039 8.594 0.437 1 97.44 107 VAL B N 1
ATOM 3030 C CA . VAL B 1 107 ? 14 9.508 -0.019 1 97.44 107 VAL B CA 1
ATOM 3031 C C . VAL B 1 107 ? 14.164 10.867 0.664 1 97.44 107 VAL B C 1
ATOM 3033 O O . VAL B 1 107 ? 14.688 10.945 1.777 1 97.44 107 VAL B O 1
ATOM 3036 N N . LYS B 1 108 ? 13.617 11.898 0.003 1 97.31 108 LYS B N 1
ATOM 3037 C CA . LYS B 1 108 ? 13.758 13.25 0.526 1 97.31 108 LYS B CA 1
ATOM 3038 C C . LYS B 1 108 ? 12.453 13.734 1.147 1 97.31 108 LYS B C 1
ATOM 3040 O O . LYS B 1 108 ? 12.445 14.688 1.933 1 97.31 108 LYS B O 1
ATOM 3045 N N . HIS B 1 109 ? 11.367 13.062 0.747 1 97.88 109 HIS B N 1
ATOM 3046 C CA . HIS B 1 109 ? 10.047 13.484 1.205 1 97.88 109 HIS B CA 1
ATOM 3047 C C . HIS B 1 109 ? 9.211 12.289 1.637 1 97.88 109 HIS B C 1
ATOM 3049 O O . HIS B 1 109 ? 9.203 11.25 0.967 1 97.88 109 HIS B O 1
ATOM 3055 N N . ILE B 1 110 ? 8.547 12.438 2.787 1 98.56 110 ILE B N 1
ATOM 3056 C CA . ILE B 1 110 ? 7.535 11.484 3.236 1 98.56 110 ILE B CA 1
ATOM 3057 C C . ILE B 1 110 ? 6.172 12.172 3.299 1 98.56 110 ILE B C 1
ATOM 3059 O O . ILE B 1 110 ? 6.012 13.18 3.998 1 98.56 110 ILE B O 1
ATOM 3063 N N . ILE B 1 111 ? 5.266 11.633 2.547 1 98.56 111 ILE B N 1
ATOM 3064 C CA . ILE B 1 111 ? 3.906 12.164 2.562 1 98.56 111 ILE B CA 1
ATOM 3065 C C . ILE B 1 111 ? 2.99 11.219 3.336 1 98.56 111 ILE B C 1
ATOM 3067 O O . ILE B 1 111 ? 2.945 10.023 3.057 1 98.56 111 ILE B O 1
ATOM 3071 N N . VAL B 1 112 ? 2.355 11.711 4.336 1 98.5 112 VAL B N 1
ATOM 3072 C CA . VAL B 1 112 ? 1.219 11.047 4.961 1 98.5 112 VAL B CA 1
ATOM 3073 C C . VAL B 1 112 ? -0.084 11.648 4.445 1 98.5 112 VAL B C 1
ATOM 3075 O O . VAL B 1 112 ? -0.378 12.82 4.703 1 98.5 112 VAL B O 1
ATOM 3078 N N . CYS B 1 113 ? -0.87 10.836 3.75 1 98.62 113 CYS B N 1
ATOM 3079 C CA . CYS B 1 113 ? -2.039 11.406 3.09 1 98.62 113 CYS B CA 1
ATOM 3080 C C . CYS B 1 113 ? -3.312 10.688 3.521 1 98.62 113 CYS B C 1
ATOM 3082 O O . CYS B 1 113 ? -3.455 9.477 3.305 1 98.62 113 CYS B O 1
ATOM 3084 N N . GLY B 1 114 ? -4.203 11.398 4.168 1 98.31 114 GLY B N 1
ATOM 3085 C CA . GLY B 1 114 ? -5.562 10.93 4.371 1 98.31 114 GLY B CA 1
ATOM 3086 C C . GLY B 1 114 ? -6.516 11.352 3.266 1 98.31 114 GLY B C 1
ATOM 3087 O O . GLY B 1 114 ? -6.109 12.016 2.311 1 98.31 114 GLY B O 1
ATOM 3088 N N . HIS B 1 115 ? -7.707 10.922 3.381 1 97.81 115 HIS B N 1
ATOM 3089 C CA . HIS B 1 115 ? -8.695 11.359 2.404 1 97.81 115 HIS B CA 1
ATOM 3090 C C . HIS B 1 115 ? -10.078 11.5 3.041 1 97.81 115 HIS B C 1
ATOM 3092 O O . HIS B 1 115 ? -10.445 10.711 3.914 1 97.81 115 HIS B O 1
ATOM 3098 N N . TYR B 1 116 ? -10.758 12.5 2.611 1 96 116 TYR B N 1
ATOM 3099 C CA . TYR B 1 116 ? -12.141 12.664 3.059 1 96 116 TYR B CA 1
ATOM 3100 C C . TYR B 1 116 ? -13.023 11.539 2.535 1 96 116 TYR B C 1
ATOM 3102 O O . TYR B 1 116 ? -12.789 11.016 1.439 1 96 116 TYR B O 1
ATOM 3110 N N . GLY B 1 117 ? -13.992 11.156 3.338 1 92.12 117 GLY B N 1
ATOM 3111 C CA . GLY B 1 117 ? -14.844 10.039 2.969 1 92.12 117 GLY B CA 1
ATOM 3112 C C . GLY B 1 117 ? -14.234 8.688 3.273 1 92.12 117 GLY B C 1
ATOM 3113 O O . GLY B 1 117 ? -14.727 7.656 2.811 1 92.12 117 GLY B O 1
ATOM 3114 N N . CYS B 1 118 ? -13.211 8.641 4.051 1 95.06 118 CYS B N 1
ATOM 3115 C CA . CYS B 1 118 ? -12.531 7.402 4.402 1 95.06 118 CYS B CA 1
ATOM 3116 C C . CYS B 1 118 ? -13.414 6.516 5.262 1 95.06 118 CYS B C 1
ATOM 3118 O O . CYS B 1 118 ? -13.836 6.914 6.348 1 95.06 118 CYS B O 1
ATOM 3120 N N . GLY B 1 119 ? -13.648 5.305 4.84 1 91.25 119 GLY B N 1
ATOM 3121 C CA . GLY B 1 119 ? -14.484 4.363 5.562 1 91.25 119 GLY B CA 1
ATOM 3122 C C . GLY B 1 119 ? -13.93 3.992 6.926 1 91.25 119 GLY B C 1
ATOM 3123 O O . GLY B 1 119 ? -14.68 3.807 7.883 1 91.25 119 GLY B O 1
ATOM 3124 N N . ALA B 1 120 ? -12.648 3.824 7.027 1 93.56 120 ALA B N 1
ATOM 3125 C CA . ALA B 1 120 ? -12.016 3.477 8.297 1 93.56 120 ALA B CA 1
ATOM 3126 C C . ALA B 1 120 ? -12.258 4.562 9.344 1 93.56 120 ALA B C 1
ATOM 3128 O O . ALA B 1 120 ? -12.539 4.262 10.508 1 93.56 120 ALA B O 1
ATOM 3129 N N . VAL B 1 121 ? -12.133 5.816 8.945 1 93.88 121 VAL B N 1
ATOM 3130 C CA . VAL B 1 121 ? -12.328 6.938 9.859 1 93.88 121 VAL B CA 1
ATOM 3131 C C . VAL B 1 121 ? -13.797 7.031 10.266 1 93.88 121 VAL B C 1
ATOM 3133 O O . VAL B 1 121 ? -14.109 7.246 11.445 1 93.88 121 VAL B O 1
ATOM 3136 N N . LYS B 1 122 ? -14.664 6.84 9.281 1 90.81 122 LYS B N 1
ATOM 3137 C CA . LYS B 1 122 ? -16.094 6.82 9.586 1 90.81 122 LYS B CA 1
ATOM 3138 C C . LYS B 1 122 ? -16.422 5.703 10.57 1 90.81 122 LYS B C 1
ATOM 3140 O O . LYS B 1 122 ? -17.203 5.902 11.508 1 90.81 122 LYS B O 1
ATOM 3145 N N . GLY B 1 123 ? -15.82 4.578 10.305 1 88.56 123 GLY B N 1
ATOM 3146 C CA . GLY B 1 123 ? -16.016 3.453 11.203 1 88.56 123 GLY B CA 1
ATOM 3147 C C . GLY B 1 123 ? -15.547 3.73 12.625 1 88.56 123 GLY B C 1
ATOM 3148 O O . GLY B 1 123 ? -16.156 3.256 13.586 1 88.56 123 GLY B O 1
ATOM 3149 N N . ALA B 1 124 ? -14.555 4.457 12.766 1 89.31 124 ALA B N 1
ATOM 3150 C CA . ALA B 1 124 ? -13.984 4.766 14.078 1 89.31 124 ALA B CA 1
ATOM 3151 C C . ALA B 1 124 ? -14.914 5.676 14.875 1 89.31 124 ALA B C 1
ATOM 3153 O O . ALA B 1 124 ? -14.82 5.742 16.109 1 89.31 124 ALA B O 1
ATOM 3154 N N . LEU B 1 125 ? -15.758 6.426 14.164 1 85.69 125 LEU B N 1
ATOM 3155 C CA . LEU B 1 125 ? -16.703 7.305 14.844 1 85.69 125 LEU B CA 1
ATOM 3156 C C . LEU B 1 125 ? -17.891 6.523 15.367 1 85.69 125 LEU B C 1
ATOM 3158 O O . LEU B 1 125 ? -18.469 6.871 16.406 1 85.69 125 LEU B O 1
ATOM 3162 N N . THR B 1 126 ? -18.422 5.551 14.578 1 72.62 126 THR B N 1
ATOM 3163 C CA . THR B 1 126 ? -19.688 4.871 14.859 1 72.62 126 THR B CA 1
ATOM 3164 C C . THR B 1 126 ? -19.453 3.646 15.734 1 72.62 126 THR B C 1
ATOM 3166 O O . THR B 1 126 ? -20.375 3.184 16.422 1 72.62 126 THR B O 1
ATOM 3169 N N . LEU B 1 127 ? -18.516 2.85 15.492 1 61.38 127 LEU B N 1
ATOM 3170 C CA . LEU B 1 127 ? -18.438 1.441 15.867 1 61.38 127 LEU B CA 1
ATOM 3171 C C . LEU B 1 127 ? -18.219 1.293 17.375 1 61.38 127 LEU B C 1
ATOM 3173 O O . LEU B 1 127 ? -17.266 1.85 17.922 1 61.38 127 LEU B O 1
ATOM 3177 N N . PRO B 1 128 ? -19.391 0.954 17.938 1 56.81 128 PRO B N 1
ATOM 3178 C CA . PRO B 1 128 ? -19.047 0.301 19.203 1 56.81 128 PRO B CA 1
ATOM 3179 C C . PRO B 1 128 ? -18.172 -0.938 19.016 1 56.81 128 PRO B C 1
ATOM 3181 O O . PRO B 1 128 ? -18.172 -1.533 17.922 1 56.81 128 PRO B O 1
ATOM 3184 N N . CYS B 1 129 ? -17.203 -1.271 19.797 1 59.09 129 CYS B N 1
ATOM 3185 C CA . CYS B 1 129 ? -16.25 -2.346 20.031 1 59.09 129 CYS B CA 1
ATOM 3186 C C . CYS B 1 129 ? -16.906 -3.709 19.859 1 59.09 129 CYS B C 1
ATOM 3188 O O . CYS B 1 129 ? -16.25 -4.742 20 1 59.09 129 CYS B O 1
ATOM 3190 N N . LYS B 1 130 ? -18.203 -3.844 19.438 1 58.5 130 LYS B N 1
ATOM 3191 C CA . LYS B 1 130 ? -18.703 -5.211 19.562 1 58.5 130 LYS B CA 1
ATOM 3192 C C . LYS B 1 130 ? -18.547 -5.973 18.25 1 58.5 130 LYS B C 1
ATOM 3194 O O . LYS B 1 130 ? -18.719 -7.191 18.203 1 58.5 130 LYS B O 1
ATOM 3199 N N . ALA B 1 131 ? -18.406 -5.277 17.188 1 55.91 131 ALA B N 1
ATOM 3200 C CA . ALA B 1 131 ? -18.297 -6.039 15.953 1 55.91 131 ALA B CA 1
ATOM 3201 C C . ALA B 1 131 ? -16.938 -6.727 15.836 1 55.91 131 ALA B C 1
ATOM 3203 O O . ALA B 1 131 ? -15.906 -6.105 16.078 1 55.91 131 ALA B O 1
ATOM 3204 N N . PRO B 1 132 ? -17.109 -8.086 15.742 1 64.5 132 PRO B N 1
ATOM 3205 C CA . PRO B 1 132 ? -15.844 -8.789 15.484 1 64.5 132 PRO B CA 1
ATOM 3206 C C . PRO B 1 132 ? -15.211 -8.398 14.148 1 64.5 132 PRO B C 1
ATOM 3208 O O . PRO B 1 132 ? -15.891 -7.84 13.281 1 64.5 132 PRO B O 1
ATOM 3211 N N . GLY B 1 133 ? -14 -8.297 14 1 82.19 133 GLY B N 1
ATOM 3212 C CA . GLY B 1 133 ? -13.344 -8.117 12.719 1 82.19 133 GLY B CA 1
ATOM 3213 C C . GLY B 1 133 ? -11.961 -7.508 12.836 1 82.19 133 GLY B C 1
ATOM 3214 O O . GLY B 1 133 ? -11.695 -6.734 13.758 1 82.19 133 GLY B O 1
ATOM 3215 N N . LEU B 1 134 ? -11.188 -7.91 11.977 1 86.62 134 LEU B N 1
ATOM 3216 C CA . LEU B 1 134 ? -9.805 -7.457 11.945 1 86.62 134 LEU B CA 1
ATOM 3217 C C . LEU B 1 134 ? -9.727 -5.957 11.695 1 86.62 134 LEU B C 1
ATOM 3219 O O . LEU B 1 134 ? -8.891 -5.266 12.273 1 86.62 134 LEU B O 1
ATOM 3223 N N . VAL B 1 135 ? -10.688 -5.477 10.969 1 88.88 135 VAL B N 1
ATOM 3224 C CA . VAL B 1 135 ? -10.711 -4.047 10.672 1 88.88 135 VAL B CA 1
ATOM 3225 C C . VAL B 1 135 ? -11.023 -3.258 11.938 1 88.88 135 VAL B C 1
ATOM 3227 O O . VAL B 1 135 ? -10.406 -2.223 12.203 1 88.88 135 VAL B O 1
ATOM 3230 N N . ASN B 1 136 ? -11.969 -3.844 12.641 1 85 136 ASN B N 1
ATOM 3231 C CA . ASN B 1 136 ? -12.352 -3.191 13.891 1 85 136 ASN B CA 1
ATOM 3232 C C . ASN B 1 136 ? -11.164 -3.068 14.844 1 85 136 ASN B C 1
ATOM 3234 O O . ASN B 1 136 ? -11.016 -2.051 15.523 1 85 136 ASN B O 1
ATOM 3238 N N . LEU B 1 137 ? -10.406 -4.059 14.93 1 85 137 LEU B N 1
ATOM 3239 C CA . LEU B 1 137 ? -9.219 -4.027 15.781 1 85 137 LEU B CA 1
ATOM 3240 C C . LEU B 1 137 ? -8.164 -3.1 15.195 1 85 137 LEU B C 1
ATOM 3242 O O . LEU B 1 137 ? -7.5 -2.365 15.938 1 85 137 LEU B O 1
ATOM 3246 N N . TRP B 1 138 ? -8.031 -3.098 13.938 1 91.94 138 TRP B N 1
ATOM 3247 C CA . TRP B 1 138 ? -7.016 -2.334 13.219 1 91.94 138 TRP B CA 1
ATOM 3248 C C . TRP B 1 138 ? -7.23 -0.836 13.398 1 91.94 138 TRP B C 1
ATOM 3250 O O . TRP B 1 138 ? -6.27 -0.08 13.562 1 91.94 138 TRP B O 1
ATOM 3260 N N . ILE B 1 139 ? -8.453 -0.361 13.484 1 91.62 139 ILE B N 1
ATOM 3261 C CA . ILE B 1 139 ? -8.727 1.072 13.477 1 91.62 139 ILE B CA 1
ATOM 3262 C C . ILE B 1 139 ? -8.758 1.607 14.906 1 91.62 139 ILE B C 1
ATOM 3264 O O . ILE B 1 139 ? -9.211 2.727 15.148 1 91.62 139 ILE B O 1
ATOM 3268 N N . GLN B 1 140 ? -8.273 0.821 15.836 1 89.25 140 GLN B N 1
ATOM 3269 C CA . GLN B 1 140 ? -8.203 1.26 17.234 1 89.25 140 GLN B CA 1
ATOM 3270 C C . GLN B 1 140 ? -7.379 2.539 17.359 1 89.25 140 GLN B C 1
ATOM 3272 O O . GLN B 1 140 ? -7.703 3.41 18.172 1 89.25 140 GLN B O 1
ATOM 3277 N N . ASP B 1 141 ? -6.383 2.617 16.578 1 90.88 141 ASP B N 1
ATOM 3278 C CA . ASP B 1 141 ? -5.531 3.803 16.625 1 90.88 141 ASP B CA 1
ATOM 3279 C C . ASP B 1 141 ? -6.32 5.059 16.25 1 90.88 141 ASP B C 1
ATOM 3281 O O . ASP B 1 141 ? -6.078 6.133 16.812 1 90.88 141 ASP B O 1
ATOM 3285 N N . ILE B 1 142 ? -7.188 4.941 15.305 1 93.5 142 ILE B N 1
ATOM 3286 C CA . ILE B 1 142 ? -8.023 6.07 14.914 1 93.5 142 ILE B CA 1
ATOM 3287 C C . ILE B 1 142 ? -9.016 6.395 16.031 1 93.5 142 ILE B C 1
ATOM 3289 O O . ILE B 1 142 ? -9.281 7.566 16.312 1 93.5 142 ILE B O 1
ATOM 3293 N N . ARG B 1 143 ? -9.516 5.398 16.688 1 89.25 143 ARG B N 1
ATOM 3294 C CA . ARG B 1 143 ? -10.414 5.602 17.812 1 89.25 143 ARG B CA 1
ATOM 3295 C C . ARG B 1 143 ? -9.703 6.32 18.953 1 89.25 143 ARG B C 1
ATOM 3297 O O . ARG B 1 143 ? -10.297 7.156 19.641 1 89.25 143 ARG B O 1
ATOM 3304 N N . ASP B 1 144 ? -8.477 5.93 19.156 1 88.81 144 ASP B N 1
ATOM 3305 C CA . ASP B 1 144 ? -7.691 6.617 20.172 1 88.81 144 ASP B CA 1
ATOM 3306 C C . ASP B 1 144 ? -7.582 8.109 19.875 1 88.81 144 ASP B C 1
ATOM 3308 O O . ASP B 1 144 ? -7.652 8.938 20.781 1 88.81 144 ASP B O 1
ATOM 3312 N N . VAL B 1 145 ? -7.379 8.43 18.578 1 90.56 145 VAL B N 1
ATOM 3313 C CA . VAL B 1 145 ? -7.332 9.82 18.156 1 90.56 145 VAL B CA 1
ATOM 3314 C C . VAL B 1 145 ? -8.68 10.492 18.422 1 90.56 145 VAL B C 1
ATOM 3316 O O . VAL B 1 145 ? -8.734 11.617 18.938 1 90.56 145 VAL B O 1
ATOM 3319 N N . ARG B 1 146 ? -9.711 9.766 18.078 1 87.62 146 ARG B N 1
ATOM 3320 C CA . ARG B 1 146 ? -11.062 10.242 18.359 1 87.62 146 ARG B CA 1
ATOM 3321 C C . ARG B 1 146 ? -11.234 10.57 19.828 1 87.62 146 ARG B C 1
ATOM 3323 O O . ARG B 1 146 ? -11.641 11.672 20.188 1 87.62 146 ARG B O 1
ATOM 3330 N N . ASP B 1 147 ? -10.859 9.656 20.703 1 85.19 147 ASP B N 1
ATOM 3331 C CA . ASP B 1 147 ? -11.086 9.781 22.141 1 85.19 147 ASP B CA 1
ATOM 3332 C C . ASP B 1 147 ? -10.273 10.938 22.719 1 85.19 147 ASP B C 1
ATOM 3334 O O . ASP B 1 147 ? -10.758 11.656 23.594 1 85.19 147 ASP B O 1
ATOM 3338 N N . LYS B 1 148 ? -9.148 11.125 22.234 1 85.38 148 LYS B N 1
ATOM 3339 C CA . LYS B 1 148 ? -8.273 12.188 22.719 1 85.38 148 LYS B CA 1
ATOM 3340 C C . LYS B 1 148 ? -8.781 13.562 22.281 1 85.38 148 LYS B C 1
ATOM 3342 O O . LYS B 1 148 ? -8.422 14.578 22.875 1 85.38 148 LYS B O 1
ATOM 3347 N N . ASN B 1 149 ? -9.555 13.547 21.203 1 86.75 149 ASN B N 1
ATOM 3348 C CA . ASN B 1 149 ? -10.039 14.812 20.672 1 86.75 149 ASN B CA 1
ATOM 3349 C C . ASN B 1 149 ? -11.562 14.906 20.75 1 86.75 149 ASN B C 1
ATOM 3351 O O . ASN B 1 149 ? -12.195 15.523 19.891 1 86.75 149 ASN B O 1
ATOM 3355 N N . ILE B 1 150 ? -12.117 14.273 21.688 1 85 150 ILE B N 1
ATOM 3356 C CA . ILE B 1 150 ? -13.562 14.102 21.781 1 85 150 ILE B CA 1
ATOM 3357 C C . ILE B 1 150 ? -14.234 15.461 21.953 1 85 150 ILE B C 1
ATOM 3359 O O . ILE B 1 150 ? -15.344 15.68 21.453 1 85 150 ILE B O 1
ATOM 3363 N N . GLU B 1 151 ? -13.609 16.391 22.625 1 83.25 151 GLU B N 1
ATOM 3364 C CA . GLU B 1 151 ? -14.211 17.688 22.891 1 83.25 151 GLU B CA 1
ATOM 3365 C C . GLU B 1 151 ? -14.406 18.484 21.594 1 83.25 151 GLU B C 1
ATOM 3367 O O . GLU B 1 151 ? -15.445 19.109 21.406 1 83.25 151 GLU B O 1
ATOM 3372 N N . VAL B 1 152 ? -13.406 18.391 20.75 1 85.31 152 VAL B N 1
ATOM 3373 C CA . VAL B 1 152 ? -13.477 19.094 19.469 1 85.31 152 VAL B CA 1
ATOM 3374 C C . VAL B 1 152 ? -14.477 18.406 18.547 1 85.31 152 VAL B C 1
ATOM 3376 O O . VAL B 1 152 ? -15.273 19.062 17.875 1 85.31 152 VAL B O 1
ATOM 3379 N N . LEU B 1 153 ? -14.492 17.125 18.578 1 87.31 153 LEU B N 1
ATOM 3380 C CA . LEU B 1 153 ? -15.32 16.344 17.672 1 87.31 153 LEU B CA 1
ATOM 3381 C C . LEU B 1 153 ? -16.781 16.406 18.078 1 87.31 153 LEU B C 1
ATOM 3383 O O . LEU B 1 153 ? -17.672 16.375 17.219 1 87.31 153 LEU B O 1
ATOM 3387 N N . HIS B 1 154 ? -17.062 16.562 19.312 1 86.94 154 HIS B N 1
ATOM 3388 C CA . HIS B 1 154 ? -18.422 16.594 19.828 1 86.94 154 HIS B CA 1
ATOM 3389 C C . HIS B 1 154 ? -19.141 17.859 19.375 1 86.94 154 HIS B C 1
ATOM 3391 O O . HIS B 1 154 ? -20.375 17.906 19.328 1 86.94 154 HIS B O 1
ATOM 3397 N N . LYS B 1 155 ? -18.375 18.891 19.094 1 89 155 LYS B N 1
ATOM 3398 C CA . LYS B 1 155 ? -18.938 20.172 18.688 1 89 155 LYS B CA 1
ATOM 3399 C C . LYS B 1 155 ? -19.375 20.125 17.219 1 89 155 LYS B C 1
ATOM 3401 O O . LYS B 1 155 ? -20.094 21 16.75 1 89 155 LYS B O 1
ATOM 3406 N N . LEU B 1 156 ? -18.922 19.094 16.562 1 89.12 156 LEU B N 1
ATOM 3407 C CA . LEU B 1 156 ? -19.234 18.938 15.141 1 89.12 156 LEU B CA 1
ATOM 3408 C C . LEU B 1 156 ? -20.266 17.844 14.922 1 89.12 156 LEU B C 1
ATOM 3410 O O . LEU B 1 156 ? -20.547 17.047 15.82 1 89.12 156 LEU B O 1
ATOM 3414 N N . ARG B 1 157 ? -20.953 17.906 13.703 1 86.62 157 ARG B N 1
ATOM 3415 C CA . ARG B 1 157 ? -21.953 16.906 13.375 1 86.62 157 ARG B CA 1
ATOM 3416 C C . ARG B 1 157 ? -21.812 16.438 11.93 1 86.62 157 ARG B C 1
ATOM 3418 O O . ARG B 1 157 ? -21.266 17.156 11.094 1 86.62 157 ARG B O 1
ATOM 3425 N N . GLY B 1 158 ? -22.234 15.18 11.672 1 88.31 158 GLY B N 1
ATOM 3426 C CA . GLY B 1 158 ? -22.297 14.633 10.328 1 88.31 158 GLY B CA 1
ATOM 3427 C C . GLY B 1 158 ? -20.953 14.586 9.633 1 88.31 158 GLY B C 1
ATOM 3428 O O . GLY B 1 158 ? -19.969 14.094 10.203 1 88.31 158 GLY B O 1
ATOM 3429 N N . GLN B 1 159 ? -20.891 15.055 8.461 1 90.62 159 GLN B N 1
ATOM 3430 C CA . GLN B 1 159 ? -19.703 14.969 7.621 1 90.62 159 GLN B CA 1
ATOM 3431 C C . GLN B 1 159 ? -18.578 15.82 8.18 1 90.62 159 GLN B C 1
ATOM 3433 O O . GLN B 1 159 ? -17.406 15.461 8.055 1 90.62 159 GLN B O 1
ATOM 3438 N N . ALA B 1 160 ? -18.938 16.906 8.789 1 91.69 160 ALA B N 1
ATOM 3439 C CA . ALA B 1 160 ? -17.922 17.781 9.359 1 91.69 160 ALA B CA 1
ATOM 3440 C C . ALA B 1 160 ? -17.141 17.062 10.453 1 91.69 160 ALA B C 1
ATOM 3442 O O . ALA B 1 160 ? -15.938 17.297 10.617 1 91.69 160 ALA B O 1
ATOM 3443 N N . GLN B 1 161 ? -17.844 16.234 11.203 1 92 161 GLN B N 1
ATOM 3444 C CA . GLN B 1 161 ? -17.203 15.445 12.258 1 92 161 GLN B CA 1
ATOM 3445 C C . GLN B 1 161 ? -16.234 14.422 11.664 1 92 161 GLN B C 1
ATOM 3447 O O . GLN B 1 161 ? -15.117 14.266 12.156 1 92 161 GLN B O 1
ATOM 3452 N N . VAL B 1 162 ? -16.641 13.805 10.602 1 93.06 162 VAL B N 1
ATOM 3453 C CA . VAL B 1 162 ? -15.805 12.805 9.93 1 93.06 162 VAL B CA 1
ATOM 3454 C C . VAL B 1 162 ? -14.57 13.4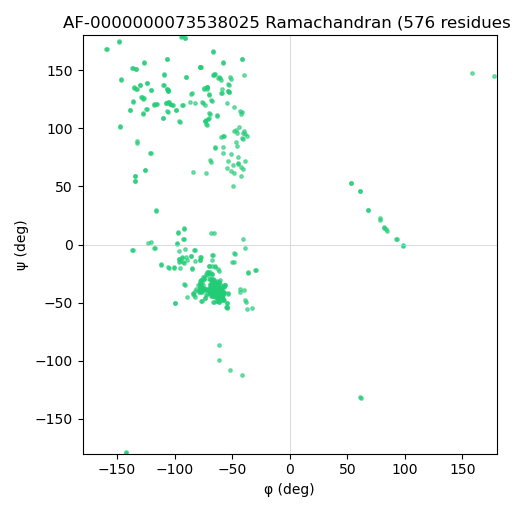77 9.336 1 93.06 162 VAL B C 1
ATOM 3456 O O . VAL B 1 162 ? -13.453 12.992 9.508 1 93.06 162 VAL B O 1
ATOM 3459 N N . ASP B 1 163 ? -14.789 14.609 8.711 1 94.56 163 ASP B N 1
ATOM 3460 C CA . ASP B 1 163 ? -13.703 15.328 8.055 1 94.56 163 ASP B CA 1
ATOM 3461 C C . ASP B 1 163 ? -12.656 15.781 9.07 1 94.56 163 ASP B C 1
ATOM 3463 O O . ASP B 1 163 ? -11.453 15.68 8.82 1 94.56 163 ASP B O 1
ATOM 3467 N N . LYS B 1 164 ? -13.156 16.25 10.133 1 93.38 164 LYS B N 1
ATOM 3468 C CA . LYS B 1 164 ? -12.227 16.703 11.172 1 93.38 164 LYS B CA 1
ATOM 3469 C C . LYS B 1 164 ? -11.398 15.531 11.703 1 93.38 164 LYS B C 1
ATOM 3471 O O . LYS B 1 164 ? -10.195 15.672 11.93 1 93.38 164 LYS B O 1
ATOM 3476 N N . LEU B 1 165 ? -12.031 14.391 11.914 1 93.44 165 LEU B N 1
ATOM 3477 C CA . LEU B 1 165 ? -11.297 13.234 12.406 1 93.44 165 LEU B CA 1
ATOM 3478 C C . LEU B 1 165 ? -10.289 12.742 11.367 1 93.44 165 LEU B C 1
ATOM 3480 O O . LEU B 1 165 ? -9.203 12.273 11.727 1 93.44 165 LEU B O 1
ATOM 3484 N N . VAL B 1 166 ? -10.594 12.867 10.078 1 96.62 166 VAL B N 1
ATOM 3485 C CA . VAL B 1 166 ? -9.648 12.547 9.016 1 96.62 166 VAL B CA 1
ATOM 3486 C C . VAL B 1 166 ? -8.383 13.391 9.18 1 96.62 166 VAL B C 1
ATOM 3488 O O . VAL B 1 166 ? -7.27 12.867 9.156 1 96.62 166 VAL B O 1
ATOM 3491 N N . GLU B 1 167 ? -8.578 14.641 9.391 1 95.25 167 GLU B N 1
ATOM 3492 C CA . GLU B 1 167 ? -7.457 15.562 9.531 1 95.25 167 GLU B CA 1
ATOM 3493 C C . GLU B 1 167 ? -6.645 15.266 10.789 1 95.25 167 GLU B C 1
ATOM 3495 O O . GLU B 1 167 ? -5.414 15.258 10.75 1 95.25 167 GLU B O 1
ATOM 3500 N N . LEU B 1 168 ? -7.367 14.992 11.82 1 92.94 168 LEU B N 1
ATOM 3501 C CA . LEU B 1 168 ? -6.703 14.68 13.086 1 92.94 168 LEU B CA 1
ATOM 3502 C C . LEU B 1 168 ? -5.91 13.383 12.969 1 92.94 168 LEU B C 1
ATOM 3504 O O . LEU B 1 168 ? -4.82 13.266 13.531 1 92.94 168 LEU B O 1
ATOM 3508 N N . ASN B 1 169 ? -6.484 12.438 12.289 1 95.25 169 ASN B N 1
ATOM 3509 C CA . ASN B 1 169 ? -5.777 11.18 12.078 1 95.25 169 ASN B CA 1
ATOM 3510 C C . ASN B 1 169 ? -4.484 11.391 11.289 1 95.25 169 ASN B C 1
ATOM 3512 O O . ASN B 1 169 ? -3.447 10.828 11.633 1 95.25 169 ASN B O 1
ATOM 3516 N N . VAL B 1 170 ? -4.547 12.188 10.234 1 96.56 170 VAL B N 1
ATOM 3517 C CA . VAL B 1 170 ? -3.35 12.492 9.461 1 96.56 170 VAL B CA 1
ATOM 3518 C C . VAL B 1 170 ? -2.295 13.125 10.367 1 96.56 170 VAL B C 1
ATOM 3520 O O . VAL B 1 170 ? -1.123 12.742 10.328 1 96.56 170 VAL B O 1
ATOM 3523 N N . MET B 1 171 ? -2.709 13.984 11.18 1 92.94 171 MET B N 1
ATOM 3524 C CA . MET B 1 171 ? -1.783 14.688 12.07 1 92.94 171 MET B CA 1
ATOM 3525 C C . MET B 1 171 ? -1.126 13.711 13.047 1 92.94 171 MET B C 1
ATOM 3527 O O . MET B 1 171 ? 0.076 13.805 13.305 1 92.94 171 MET B O 1
ATOM 3531 N N . ARG B 1 172 ? -1.892 12.883 13.57 1 92.44 172 ARG B N 1
ATOM 3532 C CA . ARG B 1 172 ? -1.35 11.883 14.484 1 92.44 172 ARG B CA 1
ATOM 3533 C C . ARG B 1 172 ? -0.311 11.008 13.789 1 92.44 172 ARG B C 1
ATOM 3535 O O . ARG B 1 172 ? 0.734 10.695 14.359 1 92.44 172 ARG B O 1
ATOM 3542 N N . GLN B 1 173 ? -0.649 10.602 12.594 1 96 173 GLN B N 1
ATOM 3543 C CA . GLN B 1 173 ? 0.291 9.758 11.859 1 96 173 GLN B CA 1
ATOM 3544 C C . GLN B 1 173 ? 1.555 10.531 11.5 1 96 173 GLN B C 1
ATOM 3546 O O . GLN B 1 173 ? 2.652 9.969 11.492 1 96 173 GLN B O 1
ATOM 3551 N N . VAL B 1 174 ? 1.43 11.828 11.164 1 94.81 174 VAL B N 1
ATOM 3552 C CA . VAL B 1 174 ? 2.59 12.68 10.93 1 94.81 174 VAL B CA 1
ATOM 3553 C C . VAL B 1 174 ? 3.465 12.711 12.18 1 94.81 174 VAL B C 1
ATOM 3555 O O . VAL B 1 174 ? 4.691 12.594 12.094 1 94.81 174 VAL B O 1
ATOM 3558 N N . PHE B 1 175 ? 2.832 12.844 13.289 1 90.62 175 PHE B N 1
ATOM 3559 C CA . PHE B 1 175 ? 3.545 12.812 14.562 1 90.62 175 PHE B CA 1
ATOM 3560 C C . PHE B 1 175 ? 4.316 11.508 14.719 1 90.62 175 PHE B C 1
ATOM 3562 O O . PHE B 1 175 ? 5.488 11.516 15.102 1 90.62 175 PHE B O 1
ATOM 3569 N N . ASN B 1 176 ? 3.66 10.43 14.453 1 93.56 176 ASN B N 1
ATOM 3570 C CA . ASN B 1 176 ? 4.305 9.133 14.555 1 93.56 176 ASN B CA 1
ATOM 3571 C C . ASN B 1 176 ? 5.52 9.031 13.633 1 93.56 176 ASN B C 1
ATOM 3573 O O . ASN B 1 176 ? 6.562 8.508 14.031 1 93.56 176 ASN B O 1
ATOM 3577 N N . VAL B 1 177 ? 5.367 9.516 12.414 1 96.56 177 VAL B N 1
ATOM 3578 C CA . VAL B 1 177 ? 6.453 9.469 11.445 1 96.56 177 VAL B CA 1
ATOM 3579 C C . VAL B 1 177 ? 7.621 10.32 11.93 1 96.56 177 VAL B C 1
ATOM 3581 O O . VAL B 1 177 ? 8.766 9.867 11.953 1 96.56 177 VAL B O 1
ATOM 3584 N N . CYS B 1 178 ? 7.352 11.477 12.414 1 92.88 178 CYS B N 1
ATOM 3585 C CA . CYS B 1 178 ? 8.383 12.414 12.836 1 92.88 178 CYS B CA 1
ATOM 3586 C C . CYS B 1 178 ? 9.117 11.891 14.07 1 92.88 178 CYS B C 1
ATOM 3588 O O . CYS B 1 178 ? 10.305 12.172 14.25 1 92.88 178 CYS B O 1
ATOM 3590 N N . THR B 1 179 ? 8.438 11.141 14.875 1 90.81 179 THR B N 1
ATOM 3591 C CA . THR B 1 179 ? 9.047 10.688 16.125 1 90.81 179 THR B CA 1
ATOM 3592 C C . THR B 1 179 ? 9.602 9.273 15.977 1 90.81 179 THR B C 1
ATOM 3594 O O . THR B 1 179 ? 10.102 8.703 16.938 1 90.81 179 THR B O 1
ATOM 3597 N N . SER B 1 180 ? 9.469 8.758 14.805 1 93.06 180 SER B N 1
ATOM 3598 C CA . SER B 1 180 ? 10.031 7.426 14.586 1 93.06 180 SER B CA 1
ATOM 3599 C C . SER B 1 180 ? 11.555 7.449 14.688 1 93.06 180 SER B C 1
ATOM 3601 O O . SER B 1 180 ? 12.195 8.43 14.297 1 93.06 180 SER B O 1
ATOM 3603 N N . PRO B 1 181 ? 12.156 6.324 15.195 1 91.12 181 PRO B N 1
ATOM 3604 C CA . PRO B 1 181 ? 13.617 6.266 15.281 1 91.12 181 PRO B CA 1
ATOM 3605 C C . PRO B 1 181 ? 14.297 6.477 13.922 1 91.12 181 PRO B C 1
ATOM 3607 O O . PRO B 1 181 ? 15.344 7.125 13.844 1 91.12 181 PRO B O 1
ATOM 3610 N N . THR B 1 182 ? 13.68 5.996 12.898 1 95 182 THR B N 1
ATOM 3611 C CA . THR B 1 182 ? 14.234 6.082 11.555 1 95 182 THR B CA 1
ATOM 3612 C C . THR B 1 182 ? 14.375 7.535 11.109 1 95 182 THR B C 1
ATOM 3614 O O . THR B 1 182 ? 15.438 7.957 10.656 1 95 182 THR B O 1
ATOM 3617 N N . VAL B 1 183 ? 13.352 8.305 11.273 1 95.62 183 VAL B N 1
ATOM 3618 C CA . VAL B 1 183 ? 13.344 9.695 10.828 1 95.62 183 VAL B CA 1
ATOM 3619 C C . VAL B 1 183 ? 14.203 10.539 11.758 1 95.62 183 VAL B C 1
ATOM 3621 O O . VAL B 1 183 ? 14.969 11.391 11.297 1 95.62 183 VAL B O 1
ATOM 3624 N N . GLN B 1 184 ? 14.148 10.266 13.008 1 92.5 184 GLN B N 1
ATOM 3625 C CA . GLN B 1 184 ? 14.969 10.977 13.977 1 92.5 184 GLN B CA 1
ATOM 3626 C C . GLN B 1 184 ? 16.453 10.766 13.703 1 92.5 184 GLN B C 1
ATOM 3628 O O . GLN B 1 184 ? 17.234 11.719 13.727 1 92.5 184 GLN B O 1
ATOM 3633 N N . GLN B 1 185 ? 16.812 9.555 13.453 1 94.19 185 GLN B N 1
ATOM 3634 C CA . GLN B 1 185 ? 18.203 9.242 13.156 1 94.19 185 GLN B CA 1
ATOM 3635 C C . GLN B 1 185 ? 18.656 9.922 11.875 1 94.19 185 GLN B C 1
ATOM 3637 O O . GLN B 1 185 ? 19.797 10.391 11.781 1 94.19 185 GLN B O 1
ATOM 3642 N N . ALA B 1 186 ? 17.797 9.938 10.898 1 96 186 ALA B N 1
ATOM 3643 C CA . ALA B 1 186 ? 18.109 10.617 9.648 1 96 186 ALA B CA 1
ATOM 3644 C C . ALA B 1 186 ? 18.359 12.109 9.875 1 96 186 ALA B C 1
ATOM 3646 O O . ALA B 1 186 ? 19.344 12.664 9.383 1 96 186 ALA B O 1
ATOM 3647 N N . TRP B 1 187 ? 17.516 12.758 10.617 1 92.94 187 TRP B N 1
ATOM 3648 C CA . TRP B 1 187 ? 17.656 14.172 10.93 1 92.94 187 TRP B CA 1
ATOM 3649 C C . TRP B 1 187 ? 18.938 14.422 11.719 1 92.94 187 TRP B C 1
ATOM 3651 O O . TRP B 1 187 ? 19.688 15.367 11.438 1 92.94 187 TRP B O 1
ATOM 3661 N N . ASP B 1 188 ? 19.219 13.555 12.633 1 93.06 188 ASP B N 1
ATOM 3662 C CA . ASP B 1 188 ? 20.422 13.672 13.445 1 93.06 188 ASP B CA 1
ATOM 3663 C C . ASP B 1 188 ? 21.688 13.562 12.578 1 93.06 188 ASP B C 1
ATOM 3665 O O . ASP B 1 188 ? 22.688 14.211 12.859 1 93.06 188 ASP B O 1
ATOM 3669 N N . ALA B 1 189 ? 21.625 12.789 11.609 1 95.31 189 ALA B N 1
ATOM 3670 C CA . ALA B 1 189 ? 22.766 12.562 10.711 1 95.31 189 ALA B CA 1
ATOM 3671 C C . ALA B 1 189 ? 22.844 13.656 9.648 1 95.31 189 ALA B C 1
ATOM 3673 O O . ALA B 1 189 ? 23.75 13.633 8.797 1 95.31 189 ALA B O 1
ATOM 3674 N N . GLY B 1 190 ? 21.906 14.539 9.609 1 94.56 190 GLY B N 1
ATOM 3675 C CA . GLY B 1 190 ? 21.906 15.633 8.656 1 94.56 190 GLY B CA 1
ATOM 3676 C C . GLY B 1 190 ? 21.344 15.25 7.309 1 94.56 190 GLY B C 1
ATOM 3677 O O . GLY B 1 190 ? 21.531 15.969 6.32 1 94.56 190 GLY B O 1
ATOM 3678 N N . GLN B 1 191 ? 20.703 14.109 7.25 1 95.25 191 GLN B N 1
ATOM 3679 C CA . GLN B 1 191 ? 20.031 13.703 6.02 1 95.25 191 GLN B CA 1
ATOM 3680 C C . GLN B 1 191 ? 18.812 14.562 5.75 1 95.25 191 GLN B C 1
ATOM 3682 O O . GLN B 1 191 ? 18 14.789 6.645 1 95.25 191 GLN B O 1
ATOM 3687 N N . PRO B 1 192 ? 18.719 15.117 4.535 1 94.56 192 PRO B N 1
ATOM 3688 C CA . PRO B 1 192 ? 17.531 15.914 4.219 1 94.56 192 PRO B CA 1
ATOM 3689 C C . PRO B 1 192 ? 16.297 15.062 4.004 1 94.56 192 PRO B C 1
ATOM 3691 O O . PRO B 1 192 ? 16.172 14.383 2.982 1 94.56 192 PRO B O 1
ATOM 3694 N N . VAL B 1 193 ? 15.383 15.094 4.992 1 96.69 193 VAL B N 1
ATOM 3695 C CA . VAL B 1 193 ? 14.094 14.414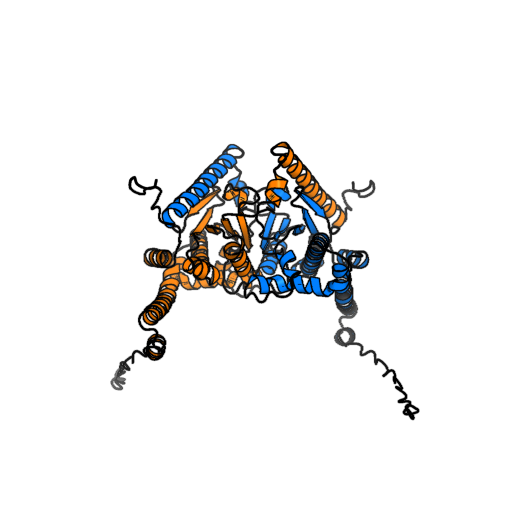 4.883 1 96.69 193 VAL B CA 1
ATOM 3696 C C . VAL B 1 193 ? 12.984 15.328 5.395 1 96.69 193 VAL B C 1
ATOM 3698 O O . VAL B 1 193 ? 13.055 15.828 6.516 1 96.69 193 VAL B O 1
ATOM 3701 N N . ALA B 1 194 ? 12.031 15.555 4.523 1 97.56 194 ALA B N 1
ATOM 3702 C CA . ALA B 1 194 ? 10.883 16.375 4.891 1 97.56 194 ALA B CA 1
ATOM 3703 C C . ALA B 1 194 ? 9.617 15.539 5.02 1 97.56 194 ALA B C 1
ATOM 3705 O O . ALA B 1 194 ? 9.375 14.641 4.207 1 97.56 194 ALA B O 1
ATOM 3706 N N . VAL B 1 195 ? 8.844 15.805 6.059 1 97.19 195 VAL B N 1
ATOM 3707 C CA . VAL B 1 195 ? 7.566 15.125 6.273 1 97.19 195 VAL B CA 1
ATOM 3708 C C . VAL B 1 195 ? 6.414 16.078 5.965 1 97.19 195 VAL B C 1
ATOM 3710 O O . VAL B 1 195 ? 6.441 17.25 6.371 1 97.19 195 VAL B O 1
ATOM 3713 N N . HIS B 1 196 ? 5.43 15.562 5.199 1 97.06 196 HIS B N 1
ATOM 3714 C CA . HIS B 1 196 ? 4.285 16.359 4.762 1 97.06 196 HIS B CA 1
ATOM 3715 C C . HIS B 1 196 ? 2.971 15.672 5.125 1 97.06 196 HIS B C 1
ATOM 3717 O O . HIS B 1 196 ? 2.756 14.508 4.781 1 97.06 196 HIS B O 1
ATOM 3723 N N . GLY B 1 197 ? 2.08 16.375 5.832 1 97 197 GLY B N 1
ATOM 3724 C CA . GLY B 1 197 ? 0.708 15.93 6.016 1 97 197 GLY B CA 1
ATOM 3725 C C . GLY B 1 197 ? -0.247 16.5 4.984 1 97 197 GLY B C 1
ATOM 3726 O O . GLY B 1 197 ? -0.373 17.719 4.855 1 97 197 GLY B O 1
ATOM 3727 N N . LEU B 1 198 ? -0.89 15.625 4.219 1 97.75 198 LEU B N 1
ATOM 3728 C CA . LEU B 1 198 ? -1.834 16.062 3.195 1 97.75 198 LEU B CA 1
ATOM 3729 C C . LEU B 1 198 ? -3.182 15.367 3.375 1 97.75 198 LEU B C 1
ATOM 3731 O O . LEU B 1 198 ? -3.264 14.305 3.998 1 97.75 198 LEU B O 1
ATOM 3735 N N . VAL B 1 199 ? -4.211 16 2.855 1 97.94 199 VAL B N 1
ATOM 3736 C CA . VAL B 1 199 ? -5.527 15.375 2.775 1 97.94 199 VAL B CA 1
ATOM 3737 C C . VAL B 1 199 ? -6.082 15.516 1.361 1 97.94 199 VAL B C 1
ATOM 3739 O O . VAL B 1 199 ? -5.902 16.547 0.717 1 97.94 199 VAL B O 1
ATOM 3742 N N . TYR B 1 200 ? -6.645 14.438 0.9 1 97.81 200 TYR B N 1
ATOM 3743 C CA . TYR B 1 200 ? -7.195 14.367 -0.448 1 97.81 200 TYR B CA 1
ATOM 3744 C C . TYR B 1 200 ? -8.719 14.414 -0.417 1 97.81 200 TYR B C 1
ATOM 3746 O O . TYR B 1 200 ? -9.352 13.719 0.377 1 97.81 200 TYR B O 1
ATOM 3754 N N . ALA B 1 201 ? -9.242 15.258 -1.263 1 95.81 201 ALA B N 1
ATOM 3755 C CA . ALA B 1 201 ? -10.695 15.328 -1.396 1 95.81 201 ALA B CA 1
ATOM 3756 C C . ALA B 1 201 ? -11.164 14.633 -2.674 1 95.81 201 ALA B C 1
ATOM 3758 O O . ALA B 1 201 ? -10.797 15.039 -3.777 1 95.81 201 ALA B O 1
ATOM 3759 N N . LEU B 1 202 ? -12 13.648 -2.482 1 91.56 202 LEU B N 1
ATOM 3760 C CA . LEU B 1 202 ? -12.531 12.891 -3.613 1 91.56 202 LEU B CA 1
ATOM 3761 C C . LEU B 1 202 ? -13.445 13.758 -4.469 1 91.56 202 LEU B C 1
ATOM 3763 O O . LEU B 1 202 ? -13.594 13.523 -5.668 1 91.56 202 LEU B O 1
ATOM 3767 N N . SER B 1 203 ? -14.016 14.758 -3.906 1 91.81 203 SER B N 1
ATOM 3768 C CA . SER B 1 203 ? -15.055 15.562 -4.539 1 91.81 203 SER B CA 1
ATOM 3769 C C . SER B 1 203 ? -14.477 16.406 -5.668 1 91.81 203 SER B C 1
ATOM 3771 O O . SER B 1 203 ? -15.172 16.703 -6.648 1 91.81 203 SER B O 1
ATOM 3773 N N . ASP B 1 204 ? -13.211 16.766 -5.504 1 92.88 204 ASP B N 1
ATOM 3774 C CA . ASP B 1 204 ? -12.656 17.656 -6.527 1 92.88 204 ASP B CA 1
ATOM 3775 C C . ASP B 1 204 ? -11.25 17.203 -6.934 1 92.88 204 ASP B C 1
ATOM 3777 O O . ASP B 1 204 ? -10.641 17.797 -7.828 1 92.88 204 ASP B O 1
ATOM 3781 N N . GLY B 1 205 ? -10.727 16.219 -6.309 1 94.5 205 GLY B N 1
ATOM 3782 C CA . GLY B 1 205 ? -9.445 15.641 -6.699 1 94.5 205 GLY B CA 1
ATOM 3783 C C . GLY B 1 205 ? -8.258 16.453 -6.23 1 94.5 205 GLY B C 1
ATOM 3784 O O . GLY B 1 205 ? -7.148 16.297 -6.742 1 94.5 205 GLY B O 1
ATOM 3785 N N . ILE B 1 206 ? -8.469 17.297 -5.188 1 95.94 206 ILE B N 1
ATOM 3786 C CA . ILE B 1 206 ? -7.414 18.234 -4.809 1 95.94 206 ILE B CA 1
ATOM 3787 C C . ILE B 1 206 ? -6.738 17.766 -3.525 1 95.94 206 ILE B C 1
ATOM 3789 O O . ILE B 1 206 ? -7.406 17.344 -2.58 1 95.94 206 ILE B O 1
ATOM 3793 N N . LEU B 1 207 ? -5.406 17.781 -3.539 1 97.19 207 LEU B N 1
ATOM 3794 C CA . LEU B 1 207 ? -4.586 17.578 -2.352 1 97.19 207 LEU B CA 1
ATOM 3795 C C . LEU B 1 207 ? -4.395 18.891 -1.598 1 97.19 207 LEU B C 1
ATOM 3797 O O . LEU B 1 207 ? -4.035 19.906 -2.195 1 97.19 207 LEU B O 1
ATOM 3801 N N . LYS B 1 208 ? -4.645 18.844 -0.331 1 95.81 208 LYS B N 1
ATOM 3802 C CA . LYS B 1 208 ? -4.48 20.016 0.514 1 95.81 208 LYS B CA 1
ATOM 3803 C C . LYS B 1 208 ? -3.469 19.766 1.627 1 95.81 208 LYS B C 1
ATOM 3805 O O . LYS B 1 208 ? -3.52 18.719 2.291 1 95.81 208 LYS B O 1
ATOM 3810 N N . PRO B 1 209 ? -2.588 20.688 1.794 1 95.31 209 PRO B N 1
ATOM 3811 C CA . PRO B 1 209 ? -1.645 20.531 2.902 1 95.31 209 PRO B CA 1
ATOM 3812 C C . PRO B 1 209 ? -2.279 20.797 4.262 1 95.31 209 PRO B C 1
ATOM 3814 O O . PRO B 1 209 ? -3.061 21.75 4.402 1 95.31 209 PRO B O 1
ATOM 3817 N N . LEU B 1 210 ? -1.993 19.906 5.203 1 93.06 210 LEU B N 1
ATOM 3818 C CA . LEU B 1 210 ? -2.438 20.109 6.578 1 93.06 210 LEU B CA 1
ATOM 3819 C C . LEU B 1 210 ? -1.3 20.641 7.445 1 93.06 210 LEU B C 1
ATOM 3821 O O . LEU B 1 210 ? -1.535 21.141 8.539 1 93.06 210 LEU B O 1
ATOM 3825 N N . THR B 1 211 ? -0.051 20.406 6.926 1 89.88 211 THR B N 1
ATOM 3826 C CA . THR B 1 211 ? 1.129 20.859 7.656 1 89.88 211 THR B CA 1
ATOM 3827 C C . THR B 1 211 ? 2.105 21.562 6.719 1 89.88 211 THR B C 1
ATOM 3829 O O . THR B 1 211 ? 2.107 21.312 5.512 1 89.88 211 THR B O 1
ATOM 3832 N N . PRO B 1 212 ? 2.887 22.531 7.324 1 89.25 212 PRO B N 1
ATOM 3833 C CA . PRO B 1 212 ? 4.098 22.891 6.578 1 89.25 212 PRO B CA 1
ATOM 3834 C C . PRO B 1 212 ? 5.105 21.75 6.5 1 89.25 212 PRO B C 1
ATOM 3836 O O . PRO B 1 212 ? 4.941 20.734 7.176 1 89.25 212 PRO B O 1
ATOM 3839 N N . PRO B 1 213 ? 6.078 21.891 5.609 1 93.19 213 PRO B N 1
ATOM 3840 C CA . PRO B 1 213 ? 7.129 20.875 5.633 1 93.19 213 PRO B CA 1
ATOM 3841 C C . PRO B 1 213 ? 7.848 20.797 6.98 1 93.19 213 PRO B C 1
ATOM 3843 O O . PRO B 1 213 ? 8.188 21.828 7.562 1 93.19 213 PRO B O 1
ATOM 3846 N N . ILE B 1 214 ? 7.961 19.609 7.488 1 92.81 214 ILE B N 1
ATOM 3847 C CA . ILE B 1 214 ? 8.688 19.375 8.727 1 92.81 214 ILE B CA 1
ATOM 3848 C C . ILE B 1 214 ? 10.023 18.703 8.422 1 92.81 214 ILE B C 1
ATOM 3850 O O . ILE B 1 214 ? 10.07 17.562 7.973 1 92.81 214 ILE B O 1
ATOM 3854 N N . THR B 1 215 ? 11.109 19.375 8.688 1 93.88 215 THR B N 1
ATOM 3855 C CA . THR B 1 215 ? 12.406 18.875 8.234 1 93.88 215 THR B CA 1
ATOM 3856 C C . THR B 1 215 ? 13.312 18.578 9.43 1 93.88 215 THR B C 1
ATOM 3858 O O . THR B 1 215 ? 14.461 18.156 9.258 1 93.88 215 THR B O 1
ATOM 3861 N N . SER B 1 216 ? 12.789 18.875 10.578 1 89.81 216 SER B N 1
ATOM 3862 C CA . SER B 1 216 ? 13.555 18.672 11.797 1 89.81 216 SER B CA 1
ATOM 3863 C C . SER B 1 216 ? 12.641 18.562 13.016 1 89.81 216 SER B C 1
ATOM 3865 O O . SER B 1 216 ? 11.453 18.875 12.938 1 89.81 216 SER B O 1
ATOM 3867 N N . LEU B 1 217 ? 13.234 18.156 14.062 1 82.62 217 LEU B N 1
ATOM 3868 C CA . LEU B 1 217 ? 12.484 18.109 15.312 1 82.62 217 LEU B CA 1
ATOM 3869 C C . LEU B 1 217 ? 12.055 19.516 15.742 1 82.62 217 LEU B C 1
ATOM 3871 O O . LEU B 1 217 ? 10.977 19.688 16.312 1 82.62 217 LEU B O 1
ATOM 3875 N N . ALA B 1 218 ? 12.891 20.469 15.461 1 81.19 218 ALA B N 1
ATOM 3876 C CA . ALA B 1 218 ? 12.578 21.859 15.789 1 81.19 218 ALA B CA 1
ATOM 3877 C C . ALA B 1 218 ? 11.359 22.344 15.008 1 81.19 218 ALA B C 1
ATOM 3879 O O . ALA B 1 218 ? 10.5 23.031 15.562 1 81.19 218 ALA B O 1
ATOM 3880 N N . ASP B 1 219 ? 11.359 22 13.695 1 82.31 219 ASP B N 1
ATOM 3881 C CA . ASP B 1 219 ? 10.188 22.328 12.891 1 82.31 219 ASP B CA 1
ATOM 3882 C C . ASP B 1 219 ? 8.922 21.703 13.484 1 82.31 219 ASP B C 1
ATOM 3884 O O . ASP B 1 219 ? 7.875 22.359 13.539 1 82.31 219 ASP B O 1
ATOM 3888 N N . PHE B 1 220 ? 9.125 20.516 13.906 1 80.69 220 PHE B N 1
ATOM 3889 C CA . PHE B 1 220 ? 8 19.75 14.438 1 80.69 220 PHE B CA 1
ATOM 3890 C C . PHE B 1 220 ? 7.48 20.391 15.727 1 80.69 220 PHE B C 1
ATOM 3892 O O . PHE B 1 220 ? 6.27 20.531 15.914 1 80.69 220 PHE B O 1
ATOM 3899 N N . GLU B 1 221 ? 8.281 20.797 16.547 1 75 221 GLU B N 1
ATOM 3900 C CA . GLU B 1 221 ? 7.914 21.438 17.797 1 75 221 GLU B CA 1
ATOM 3901 C C . GLU B 1 221 ? 7.25 22.781 17.562 1 75 221 GLU B C 1
ATOM 3903 O O . GLU B 1 221 ? 6.285 23.141 18.25 1 75 221 GLU B O 1
ATOM 3908 N N . GLY B 1 222 ? 7.824 23.5 16.656 1 72.12 222 GLY B N 1
ATOM 3909 C CA . GLY B 1 222 ? 7.238 24.781 16.312 1 72.12 222 GLY B CA 1
ATOM 3910 C C . GLY B 1 222 ? 5.824 24.656 15.781 1 72.12 222 GLY B C 1
ATOM 3911 O O . GLY B 1 222 ? 4.938 25.422 16.172 1 72.12 222 GLY B O 1
ATOM 3912 N N . PHE B 1 223 ? 5.707 23.688 14.961 1 73.38 223 PHE B N 1
ATOM 3913 C CA . PHE B 1 223 ? 4.391 23.453 14.367 1 73.38 223 PHE B CA 1
ATOM 3914 C C . PHE B 1 223 ? 3.4 22.969 15.43 1 73.38 223 PHE B C 1
ATOM 3916 O O . PHE B 1 223 ? 2.244 23.406 15.438 1 73.38 223 PHE B O 1
ATOM 3923 N N . SER B 1 224 ? 3.762 22.141 16.203 1 68 224 SER B N 1
ATOM 3924 C CA . SER B 1 224 ? 2.896 21.578 17.25 1 68 224 SER B CA 1
ATOM 3925 C C . SER B 1 224 ? 2.432 22.656 18.219 1 68 224 SER B C 1
ATOM 3927 O O . SER B 1 224 ? 1.314 22.594 18.734 1 68 224 SER B O 1
ATOM 3929 N N . HIS B 1 225 ? 3.311 23.641 18.422 1 65 225 HIS B N 1
ATOM 3930 C CA . HIS B 1 225 ? 2.988 24.734 19.344 1 65 225 HIS B CA 1
ATOM 3931 C C . HIS B 1 225 ? 2.01 25.719 18.703 1 65 225 HIS B C 1
ATOM 3933 O O . HIS B 1 225 ? 1.108 26.219 19.375 1 65 225 HIS B O 1
ATOM 3939 N N . ASP B 1 226 ? 2.242 25.969 17.469 1 59.78 226 ASP B N 1
ATOM 3940 C CA . ASP B 1 226 ? 1.445 26.969 16.781 1 59.78 226 ASP B CA 1
ATOM 3941 C C . ASP B 1 226 ? 0.077 26.422 16.375 1 59.78 226 ASP B C 1
ATOM 3943 O O . ASP B 1 226 ? -0.894 27.172 16.281 1 59.78 226 ASP B O 1
ATOM 3947 N N . SER B 1 227 ? 0.164 25.156 15.945 1 56.78 227 SER B N 1
ATOM 3948 C CA . SER B 1 227 ? -1.057 24.609 15.344 1 56.78 227 SER B CA 1
ATOM 3949 C C . SER B 1 227 ? -2.131 24.375 16.406 1 56.78 227 SER B C 1
ATOM 3951 O O . SER B 1 227 ? -1.848 23.828 17.469 1 56.78 227 SER B O 1
ATOM 3953 N N . GLU B 1 228 ? -3.1 25.203 16.359 1 48.91 228 GLU B N 1
ATOM 3954 C CA . GLU B 1 228 ? -4.363 25.047 17.078 1 48.91 228 GLU B CA 1
ATOM 3955 C C . GLU B 1 228 ? -4.93 23.641 16.906 1 48.91 228 GLU B C 1
ATOM 3957 O O . GLU B 1 228 ? -6.039 23.359 17.359 1 48.91 228 GLU B O 1
ATOM 3962 N N . LEU B 1 229 ? -4.246 22.938 16.016 1 50.97 229 LEU B N 1
ATOM 3963 C CA . LEU B 1 229 ? -4.902 21.625 15.984 1 50.97 229 LEU B CA 1
ATOM 3964 C C . LEU B 1 229 ? -4.754 20.922 17.328 1 50.97 229 LEU B C 1
ATOM 3966 O O . LEU B 1 229 ? -3.639 20.594 17.734 1 50.97 229 LEU B O 1
ATOM 3970 N N . ASP B 1 230 ? -5.582 21.219 18.203 1 50.28 230 ASP B N 1
ATOM 3971 C CA . ASP B 1 230 ? -5.773 20.656 19.531 1 50.28 230 ASP B CA 1
ATOM 3972 C C . ASP B 1 230 ? -5.371 19.188 19.578 1 50.28 230 ASP B C 1
ATOM 3974 O O . ASP B 1 230 ? -4.93 18.688 20.609 1 50.28 230 ASP B O 1
ATOM 3978 N N . GLY B 1 231 ? -5.395 18.656 18.406 1 48.94 231 GLY B N 1
ATOM 3979 C CA . GLY B 1 231 ? -5.223 17.203 18.422 1 48.94 231 GLY B CA 1
ATOM 3980 C C . GLY B 1 231 ? -3.793 16.781 18.703 1 48.94 231 GLY B C 1
ATOM 3981 O O . GLY B 1 231 ? -3.551 15.641 19.125 1 48.94 231 GLY B O 1
ATOM 3982 N N . LEU B 1 232 ? -2.824 17.719 18.297 1 54.31 232 LEU B N 1
ATOM 3983 C CA . LEU B 1 232 ? -1.441 17.328 18.562 1 54.31 232 LEU B CA 1
ATOM 3984 C C . LEU B 1 232 ? -0.956 17.922 19.891 1 54.31 232 LEU B C 1
ATOM 3986 O O . LEU B 1 232 ? 0.132 17.594 20.359 1 54.31 232 LEU B O 1
ATOM 3990 N N . ARG B 1 233 ? -1.745 18.844 20.312 1 51.22 233 ARG B N 1
ATOM 3991 C CA . ARG B 1 233 ? -1.326 19.5 21.547 1 51.22 233 ARG B CA 1
ATOM 3992 C C . ARG B 1 233 ? -1.064 18.469 22.641 1 51.22 233 ARG B C 1
ATOM 3994 O O . ARG B 1 233 ? -0.122 18.609 23.422 1 51.22 233 ARG B O 1
ATOM 4001 N N . HIS B 1 234 ? -1.993 17.531 22.641 1 49.59 234 HIS B N 1
ATOM 4002 C CA . HIS B 1 234 ? -1.783 16.516 23.672 1 49.59 234 HIS B CA 1
ATOM 4003 C C . HIS B 1 234 ? -0.526 15.695 23.391 1 49.59 234 HIS B C 1
ATOM 4005 O O . HIS B 1 234 ? 0.098 15.164 24.312 1 49.59 234 HIS B O 1
ATOM 4011 N N . LEU B 1 235 ? -0.272 15.578 22.141 1 48.72 235 LEU B N 1
ATOM 4012 C CA . LEU B 1 235 ? 0.897 14.789 21.781 1 48.72 235 LEU B CA 1
ATOM 4013 C C . LEU B 1 235 ? 2.184 15.547 22.078 1 48.72 235 LEU B C 1
ATOM 4015 O O . LEU B 1 235 ? 3.168 14.961 22.531 1 48.72 235 LEU B O 1
ATOM 4019 N N . SER B 1 236 ? 2.137 16.828 21.656 1 45.31 236 SER B N 1
ATOM 4020 C CA . SER B 1 236 ? 3.336 17.656 21.719 1 45.31 236 SER B CA 1
ATOM 4021 C C . SER B 1 236 ? 3.719 17.969 23.156 1 45.31 236 SER B C 1
ATOM 4023 O O . SER B 1 236 ? 4.902 17.984 23.5 1 45.31 236 SER B O 1
ATOM 4025 N N . LEU B 1 237 ? 2.729 18.172 23.906 1 42.47 237 LEU B N 1
ATOM 4026 C CA . LEU B 1 237 ? 3.119 18.609 25.25 1 42.47 237 LEU B CA 1
ATOM 4027 C C . LEU B 1 237 ? 3.908 17.516 25.969 1 42.47 237 LEU B C 1
ATOM 4029 O O . LEU B 1 237 ? 4.914 17.797 26.625 1 42.47 237 LEU B O 1
ATOM 4033 N N . ARG B 1 238 ? 3.396 16.344 25.859 1 40.69 238 ARG B N 1
ATOM 4034 C CA . ARG B 1 238 ? 4.082 15.305 26.609 1 40.69 238 ARG B CA 1
ATOM 4035 C C . ARG B 1 238 ? 5.371 14.883 25.906 1 40.69 238 ARG B C 1
ATOM 4037 O O . ARG B 1 238 ? 6.391 14.641 26.562 1 40.69 238 ARG B O 1
ATOM 4044 N N . VAL B 1 239 ? 5.242 14.641 24.672 1 44.06 239 VAL B N 1
ATOM 4045 C CA . VAL B 1 239 ? 6.445 14.242 23.938 1 44.06 239 VAL B CA 1
ATOM 4046 C C . VAL B 1 239 ? 7.492 15.352 24.031 1 44.06 239 VAL B C 1
ATOM 4048 O O . VAL B 1 239 ? 8.672 15.078 24.25 1 44.06 239 VAL B O 1
ATOM 4051 N N . LEU B 1 240 ? 7.02 16.531 23.906 1 44.22 240 LEU B N 1
ATOM 4052 C CA . LEU B 1 240 ? 7.93 17.672 23.953 1 44.22 240 LEU B CA 1
ATOM 4053 C C . LEU B 1 240 ? 8.516 17.844 25.344 1 44.22 240 LEU B C 1
ATOM 4055 O O . LEU B 1 240 ? 9.695 18.188 25.484 1 44.22 240 LEU B O 1
ATOM 4059 N N . GLU B 1 241 ? 7.668 17.594 26.25 1 44.66 241 GLU B N 1
ATOM 4060 C CA . GLU B 1 241 ? 8.242 17.656 27.578 1 44.66 241 GLU B CA 1
ATOM 4061 C C . GLU B 1 241 ? 9.328 16.609 27.766 1 44.66 241 GLU B C 1
ATOM 4063 O O . GLU B 1 241 ? 10.359 16.875 28.391 1 44.66 241 GLU B O 1
ATOM 4068 N N . HIS B 1 242 ? 9.023 15.516 27.156 1 42.31 242 HIS B N 1
ATOM 4069 C CA . HIS B 1 242 ? 10 14.445 27.344 1 42.31 242 HIS B CA 1
ATOM 4070 C C . HIS B 1 242 ? 11.164 14.594 26.375 1 42.31 242 HIS B C 1
ATOM 4072 O O . HIS B 1 242 ? 12.312 14.281 26.719 1 42.31 242 HIS B O 1
ATOM 4078 N N . MET B 1 243 ? 10.898 14.891 25.141 1 43.94 243 MET B N 1
ATOM 4079 C CA . MET B 1 243 ? 11.992 15.109 24.188 1 43.94 243 MET B CA 1
ATOM 4080 C C . MET B 1 243 ? 12.891 16.25 24.656 1 43.94 243 MET B C 1
ATOM 4082 O O . MET B 1 243 ? 14.102 16.219 24.469 1 43.94 243 MET B O 1
ATOM 4086 N N . SER B 1 244 ? 12.289 17.234 25.141 1 42.12 244 SER B N 1
ATOM 4087 C CA . SER B 1 244 ? 13.055 18.312 25.766 1 42.12 244 SER B CA 1
ATOM 4088 C C . SER B 1 244 ? 13.883 17.781 26.938 1 42.12 244 SER B C 1
ATOM 4090 O O . SER B 1 244 ? 15.008 18.234 27.156 1 42.12 244 SER B O 1
ATOM 4092 N N . PHE B 1 245 ? 13.32 16.906 27.609 1 37.41 245 PHE B N 1
ATOM 4093 C CA . PHE B 1 245 ? 14.078 16.344 28.703 1 37.41 245 PHE B CA 1
ATOM 4094 C C . PHE B 1 245 ? 15.312 15.602 28.203 1 37.41 245 PHE B C 1
ATOM 4096 O O . PHE B 1 245 ? 16.406 15.773 28.734 1 37.41 245 PHE B O 1
ATOM 4103 N N . GLU B 1 246 ? 15.078 14.898 27.219 1 41.47 246 GLU B N 1
ATOM 4104 C CA . GLU B 1 246 ? 16.203 14.102 26.719 1 41.47 246 GLU B CA 1
ATOM 4105 C C . GLU B 1 246 ? 17.219 14.977 25.984 1 41.47 246 GLU B C 1
ATOM 4107 O O . GLU B 1 246 ? 18.422 14.789 26.125 1 41.47 246 GLU B O 1
ATOM 4112 N N . ARG B 1 247 ? 16.766 15.93 25.266 1 42.88 247 ARG B N 1
ATOM 4113 C CA . ARG B 1 247 ? 17.703 16.875 24.641 1 42.88 247 ARG B CA 1
ATOM 4114 C C . ARG B 1 247 ? 18.438 17.688 25.688 1 42.88 247 ARG B C 1
ATOM 4116 O O . ARG B 1 247 ? 19.641 17.938 25.562 1 42.88 247 ARG B O 1
ATOM 4123 N N . GLN B 1 248 ? 17.688 18.078 26.641 1 44.34 248 GLN B N 1
ATOM 4124 C CA . GLN B 1 248 ? 18.359 18.734 27.75 1 44.34 248 GLN B CA 1
ATOM 4125 C C . GLN B 1 248 ? 19.359 17.797 28.422 1 44.34 248 GLN B C 1
ATOM 4127 O O . GLN B 1 248 ? 20.469 18.188 28.766 1 44.34 248 GLN B O 1
ATOM 4132 N N . ALA B 1 249 ? 18.938 16.625 28.547 1 41.56 249 ALA B N 1
ATOM 4133 C CA . ALA B 1 249 ? 19.828 15.648 29.156 1 41.56 249 ALA B CA 1
ATOM 4134 C C . ALA B 1 249 ? 21.016 15.352 28.234 1 41.56 249 ALA B C 1
ATOM 4136 O O . ALA B 1 249 ? 22.156 15.281 28.703 1 41.56 249 ALA B O 1
ATOM 4137 N N . LEU B 1 250 ? 20.75 15.281 27.016 1 45.59 250 LEU B N 1
ATOM 4138 C CA . LEU B 1 250 ? 21.828 15.016 26.062 1 45.59 250 LEU B CA 1
ATOM 4139 C C . LEU B 1 250 ? 22.719 16.234 25.891 1 45.59 250 LEU B C 1
ATOM 4141 O O . LEU B 1 250 ? 23.938 16.109 25.781 1 45.59 250 LEU B O 1
ATOM 4145 N N . ARG B 1 251 ? 22.156 17.438 25.781 1 46.41 251 ARG B N 1
ATOM 4146 C CA . ARG B 1 251 ? 22.938 18.656 25.766 1 46.41 251 ARG B CA 1
ATOM 4147 C C . ARG B 1 251 ? 23.766 18.797 27.047 1 46.41 251 ARG B C 1
ATOM 4149 O O . ARG B 1 251 ? 24.922 19.188 27.016 1 46.41 251 ARG B O 1
ATOM 4156 N N . THR B 1 252 ? 23.172 18.484 28.125 1 48.56 252 THR B N 1
ATOM 4157 C CA . THR B 1 252 ? 23.891 18.547 29.391 1 48.56 252 THR B CA 1
ATOM 4158 C C . THR B 1 252 ? 25 17.5 29.438 1 48.56 252 THR B C 1
ATOM 4160 O O . THR B 1 252 ? 26.094 17.766 29.938 1 48.56 252 THR B O 1
ATOM 4163 N N . LEU B 1 253 ? 24.75 16.422 28.766 1 50 253 LEU B N 1
ATOM 4164 C CA . LEU B 1 253 ? 25.766 15.367 28.719 1 50 253 LEU B CA 1
ATOM 4165 C C . LEU B 1 253 ? 26.875 15.727 27.734 1 50 253 LEU B C 1
ATOM 4167 O O . LEU B 1 253 ? 28.031 15.375 27.953 1 50 253 LEU B O 1
ATOM 4171 N N . SER B 1 254 ? 26.531 16.312 26.688 1 49.5 254 SER B N 1
ATOM 4172 C CA . SER B 1 254 ? 27.562 16.719 25.734 1 49.5 254 SER B CA 1
ATOM 4173 C C . SER B 1 254 ? 28.422 17.844 26.312 1 49.5 254 SER B C 1
ATOM 4175 O O . SER B 1 254 ? 29.594 17.969 25.969 1 49.5 254 SER B O 1
ATOM 4177 N N . MET B 1 255 ? 27.875 18.641 27.141 1 54.5 255 MET B N 1
ATOM 4178 C CA . MET B 1 255 ? 28.641 19.734 27.719 1 54.5 255 MET B CA 1
ATOM 4179 C C . MET B 1 255 ? 29.484 19.25 28.891 1 54.5 255 MET B C 1
ATOM 4181 O O . MET B 1 255 ? 30.531 19.828 29.188 1 54.5 255 MET B O 1
ATOM 4185 N N . ASP B 1 256 ? 29.062 18.359 29.75 1 51.16 256 ASP B N 1
ATOM 4186 C CA . ASP B 1 256 ? 29.875 17.797 30.828 1 51.16 256 ASP B CA 1
ATOM 4187 C C . ASP B 1 256 ? 29.734 16.281 30.859 1 51.16 256 ASP B C 1
ATOM 4189 O O . ASP B 1 256 ? 28.75 15.758 31.391 1 51.16 256 ASP B O 1
ATOM 4193 N N . PRO B 1 257 ? 30.625 15.602 30.078 1 51.44 257 PRO B N 1
ATOM 4194 C CA . PRO B 1 257 ? 30.547 14.148 29.906 1 51.44 257 PRO B CA 1
ATOM 4195 C C . PRO B 1 257 ? 30.891 13.391 31.188 1 51.44 257 PRO B C 1
ATOM 4197 O O . PRO B 1 257 ? 31.078 12.172 31.156 1 51.44 257 PRO B O 1
ATOM 4200 N N . SER B 1 258 ? 31.016 13.992 32.281 1 56.25 258 SER B N 1
ATOM 4201 C CA . SER B 1 258 ? 31.438 13.258 33.469 1 56.25 258 SER B CA 1
ATOM 4202 C C . SER B 1 258 ? 30.312 12.344 33.969 1 56.25 258 SER B C 1
ATOM 4204 O O . SER B 1 258 ? 29.141 12.68 33.875 1 56.25 258 SER B O 1
ATOM 4206 N N . PRO B 1 259 ? 30.625 11.062 34.344 1 56.06 259 PRO B N 1
ATOM 4207 C CA . PRO B 1 259 ? 29.641 10.094 34.844 1 56.06 259 PRO B CA 1
ATOM 4208 C C . PRO B 1 259 ? 28.656 10.711 35.844 1 56.06 259 PRO B C 1
ATOM 4210 O O . PRO B 1 259 ? 27.484 10.336 35.875 1 56.06 259 PRO B O 1
ATOM 4213 N N . ASP B 1 260 ? 29.031 11.562 36.688 1 56.25 260 ASP B N 1
ATOM 4214 C CA . ASP B 1 260 ? 28.203 12.211 37.688 1 56.25 260 ASP B CA 1
ATOM 4215 C C . ASP B 1 260 ? 27.156 13.109 37.031 1 56.25 260 ASP B C 1
ATOM 4217 O O . ASP B 1 260 ? 26.016 13.188 37.5 1 56.25 260 ASP B O 1
ATOM 4221 N N . ALA B 1 261 ? 27.375 13.727 35.906 1 51.69 261 ALA B N 1
ATOM 4222 C CA . ALA B 1 261 ? 26.469 14.633 35.219 1 51.69 261 ALA B CA 1
ATOM 4223 C C . ALA B 1 261 ? 25.375 13.852 34.469 1 51.69 261 ALA B C 1
ATOM 4225 O O . ALA B 1 261 ? 24.234 14.289 34.438 1 51.69 261 ALA B O 1
ATOM 4226 N N . VAL B 1 262 ? 25.688 12.727 34.031 1 53.47 262 VAL B N 1
ATOM 4227 C CA . VAL B 1 262 ? 24.734 11.805 33.406 1 53.47 262 VAL B CA 1
ATOM 4228 C C . VAL B 1 262 ? 23.734 11.336 34.469 1 53.47 262 VAL B C 1
ATOM 4230 O O . VAL B 1 262 ? 22.531 11.289 34.219 1 53.47 262 VAL B O 1
ATOM 4233 N N . GLU B 1 263 ? 24.078 10.875 35.625 1 55.22 263 GLU B N 1
ATOM 4234 C CA . GLU B 1 263 ? 23.203 10.461 36.719 1 55.22 263 GLU B CA 1
ATOM 4235 C C . GLU B 1 263 ? 22.297 11.609 37.156 1 55.22 263 GLU B C 1
ATOM 4237 O O . GLU B 1 263 ? 21.125 11.406 37.438 1 55.22 263 GLU B O 1
ATOM 4242 N N . LYS B 1 264 ? 22.703 12.773 37.156 1 56.81 264 LYS B N 1
ATOM 4243 C CA . LYS B 1 264 ? 21.953 13.938 37.594 1 56.81 264 LYS B CA 1
ATOM 4244 C C . LYS B 1 264 ? 20.922 14.359 36.562 1 56.81 264 LYS B C 1
ATOM 4246 O O . LYS B 1 264 ? 19.812 14.781 36.906 1 56.81 264 LYS B O 1
ATOM 4251 N N . ALA B 1 265 ? 21.281 14.219 35.312 1 53.59 265 ALA B N 1
ATOM 4252 C CA . ALA B 1 265 ? 20.406 14.586 34.188 1 53.59 265 ALA B CA 1
ATOM 4253 C C . ALA B 1 265 ? 19.297 13.555 34 1 53.59 265 ALA B C 1
ATOM 4255 O O . ALA B 1 265 ? 18.188 13.898 33.562 1 53.59 265 ALA B O 1
ATOM 4256 N N . LEU B 1 266 ? 19.594 12.32 34.25 1 50.34 266 LEU B N 1
ATOM 4257 C CA . LEU B 1 266 ? 18.641 11.219 34.125 1 50.34 266 LEU B CA 1
ATOM 4258 C C . LEU B 1 266 ? 17.891 11.008 35.438 1 50.34 266 LEU B C 1
ATOM 4260 O O . LEU B 1 266 ? 16.953 10.219 35.5 1 50.34 266 LEU B O 1
ATOM 4264 N N . SER B 1 267 ? 18.25 11.531 36.531 1 42.38 267 SER B N 1
ATOM 4265 C CA . SER B 1 267 ? 17.547 11.367 37.812 1 42.38 267 SER B CA 1
ATOM 4266 C C . SER B 1 267 ? 16.25 12.156 37.812 1 42.38 267 SER B C 1
ATOM 4268 O O . SER B 1 267 ? 16.219 13.344 37.5 1 42.38 267 SER B O 1
ATOM 4270 N N . PRO B 1 268 ? 15.211 11.5 37.656 1 44.19 268 PRO B N 1
ATOM 4271 C CA . PRO B 1 268 ? 13.938 12.203 37.844 1 44.19 268 PRO B CA 1
ATOM 4272 C C . PRO B 1 268 ? 13.984 13.234 38.969 1 44.19 268 PRO B C 1
ATOM 4274 O O . PRO B 1 268 ? 14.438 12.922 40.062 1 44.19 268 PRO B O 1
ATOM 4277 N N . GLN B 1 269 ? 14.281 14.469 38.625 1 36.03 269 GLN B N 1
ATOM 4278 C CA . GLN B 1 269 ? 14.07 15.422 39.719 1 36.03 269 GLN B CA 1
ATOM 4279 C C . GLN B 1 269 ? 12.734 15.172 40.406 1 36.03 269 GLN B C 1
ATOM 4281 O O . GLN B 1 269 ? 11.68 15.273 39.781 1 36.03 269 GLN B O 1
ATOM 4286 N N . THR B 1 270 ? 12.641 14.32 41.312 1 36.66 270 THR B N 1
ATOM 4287 C CA . THR B 1 270 ? 11.523 14.266 42.25 1 36.66 270 THR B CA 1
ATOM 4288 C C . THR B 1 270 ? 11.164 15.672 42.719 1 36.66 270 THR B C 1
ATOM 4290 O O . THR B 1 270 ? 11.914 16.266 43.5 1 36.66 270 THR B O 1
ATOM 4293 N N . LYS B 1 271 ? 10.656 16.531 41.844 1 37.28 271 LYS B N 1
ATOM 4294 C CA . LYS B 1 271 ? 9.984 17.609 42.562 1 37.28 271 LYS B CA 1
ATOM 4295 C C . LYS B 1 271 ? 9.25 17.094 43.781 1 37.28 271 LYS B C 1
ATOM 4297 O O . LYS B 1 271 ? 8.422 16.188 43.688 1 37.28 271 LYS B O 1
ATOM 4302 N N . GLN B 1 272 ? 9.828 17.141 44.844 1 31.77 272 GLN B N 1
ATOM 4303 C CA . GLN B 1 272 ? 9.133 17.062 46.125 1 31.77 272 GLN B CA 1
ATOM 4304 C C . GLN B 1 272 ? 7.832 17.859 46.094 1 31.77 272 GLN B C 1
ATOM 4306 O O . GLN B 1 272 ? 7.852 19.094 46.125 1 31.77 272 GLN B O 1
ATOM 4311 N N . ALA B 1 273 ? 6.922 17.375 45.25 1 34.78 273 ALA B N 1
ATOM 4312 C CA . ALA B 1 273 ? 5.582 17.906 45.5 1 34.78 273 ALA B CA 1
ATOM 4313 C C . ALA B 1 273 ? 5.289 17.969 47 1 34.78 273 ALA B C 1
ATOM 4315 O O . ALA B 1 273 ? 5.391 16.969 47.688 1 34.78 273 ALA B O 1
ATOM 4316 N N . SER B 1 274 ? 5.594 19.062 47.531 1 30.72 274 SER B N 1
ATOM 4317 C CA . SER B 1 274 ? 5.145 19.297 48.906 1 30.72 274 SER B CA 1
ATOM 4318 C C . SER B 1 274 ? 3.707 18.828 49.094 1 30.72 274 SER B C 1
ATOM 4320 O O . SER B 1 274 ? 2.857 19.047 48.25 1 30.72 274 SER B O 1
ATOM 4322 N N . PRO B 1 275 ? 3.523 17.781 49.875 1 33.06 275 PRO B N 1
ATOM 4323 C CA . PRO B 1 275 ? 2.18 17.328 50.25 1 33.06 275 PRO B CA 1
ATOM 4324 C C . PRO B 1 275 ? 1.221 18.484 50.531 1 33.06 275 PRO B C 1
ATOM 4326 O O . PRO B 1 275 ? 1.483 19.312 51.406 1 33.06 275 PRO B O 1
ATOM 4329 N N . LEU B 1 276 ? 0.819 19.188 49.469 1 28.91 276 LEU B N 1
ATOM 4330 C CA . LEU B 1 276 ? -0.243 20.125 49.812 1 28.91 276 LEU B CA 1
ATOM 4331 C C . LEU B 1 276 ? -1.245 19.469 50.781 1 28.91 276 LEU B C 1
ATOM 4333 O O . LEU B 1 276 ? -1.833 18.438 50.469 1 28.91 276 LEU B O 1
ATOM 4337 N N . ALA B 1 277 ? -1.023 19.594 52.062 1 29.17 277 ALA B N 1
ATOM 4338 C CA . ALA B 1 277 ? -1.868 19.312 53.219 1 29.17 277 ALA B CA 1
ATOM 4339 C C . ALA B 1 277 ? -3.301 19.781 53 1 29.17 277 ALA B C 1
ATOM 4341 O O . ALA B 1 277 ? -3.568 20.984 52.969 1 29.17 277 ALA B O 1
ATOM 4342 N N . VAL B 1 278 ? -3.896 19.219 51.938 1 29.23 278 VAL B N 1
ATOM 4343 C CA . VAL B 1 278 ? -5.324 19.516 51.875 1 29.23 278 VAL B CA 1
ATOM 4344 C C . VAL B 1 278 ? -5.977 19.203 53.219 1 29.23 278 VAL B C 1
ATOM 4346 O O . VAL B 1 278 ? -6 18.047 53.656 1 29.23 278 VAL B O 1
ATOM 4349 N N . ALA B 1 279 ? -5.797 20.094 54.188 1 26.98 279 ALA B N 1
ATOM 4350 C CA . ALA B 1 279 ? -6.512 20.125 55.469 1 26.98 279 ALA B CA 1
ATOM 4351 C C . ALA B 1 279 ? -8.016 19.984 55.25 1 26.98 279 ALA B C 1
ATOM 4353 O O . ALA B 1 279 ? -8.672 20.922 54.75 1 26.98 279 ALA B O 1
ATOM 4354 N N . VAL B 1 280 ? -8.414 18.859 54.688 1 29.52 280 VAL B N 1
ATOM 4355 C CA . VAL B 1 280 ? -9.852 18.594 54.75 1 29.52 280 VAL B CA 1
ATOM 4356 C C . VAL B 1 280 ? -10.344 18.672 56.188 1 29.52 280 VAL B C 1
ATOM 4358 O O . VAL B 1 280 ? -9.945 17.875 57.031 1 29.52 280 VAL B O 1
ATOM 4361 N N . THR B 1 281 ? -10.391 19.891 56.719 1 26.89 281 THR B N 1
ATOM 4362 C CA . THR B 1 281 ? -11.047 20.125 58 1 26.89 281 THR B CA 1
ATOM 4363 C C . THR B 1 281 ? -12.43 19.484 58.031 1 26.89 281 THR B C 1
ATOM 4365 O O . THR B 1 281 ? -13.25 19.719 57.125 1 26.89 281 THR B O 1
ATOM 4368 N N . ALA B 1 282 ? -12.531 18.281 58.625 1 28.23 282 ALA B N 1
ATOM 4369 C CA . ALA B 1 282 ? -13.703 17.5 59.031 1 28.23 282 ALA B CA 1
ATOM 4370 C C . ALA B 1 282 ? -14.672 18.375 59.844 1 28.23 282 ALA B C 1
ATOM 4372 O O . ALA B 1 282 ? -14.406 18.719 61 1 28.23 282 ALA B O 1
ATOM 4373 N N . ASP B 1 283 ? -15.008 19.562 59.312 1 25.81 283 ASP B N 1
ATOM 4374 C CA . ASP B 1 283 ? -15.977 20.219 60.188 1 25.81 283 ASP B CA 1
ATOM 4375 C C . ASP B 1 283 ? -17.219 19.344 60.375 1 25.81 283 ASP B C 1
ATOM 4377 O O . ASP B 1 283 ? -17.906 19.016 59.406 1 25.81 283 ASP B O 1
ATOM 4381 N N . ALA B 1 284 ? -17.344 18.469 61.438 1 27.83 284 ALA B N 1
ATOM 4382 C CA . ALA B 1 284 ? -18.328 17.594 62.094 1 27.83 284 ALA B CA 1
ATOM 4383 C C . ALA B 1 284 ? -19.672 18.281 62.219 1 27.83 284 ALA B C 1
ATOM 4385 O O . ALA B 1 284 ? -20.688 17.641 62.531 1 27.83 284 ALA B O 1
ATOM 4386 N N . SER B 1 285 ? -19.656 19.594 62.562 1 24.77 285 SER B N 1
ATOM 4387 C CA . SER B 1 285 ? -20.766 19.953 63.438 1 24.77 285 SER B CA 1
ATOM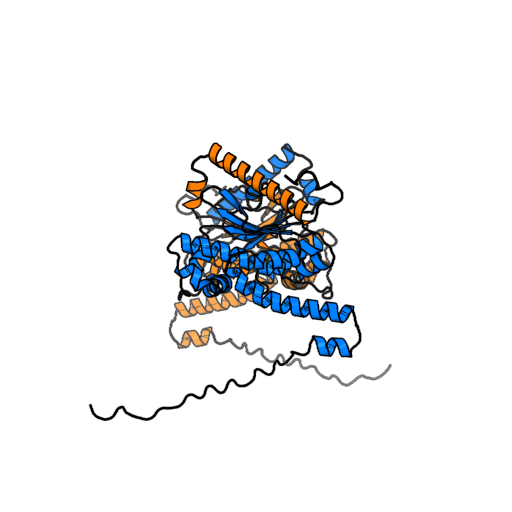 4388 C C . SER B 1 285 ? -22.109 19.734 62.781 1 24.77 285 SER B C 1
ATOM 4390 O O . SER B 1 285 ? -23.031 19.188 63.375 1 24.77 285 SER B O 1
ATOM 4392 N N . SER B 1 286 ? -22.578 20.734 62.031 1 23.5 286 SER B N 1
ATOM 4393 C CA . SER B 1 286 ? -23.938 21.234 62.188 1 23.5 286 SER B CA 1
ATOM 4394 C C . SER B 1 286 ? -24.938 20.391 61.406 1 23.5 286 SER B C 1
ATOM 4396 O O . SER B 1 286 ? -25 20.453 60.156 1 23.5 286 SER B O 1
ATOM 4398 N N . VAL B 1 287 ? -25.047 19.062 61.781 1 23.66 287 VAL B N 1
ATOM 4399 C CA . VAL B 1 287 ? -26.172 18.25 61.344 1 23.66 287 VAL B CA 1
ATOM 4400 C C . VAL B 1 287 ? -27.484 18.984 61.594 1 23.66 287 VAL B C 1
ATOM 4402 O O . VAL B 1 287 ? -28.578 18.438 61.406 1 23.66 287 VAL B O 1
ATOM 4405 N N . ARG B 1 288 ? -27.531 20.031 62.375 1 22.39 288 ARG B N 1
ATOM 4406 C CA . ARG B 1 288 ? -28.812 20.125 63.094 1 22.39 288 ARG B CA 1
ATOM 4407 C C . ARG B 1 288 ? -29.984 20.031 62.125 1 22.39 288 ARG B C 1
ATOM 4409 O O . ARG B 1 288 ? -30.922 19.266 62.312 1 22.39 288 ARG B O 1
ATOM 4416 N N . LYS B 1 289 ? -30.625 21.188 61.938 1 24.81 289 LYS B N 1
ATOM 4417 C CA . LYS B 1 289 ? -32.031 21.453 62.156 1 24.81 289 LYS B CA 1
ATOM 4418 C C . LYS B 1 289 ? -32.875 21 60.969 1 24.81 289 LYS B C 1
ATOM 4420 O O . LYS B 1 289 ? -34.094 20.766 61.094 1 24.81 289 LYS B O 1
ATOM 4425 N N . LEU B 1 290 ? -32.562 20.656 59.75 1 24.03 290 LEU B N 1
ATOM 4426 C CA . LEU B 1 290 ? -33.906 20.391 59.25 1 24.03 290 LEU B CA 1
ATOM 4427 C C . LEU B 1 290 ? -34.375 19 59.625 1 24.03 290 LEU B C 1
ATOM 4429 O O . LEU B 1 290 ? -33.594 18.047 59.656 1 24.03 290 LEU B O 1
#

Solvent-accessible surface area (backbone atoms only — not comparable to full-atom values): 31256 Å² total; per-residue (Å²): 123,80,58,89,81,61,48,88,92,65,56,49,73,55,53,55,44,45,53,54,51,47,52,33,46,49,36,11,48,52,47,32,50,51,45,39,73,75,33,76,56,49,34,59,48,52,65,73,41,77,62,24,46,30,35,39,32,22,36,19,54,22,72,57,51,62,44,66,53,44,62,44,59,80,28,38,42,28,40,37,28,29,70,65,30,68,41,54,90,85,38,58,64,54,48,16,40,48,38,43,39,48,73,70,45,52,24,39,35,37,37,36,32,34,42,55,88,42,63,54,54,50,52,38,72,44,69,88,61,88,58,83,49,56,46,62,62,61,38,44,65,52,29,50,51,46,63,76,32,40,75,68,44,67,78,41,60,74,67,59,29,45,46,50,49,36,52,46,45,28,50,53,27,44,48,38,49,59,68,28,68,60,48,43,51,36,43,73,71,67,46,71,42,28,39,34,29,32,37,32,34,50,73,66,48,40,70,40,75,76,46,70,69,27,53,40,71,65,46,45,52,52,46,36,68,66,43,74,54,63,66,41,36,67,49,37,52,52,47,44,53,47,51,48,45,47,48,52,32,47,53,49,30,72,72,41,72,49,74,70,47,47,55,61,55,68,43,76,77,74,73,78,74,71,81,77,79,77,78,78,77,79,79,80,72,74,93,67,81,129,125,81,59,88,82,60,48,90,95,62,57,48,74,56,54,55,46,44,53,53,51,47,51,32,47,50,35,11,49,50,46,31,50,51,45,37,73,75,33,76,56,51,34,59,49,51,64,73,40,77,64,25,46,30,35,40,33,22,37,19,54,24,71,57,51,63,45,66,51,43,62,44,60,78,29,40,41,28,39,37,28,29,69,65,30,68,40,53,90,84,37,57,64,53,48,16,40,50,38,45,40,48,72,70,46,52,24,39,33,37,38,35,32,33,42,56,88,43,62,54,55,47,43,42,73,66,58,65,89,74,60,84,50,56,46,58,63,62,37,44,66,53,31,51,51,45,63,76,31,41,73,67,44,66,78,41,61,72,67,58,29,47,44,51,50,35,52,45,45,29,49,53,27,44,50,37,49,60,68,28,69,61,47,42,51,35,42,73,72,64,46,70,42,30,40,34,30,30,36,33,35,51,73,66,49,42,68,40,77,77,45,70,68,29,54,42,71,65,46,45,52,52,46,39,69,66,43,76,54,62,66,41,38,67,51,38,53,53,48,44,54,47,51,48,45,48,48,50,30,46,52,50,30,72,73,40,73,50,73,69,47,47,54,60,54,68,40,76,77,71,70,74,69,66,77,76,74,75,74,74,74,77,80,78,68,88,73,64,79,126

InterPro domains:
  IPR001765 Carbonic anhydrase [PF00484] (55-206)
  IPR001765 Carbonic anhydrase [PTHR11002] (16-214)
  IPR001765 Carbonic anhydrase [SM00947] (47-211)
  IPR015892 Carbonic anhydrase, prokaryotic-like, conserved site [PS00704] (59-66)
  IPR015892 Carbonic anhydrase, prokaryotic-like, conserved site [PS00705] (99-119)
  IPR036874 Carbonic anhydrase superfamily [G3DSA:3.40.1050.10] (14-228)
  IPR036874 Carbonic anhydrase superfamily [SSF53056] (12-220)

Organism: NCBI:txid2649997

Secondary structure (DSSP, 8-state):
---TT--GGG--HHHHHHHHHHHHHHHHHHHHHHHHHH-TTHHHHHHH----SEEEEEE--TT--HHHHHT--TTSEEEEEETT----TT-HHHHHHHHIIIIIS--SEEEEEEETT-HHHHHHHS---S---HHHHHTHHHHHHHHHTHHHHHT--HHHHHHHHHHHHHHHHHHHHHTSHHHHHHHHTT---EEEEEEEETTTTEEEESS--B-SHHHHHHHHHH---HHHHHHHHHHHHHHHHHHHHHHHHHH---HHHHHHHHS-----------------------/---TT--GGG--HHHHHHHHHHHHHHHHHHHHHHHHHH-TTHHHHHHH----SEEEEEE--TT--HHHHHT--TTSEEEEEETT----TT-HHHHHHHHIIIIIS--SEEEEEEETT-HHHHHHHH--TTS-SHHHHHTHHHHHHHHHTHHHHHT--HHHHHHHHHHHHHHHHHHHHHTSHHHHHHHHTT---EEEEEEEETTTTEEEESS--B-SHHHHHHHHHH---HHHHHHHHHHHHHHHHHHHHHHHHHH---HHHHHHHHS-----------------------

Radius of gyration: 28.78 Å; Cα contacts (8 Å, |Δi|>4): 897; chains: 2; bounding box: 81×95×92 Å

pLDDT: mean 78.24, std 23.25, range [22.39, 98.69]

Nearest PDB structures (foldseek):
  3ucj-assembly1_A  TM=9.329E-01  e=2.851E-24  Coccomyxa sp. PA
  4o1j-assembly1_A  TM=9.403E-01  e=6.492E-21  Sordaria macrospora
  6gwu-assembly1_B  TM=9.267E-01  e=3.883E-18  Candida albicans
  2w3n-assembly1_B  TM=8.368E-01  e=4.115E-18  Cryptococcus neoformans
  2w3n-assembly1_C  TM=8.715E-01  e=1.977E-17  Cryptococcus neoformans

Foldseek 3Di:
DPPPPCDPVHQPPVNVVVVVVVVVVVVVVVVVVVQCVVPVCRVVCLVVDQQAQEEEQEEPDPLCDPCVLVVHDPRHYHYHYYQLSAQAPVDPRNLVSLLCCCPPNNHQEYEREYEQPRPLLVVLVDPQDPDDDPSSVVSVVLVVLCVLCVVVLVVDDDSVSSVLSRLLRLVVRLVNSCPDPSNQVCVVVVRRHWYWYWYAYSVVSDIDTPDDTDGHPVSVLVGLVPDPPSSCVVVNVVVVVVVVLVVVLVVQCVVPVDPVSNCVSPPPPPPPPDPPPPPPPPPPDDPDDD/DPPPPCDPVHQPPVNVVVVVVVVVVVVVVVVVVVQCVVPVCRVVCLVVDQQAQEEEQEEPDPLCDPCVLVVHDPRHYHYHYYQLSAQAPVDPRNLVSLLCCCPPNNHQEYEREYEQPRPLLVCLVPDDPPDDDPSSVVSVVLVVLCVQCVVVLVVDDDSVSSVLSRLLRLVVRLVNSCPDPSNQVCVVVVRRHWYWYWYAYSVVSDIDTPDDTDGHPVSVLVGLVPDPPSSCVVVNVVVVVVVVLVVVLVVQCVVPVDPVSNCVSPPPPPPPPPPPPPPPPPPPDDPDDD